Protein AF-0000000068151961 (afdb_homodimer)

Secondary structure (DSSP, 8-state):
---------HHHHHHHHHTS------EEEEEEEESSSEEEEETT---B--HHHHHHB-S-HHHHHHHS-TTHHHHTTT-SEEEEE-B-TTT--TTS-GGGSS--SGGGGTT---BSSPPPHHHHHHHHHHHHHHHHHHHHHHHHHHHHHS-EEEEEEEEE-S-TT-TTSPPPPTTT--SEEEE-TTS-TTTTHHHHHHHHHHHHHS--TTS---EEESSS-----HHHHHHHHHSTTTEEEEEEEEEGGGB-TTT--B-HHHHHHHHHHHHHTHHHHHHHHHHT-/---------HHHHHHHHHTS-SS-TTEEEEEEEESSSEEEEETT---B--HHHHHHB-S-HHHHHHHS-TTHHHHTTT-SEEEEE-B-TTT--TTS-GGGSS--SGGGGTT---BSSPPPHHHHHHHHHHHHHHHHHHHHHHHHHHHHHS-EEEEEEEEE-S-TT-TTSPPPPTTT--SEEEE-TTS-TTTTHHHHHHHHHHHHHS--TTS---EEESSS-----HHHHHHHHHSTTTEEEEEEEEESTTB-TTT--B-HHHHHHHHHHHHHTHHHHHHHHHHT-

Organism: Rhizobium meliloti (strain 1021) (NCBI:txid266834)

Sequence (570 aa):
MNVSAEAMDMNRVSELLADLTPPATSAWWTQHRGDTPVVATAIHDGHATRAAVRRMFAISEEERLREEDPFTEFLIRDFANRIIVHRSRFEVDVNRPRGGAVYLRPEQAWGLQVWAEEPPQAVVDASLSVHDEYYEMLASFLAGIERCHGCFVVLDVHSYNHRRAGPEAEPTLSTDAPDINIGTISMERRKWAHVVDSFMAALRSFDFPGGPLDVRENIAFQGRGEQTRFIHEHFPDTGCAIAVEFKKVFMEEWTGEPCPEVLVALRRLLASTLPALIDALERGRMNVSAEAMDMNRVSELLADLTPPATSAWWTQHRGDTPVVATAIHDGHATRAAVRRMFAISEEERLREEDPFTEFLIRDFANRIIVHRSRFEVDVNRPRGGAVYLRPEQAWGLQVWAEEPPQAVVDASLSVHDEYYEMLASFLAGIERCHGCFVVLDVHSYNHRRAGPEAEPTLSTDAPDINIGTISMERRKWAHVVDSFMAALRSFDFPGGPLDVRENIAFQGRGEQTRFIHEHFPDTGCAIAVEFKKVFMEEWTGEPCPEVLVALRRLLASTLPALIDALERGR

Foldseek 3Di:
DPPCPDDPDPVVVCVVVVVPPPPPPPDQKDWFDDQAQEEEEQAQQALDDDPVLVVFWPDDSLRQQLQGFHLLCVLAVLDRTYMYGHYHQQQFNLQAPLVLRHPQDCVSPVNDRTGPDRDDPVSSVVRSVSSVVVLVVVLVSNVVSCVNPVAHEYEYEGEHEQQPVDLPHDGHDCQQPWQKEKAQPLAPCVLCVLQVVLLQVLQQPQQFVVHGTGYYYCRNHRSSTPVQNSQCVSPVNGYHYMYIYGYQPQASSSRGGGNVSNSVRSSVSNSSSRVSNRVSSVVSD/DPPCPDDPDPVVVCVVVVVPPDPDLPDQKDWADDQAQEEEEQAQQALDDDPVLVVFWPDDSLRQQLQGFHCLCVLAVLDRTYMYGHYHQQQFNLQAPLVLRHPQDCVSPVNDRTGPDRDDPVSSVVRSVSSVVVLVVVLVSNVVSCVNPVAHEYEYEGEHEQQPVDLPHDGHDCQQPWQKEKAQPLAPCVLCVLQVVLLQVLQQPQQFVVHGGGYYYCRNHRSSTPVQNSQCVSPVNGYHYMYIYGYQPQASSSRRHGNVSNSVRSSVSNSSSRVSNRVSNVVSD

Nearest PDB structures (foldseek):
  2q7s-assembly1_A  TM=7.464E-01  e=1.787E-13  Cupriavidus pinatubonensis JMP134
  2ijz-assembly1_A  TM=4.377E-01  e=2.329E-01 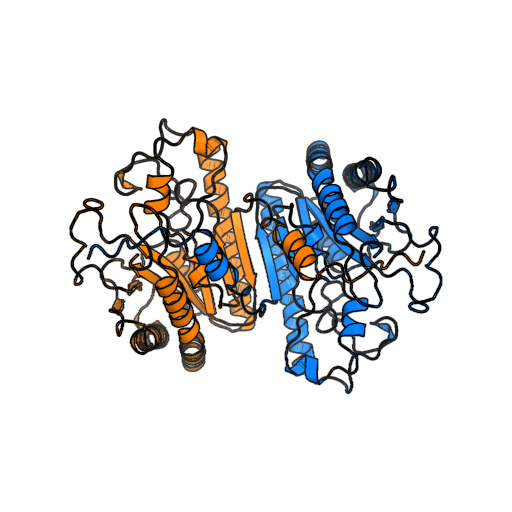 Pseudomonas aeruginosa
  3vdm-assembly1_A  TM=3.487E-01  e=2.038E+00  Streptomyces hygroscopicus subsp. limoneus
  4f9f-assembly3_D  TM=3.528E-01  e=3.107E+00  Streptomyces hygroscopicus subsp. limoneus
  2q7s-assembly1_A  TM=7.462E-01  e=1.260E-13  Cupriavidus pinatubonensis JMP134

InterPro domains:
  IPR007709 N-formylglutamate amidohydrolase [PF05013] (37-248)

Structure (mmCIF, N/CA/C/O backbone):
data_AF-0000000068151961-model_v1
#
loop_
_entity.id
_entity.type
_entity.pdbx_description
1 polymer 'N-formylglutamate amidohydrolase'
#
loop_
_atom_site.group_PDB
_atom_site.id
_atom_site.type_symbol
_atom_site.label_atom_id
_atom_site.label_alt_id
_atom_site.label_comp_id
_atom_site.label_asym_id
_atom_site.label_entity_id
_atom_site.label_seq_id
_atom_site.pdbx_PDB_ins_code
_atom_site.Cartn_x
_atom_site.Cartn_y
_atom_site.Cartn_z
_atom_site.occupancy
_atom_site.B_iso_or_equiv
_atom_site.auth_seq_id
_atom_site.auth_comp_id
_atom_site.auth_asym_id
_atom_site.auth_atom_id
_atom_site.pdbx_PDB_model_num
ATOM 1 N N . MET A 1 1 ? 9.617 12.391 49.562 1 24.25 1 MET A N 1
ATOM 2 C CA . MET A 1 1 ? 9.547 11.023 49.031 1 24.25 1 MET A CA 1
ATOM 3 C C . MET A 1 1 ? 9.492 11.023 47.531 1 24.25 1 MET A C 1
ATOM 5 O O . MET A 1 1 ? 8.578 11.602 46.938 1 24.25 1 MET A O 1
ATOM 9 N N . ASN A 1 2 ? 10.602 11.156 46.812 1 25.59 2 ASN A N 1
ATOM 10 C CA . ASN A 1 2 ? 11.125 11.469 45.5 1 25.59 2 ASN A CA 1
ATOM 11 C C . ASN A 1 2 ? 10.695 10.422 44.469 1 25.59 2 ASN A C 1
ATOM 13 O O . ASN A 1 2 ? 11.156 9.281 44.5 1 25.59 2 ASN A O 1
ATOM 17 N N . VAL A 1 3 ? 9.414 10.383 44.094 1 28.66 3 VAL A N 1
ATOM 18 C CA . VAL A 1 3 ? 8.781 9.398 43.219 1 28.66 3 VAL A CA 1
ATOM 19 C C . VAL A 1 3 ? 9.578 9.289 41.906 1 28.66 3 VAL A C 1
ATOM 21 O O . VAL A 1 3 ? 9.695 10.258 41.156 1 28.66 3 VAL A O 1
ATOM 24 N N . SER A 1 4 ? 10.742 8.539 41.875 1 27.2 4 SER A N 1
ATOM 25 C CA . SER A 1 4 ? 11.625 8.156 40.781 1 27.2 4 SER A CA 1
ATOM 26 C C . SER A 1 4 ? 10.828 7.66 39.562 1 27.2 4 SER A C 1
ATOM 28 O O . SER A 1 4 ? 10.211 6.598 39.625 1 27.2 4 SER A O 1
ATOM 30 N N . ALA A 1 5 ? 10.086 8.5 38.906 1 35.12 5 ALA A N 1
ATOM 31 C CA . ALA A 1 5 ? 9.336 8.367 37.656 1 35.12 5 ALA A CA 1
ATOM 32 C C . ALA A 1 5 ? 10.164 7.645 36.594 1 35.12 5 ALA A C 1
ATOM 34 O O . ALA A 1 5 ? 10.992 8.258 35.938 1 35.12 5 ALA A O 1
ATOM 35 N N . GLU A 1 6 ? 10.906 6.465 36.938 1 30.02 6 GLU A N 1
ATOM 36 C CA . GLU A 1 6 ? 11.789 5.645 36.125 1 30.02 6 GLU A CA 1
ATOM 37 C C . GLU A 1 6 ? 11.25 5.523 34.688 1 30.02 6 GLU A C 1
ATOM 39 O O . GLU A 1 6 ? 10.07 5.781 34.438 1 30.02 6 GLU A O 1
ATOM 44 N N . ALA A 1 7 ? 12.062 4.883 33.688 1 33 7 ALA A N 1
ATOM 45 C CA .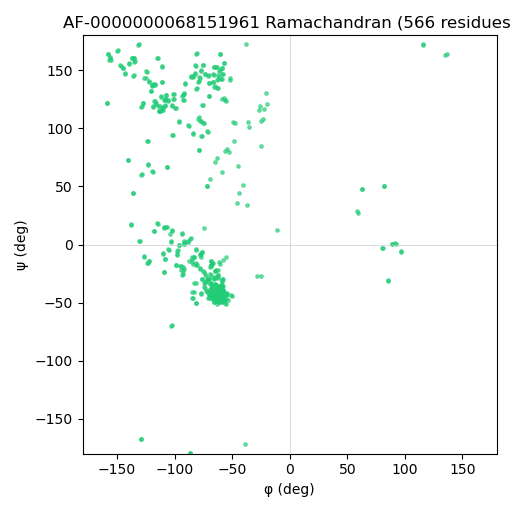 ALA A 1 7 ? 12.266 4.531 32.281 1 33 7 ALA A CA 1
ATOM 46 C C . ALA A 1 7 ? 11.109 3.688 31.75 1 33 7 ALA A C 1
ATOM 48 O O . ALA A 1 7 ? 11 2.5 32.062 1 33 7 ALA A O 1
ATOM 49 N N . MET A 1 8 ? 9.945 4.176 31.719 1 35.75 8 MET A N 1
ATOM 50 C CA . MET A 1 8 ? 8.945 3.375 31.031 1 35.75 8 MET A CA 1
ATOM 51 C C . MET A 1 8 ? 9.547 2.676 29.812 1 35.75 8 MET A C 1
ATOM 53 O O . MET A 1 8 ? 10.117 3.326 28.938 1 35.75 8 MET A O 1
ATOM 57 N N . ASP A 1 9 ? 9.797 1.391 29.844 1 37.66 9 ASP A N 1
ATOM 58 C CA . ASP A 1 9 ? 10.508 0.439 29 1 37.66 9 ASP A CA 1
ATOM 59 C C . ASP A 1 9 ? 10.086 0.574 27.531 1 37.66 9 ASP A C 1
ATOM 61 O O . ASP A 1 9 ? 8.891 0.618 27.234 1 37.66 9 ASP A O 1
ATOM 65 N N . MET A 1 10 ? 10.82 1.122 26.625 1 39.66 10 MET A N 1
ATOM 66 C CA . MET A 1 10 ? 10.734 1.17 25.172 1 39.66 10 MET A CA 1
ATOM 67 C C . MET A 1 10 ? 10.039 -0.072 24.625 1 39.66 10 MET A C 1
ATOM 69 O O . MET A 1 10 ? 9.375 -0.013 23.594 1 39.66 10 MET A O 1
ATOM 73 N N . ASN A 1 11 ? 10.18 -1.131 25.422 1 42.22 11 ASN A N 1
ATOM 74 C CA . ASN A 1 11 ? 9.539 -2.383 25.031 1 42.22 11 ASN A CA 1
ATOM 75 C C . ASN A 1 11 ? 8.023 -2.301 25.156 1 42.22 11 ASN A C 1
ATOM 77 O O . ASN A 1 11 ? 7.301 -2.83 24.312 1 42.22 11 ASN A O 1
ATOM 81 N N . ARG A 1 12 ? 7.598 -1.763 26.188 1 44.41 12 ARG A N 1
ATOM 82 C CA . ARG A 1 12 ? 6.156 -1.673 26.406 1 44.41 12 ARG A CA 1
ATOM 83 C C . ARG A 1 12 ? 5.516 -0.711 25.406 1 44.41 12 ARG A C 1
ATOM 85 O O . ARG A 1 12 ? 4.426 -0.978 24.891 1 44.41 12 ARG A O 1
ATOM 92 N N . VAL A 1 13 ? 6.16 0.451 25.156 1 43.47 13 VAL A N 1
ATOM 93 C CA . VAL A 1 13 ? 5.703 1.354 24.094 1 43.47 13 VAL A CA 1
ATOM 94 C C . VAL A 1 13 ? 5.625 0.605 22.766 1 43.47 13 VAL A C 1
ATOM 96 O O . VAL A 1 13 ? 4.637 0.724 22.047 1 43.47 13 VAL A O 1
ATOM 99 N N . SER A 1 14 ? 6.66 -0.198 22.547 1 44.66 14 SER A N 1
ATOM 100 C CA . SER A 1 14 ? 6.691 -0.999 21.328 1 44.66 14 SER A CA 1
ATOM 101 C C . SER A 1 14 ? 5.547 -2.004 21.297 1 44.66 14 SER A C 1
ATOM 103 O O . SER A 1 14 ? 4.906 -2.189 20.25 1 44.66 14 SER A O 1
ATOM 105 N N . GLU A 1 15 ? 5.332 -2.594 22.438 1 46.66 15 GLU A N 1
ATOM 106 C CA . GLU A 1 15 ? 4.246 -3.561 22.531 1 46.66 15 GLU A CA 1
ATOM 107 C C . GLU A 1 15 ? 2.889 -2.885 22.344 1 46.66 15 GLU A C 1
ATOM 109 O O . GLU A 1 15 ? 2.01 -3.416 21.672 1 46.66 15 GLU A O 1
ATOM 114 N N . LEU A 1 16 ? 2.791 -1.805 23.047 1 45.19 16 LEU A N 1
ATOM 115 C CA . LEU A 1 16 ? 1.53 -1.085 22.906 1 45.19 16 LEU A CA 1
ATOM 116 C C . LEU A 1 16 ? 1.327 -0.61 21.469 1 45.19 16 LEU A C 1
ATOM 118 O O . LEU A 1 16 ? 0.213 -0.664 20.953 1 45.19 16 LEU A O 1
ATOM 122 N N . LEU A 1 17 ? 2.389 -0.089 21 1 46.09 17 LEU A N 1
ATOM 123 C CA . LEU A 1 17 ? 2.309 0.327 19.609 1 46.09 17 LEU A CA 1
ATOM 124 C C . LEU A 1 17 ? 2.191 -0.883 18.688 1 46.09 17 LEU A C 1
ATOM 126 O O . LEU A 1 17 ? 1.641 -0.782 17.594 1 46.09 17 LEU A O 1
ATOM 130 N N . ALA A 1 18 ? 2.859 -1.96 19.172 1 42.44 18 ALA A N 1
ATOM 131 C CA . ALA A 1 18 ? 2.834 -3.199 18.391 1 42.44 18 ALA A CA 1
ATOM 132 C C . ALA A 1 18 ? 1.414 -3.746 18.281 1 42.44 18 ALA A C 1
ATOM 134 O O . ALA A 1 18 ? 1.062 -4.375 17.281 1 42.44 18 ALA A O 1
ATOM 135 N N . ASP A 1 19 ? 0.79 -3.861 19.469 1 37.03 19 ASP A N 1
ATOM 136 C CA . ASP A 1 19 ? -0.552 -4.438 19.422 1 37.03 19 ASP A CA 1
ATOM 137 C C . ASP A 1 19 ? -1.444 -3.658 18.453 1 37.03 19 ASP A C 1
ATOM 139 O O . ASP A 1 19 ? -2.672 -3.744 18.531 1 37.03 19 ASP A O 1
ATOM 143 N N . LEU A 1 20 ? -0.881 -2.543 18.078 1 36.78 20 LEU A N 1
ATOM 144 C CA . LEU A 1 20 ? -1.751 -1.843 17.125 1 36.78 20 LEU A CA 1
ATOM 145 C C . LEU A 1 20 ? -2.117 -2.744 15.953 1 36.78 20 LEU A C 1
ATOM 147 O O . LEU A 1 20 ? -1.241 -3.174 15.203 1 36.78 20 LEU A O 1
ATOM 151 N N . THR A 1 21 ? -3.098 -3.572 16.172 1 38.06 21 THR A N 1
ATOM 152 C CA . THR A 1 21 ? -3.758 -4.469 15.234 1 38.06 21 THR A CA 1
ATOM 153 C C . THR A 1 21 ? -3.588 -3.969 13.805 1 38.06 21 THR A C 1
ATOM 155 O O . THR A 1 21 ? -3.785 -2.783 13.523 1 38.06 21 THR A O 1
ATOM 158 N N . PRO A 1 22 ? -2.799 -4.66 13.125 1 42.78 22 PRO A N 1
ATOM 159 C CA . PRO A 1 22 ? -2.902 -4.289 11.711 1 42.78 22 PRO A CA 1
ATOM 160 C C . PRO A 1 22 ? -4.273 -3.725 11.352 1 42.78 22 PRO A C 1
ATOM 162 O O . PRO A 1 22 ? -5.277 -4.094 11.969 1 42.78 22 PRO A O 1
ATOM 165 N N . PRO A 1 23 ? -4.32 -2.48 10.969 1 43.84 23 PRO A N 1
ATOM 166 C CA . PRO A 1 23 ? -5.598 -1.901 10.531 1 43.84 23 PRO A CA 1
ATOM 167 C C . PRO A 1 23 ? -6.621 -2.961 10.133 1 43.84 23 PRO A C 1
ATOM 169 O O . PRO A 1 23 ? -6.246 -4.062 9.727 1 43.84 23 PRO A O 1
ATOM 172 N N . ALA A 1 24 ? -7.766 -3.041 10.734 1 45.03 24 ALA A N 1
ATOM 173 C CA . ALA A 1 24 ? -8.953 -3.746 10.258 1 45.03 24 ALA A CA 1
ATOM 174 C C . ALA A 1 24 ? -8.938 -3.883 8.742 1 45.03 24 ALA A C 1
ATOM 176 O O . ALA A 1 24 ? -8.859 -2.885 8.023 1 45.03 24 ALA A O 1
ATOM 177 N N . THR A 1 25 ? -8.32 -4.844 8.039 1 55.88 25 THR A N 1
ATOM 178 C CA . THR A 1 25 ? -7.996 -5.32 6.695 1 55.88 25 THR A CA 1
ATOM 179 C C . THR A 1 25 ? -9.156 -5.07 5.738 1 55.88 25 THR A C 1
ATOM 181 O O . THR A 1 25 ? -9.828 -6.012 5.309 1 55.88 25 THR A O 1
ATOM 184 N N . SER A 1 26 ? -9.859 -3.98 5.949 1 78.88 26 SER A N 1
ATOM 185 C CA . SER A 1 26 ? -10.953 -3.838 4.996 1 78.88 26 SER A CA 1
ATOM 186 C C . SER A 1 26 ? -10.445 -3.412 3.625 1 78.88 26 SER A C 1
ATOM 188 O O . SER A 1 26 ? -11.234 -3.16 2.713 1 78.88 26 SER A O 1
ATOM 190 N N . ALA A 1 27 ? -9.164 -3.559 3.559 1 91.19 27 ALA A N 1
ATOM 191 C CA . ALA A 1 27 ? -8.633 -3.17 2.256 1 91.19 27 ALA A CA 1
ATOM 192 C C . ALA A 1 27 ? -8.789 -4.301 1.242 1 91.19 27 ALA A C 1
ATOM 194 O O . ALA A 1 27 ? -8.727 -5.477 1.603 1 91.19 27 ALA A O 1
ATOM 195 N N . TRP A 1 28 ? -9.008 -3.904 -0.011 1 97.19 28 TRP A N 1
ATOM 196 C CA . TRP A 1 28 ? -8.984 -4.832 -1.138 1 97.19 28 TRP A CA 1
ATOM 197 C C . TRP A 1 28 ? -7.562 -5.316 -1.411 1 97.19 28 TRP A C 1
ATOM 199 O O . TRP A 1 28 ? -7.328 -6.52 -1.562 1 97.19 28 TRP A O 1
ATOM 209 N N . TRP A 1 29 ? -6.605 -4.379 -1.434 1 98.19 29 TRP A N 1
ATOM 210 C CA . TRP A 1 29 ? -5.203 -4.672 -1.697 1 98.19 29 TRP A CA 1
ATOM 211 C C . TRP A 1 29 ? -4.301 -3.572 -1.144 1 98.19 29 TRP A C 1
ATOM 213 O O . TRP A 1 29 ? -4.785 -2.527 -0.701 1 98.19 29 TRP A O 1
ATOM 223 N N . THR A 1 30 ? -3.037 -3.883 -1.024 1 97.56 30 THR A N 1
ATOM 224 C CA . THR A 1 30 ? -1.966 -2.953 -0.679 1 97.56 30 THR A CA 1
ATOM 225 C C . THR A 1 30 ? -0.893 -2.938 -1.763 1 97.56 30 THR A C 1
ATOM 227 O O . THR A 1 30 ? -0.54 -3.984 -2.311 1 97.56 30 THR A O 1
ATOM 230 N N . GLN A 1 31 ? -0.406 -1.708 -2.014 1 97.31 31 GLN A N 1
ATOM 231 C CA . GLN A 1 31 ? 0.726 -1.53 -2.918 1 97.31 31 GLN A CA 1
ATOM 232 C C . GLN A 1 31 ? 1.915 -0.905 -2.193 1 97.31 31 GLN A C 1
ATOM 234 O O . GLN A 1 31 ? 1.745 0.007 -1.382 1 97.31 31 GLN A O 1
ATOM 239 N N . HIS A 1 32 ? 3.016 -1.421 -2.473 1 97.5 32 HIS A N 1
ATOM 240 C CA . HIS A 1 32 ? 4.289 -0.784 -2.152 1 97.5 32 HIS A CA 1
ATOM 241 C C . HIS A 1 32 ? 5.012 -0.336 -3.418 1 97.5 32 HIS A C 1
ATOM 243 O O . HIS A 1 32 ? 5.195 -1.126 -4.348 1 97.5 32 HIS A O 1
ATOM 249 N N . ARG A 1 33 ? 5.383 0.901 -3.447 1 98.19 33 ARG A N 1
ATOM 250 C CA . ARG A 1 33 ? 6.062 1.449 -4.617 1 98.19 33 ARG A CA 1
ATOM 251 C C . ARG A 1 33 ? 7.484 1.883 -4.27 1 98.19 33 ARG A C 1
ATOM 253 O O . ARG A 1 33 ? 7.688 2.678 -3.35 1 98.19 33 ARG A O 1
ATOM 260 N N . GLY A 1 34 ? 8.422 1.295 -4.949 1 96.5 34 GLY A N 1
ATOM 261 C CA . GLY A 1 34 ? 9.82 1.669 -4.801 1 96.5 34 GLY A CA 1
ATOM 262 C C . GLY A 1 34 ? 10.508 1.94 -6.125 1 96.5 34 GLY A C 1
ATOM 263 O O . GLY A 1 34 ? 9.844 2.172 -7.137 1 96.5 34 GLY A O 1
ATOM 264 N N . ASP A 1 35 ? 11.797 2.02 -6.055 1 93.75 35 ASP A N 1
ATOM 265 C CA . ASP A 1 35 ? 12.609 2.41 -7.203 1 93.75 35 ASP A CA 1
ATOM 266 C C . ASP A 1 35 ? 13.359 1.21 -7.777 1 93.75 35 ASP A C 1
ATOM 268 O O . ASP A 1 35 ? 14.594 1.167 -7.746 1 93.75 35 ASP A O 1
ATOM 272 N N . THR A 1 36 ? 12.648 0.31 -8.305 1 95.38 36 THR A N 1
ATOM 273 C CA . THR A 1 36 ? 13.195 -0.874 -8.961 1 95.38 36 THR A CA 1
ATOM 274 C C . THR A 1 36 ? 12.305 -1.308 -10.125 1 95.38 36 THR A C 1
ATOM 276 O O . THR A 1 36 ? 11.109 -1.013 -10.141 1 95.38 36 THR A O 1
ATOM 279 N N . PRO A 1 37 ? 12.852 -1.949 -11.078 1 97.5 37 PRO A N 1
ATOM 280 C CA . PRO A 1 37 ? 12.023 -2.438 -12.188 1 97.5 37 PRO A CA 1
ATOM 281 C C . PRO A 1 37 ? 11.406 -3.803 -11.898 1 97.5 37 PRO A C 1
ATOM 283 O O . PRO A 1 37 ? 10.797 -4.406 -12.789 1 97.5 37 PRO A O 1
ATOM 286 N N . VAL A 1 38 ? 11.57 -4.355 -10.68 1 98.38 38 VAL A N 1
ATOM 287 C CA . VAL A 1 38 ? 11.047 -5.676 -10.328 1 98.38 38 VAL A CA 1
ATOM 288 C C . VAL A 1 38 ? 9.859 -5.531 -9.391 1 98.38 38 VAL A C 1
ATOM 290 O O . VAL A 1 38 ? 9.93 -4.805 -8.391 1 98.38 38 VAL A O 1
ATOM 293 N N . VAL A 1 39 ? 8.797 -6.168 -9.734 1 98.69 39 VAL A N 1
ATOM 294 C CA . VAL A 1 39 ? 7.566 -6.168 -8.953 1 98.69 39 VAL A CA 1
ATOM 295 C C . VAL A 1 39 ? 7.227 -7.594 -8.531 1 98.69 39 VAL A C 1
ATOM 297 O O . VAL A 1 39 ? 7.367 -8.531 -9.32 1 98.69 39 VAL A O 1
ATOM 300 N N . ALA A 1 40 ? 6.828 -7.773 -7.297 1 98.75 40 ALA A N 1
ATOM 301 C CA . ALA A 1 40 ? 6.277 -9.055 -6.855 1 98.75 40 ALA A CA 1
ATOM 302 C C . ALA A 1 40 ? 4.824 -8.898 -6.418 1 98.75 40 ALA A C 1
ATOM 304 O O . ALA A 1 40 ? 4.461 -7.922 -5.762 1 98.75 40 ALA A O 1
ATOM 305 N N . THR A 1 41 ? 3.988 -9.852 -6.797 1 98.88 41 THR A N 1
ATOM 306 C CA . THR A 1 41 ? 2.576 -9.789 -6.438 1 98.88 41 THR A CA 1
ATOM 307 C C . THR A 1 41 ? 2.145 -11.078 -5.738 1 98.88 41 THR A C 1
ATOM 309 O O . THR A 1 41 ? 2.672 -12.156 -6.027 1 98.88 41 THR A O 1
ATOM 312 N N . ALA A 1 42 ? 1.294 -10.992 -4.777 1 98.81 42 ALA A N 1
ATOM 313 C CA . ALA A 1 42 ? 0.562 -12.07 -4.113 1 98.81 42 ALA A CA 1
ATOM 314 C C . ALA A 1 42 ? -0.944 -11.836 -4.188 1 98.81 42 ALA A C 1
ATOM 316 O O . ALA A 1 42 ? -1.536 -11.266 -3.27 1 98.81 42 ALA A O 1
ATOM 317 N N . ILE A 1 43 ? -1.55 -12.328 -5.238 1 98.88 43 ILE A N 1
ATOM 318 C CA . ILE A 1 43 ? -2.912 -11.898 -5.531 1 98.88 43 ILE A CA 1
ATOM 319 C C . ILE A 1 43 ? -3.904 -12.93 -5 1 98.88 43 ILE A C 1
ATOM 321 O O . ILE A 1 43 ? -5.113 -12.688 -4.98 1 98.88 43 ILE A O 1
ATOM 325 N N . HIS A 1 44 ? -3.365 -14.125 -4.531 1 98.81 44 HIS A N 1
ATOM 326 C CA . HIS A 1 44 ? -4.234 -15.125 -3.92 1 98.81 44 HIS A CA 1
ATOM 327 C C . HIS A 1 44 ? -3.902 -15.32 -2.445 1 98.81 44 HIS A C 1
ATOM 329 O O . HIS A 1 44 ? -4.289 -16.328 -1.843 1 98.81 44 HIS A O 1
ATOM 335 N N . ASP A 1 45 ? -3.197 -14.375 -1.867 1 98.19 45 ASP A N 1
ATOM 336 C CA . ASP A 1 45 ? -2.814 -14.438 -0.46 1 98.19 45 ASP A CA 1
ATOM 337 C C . ASP A 1 45 ? -4.023 -14.227 0.448 1 98.19 45 ASP A C 1
ATOM 339 O O . ASP A 1 45 ? -4.09 -14.789 1.546 1 98.19 45 ASP A O 1
ATOM 343 N N . GLY A 1 46 ? -4.957 -13.508 0.019 1 97.31 46 GLY A N 1
ATOM 344 C CA . GLY A 1 46 ? -6.016 -12.953 0.848 1 97.31 46 GLY A CA 1
ATOM 345 C C . GLY A 1 46 ? -7.039 -13.984 1.281 1 97.31 46 GLY A C 1
ATOM 346 O O . GLY A 1 46 ? -7.387 -14.883 0.51 1 97.31 46 GLY A O 1
ATOM 347 N N . HIS A 1 47 ? -7.566 -13.773 2.484 1 97.06 47 HIS A N 1
ATOM 348 C CA . HIS A 1 47 ? -8.578 -14.633 3.082 1 97.06 47 HIS A CA 1
ATOM 349 C C . HIS A 1 47 ? -9.836 -13.844 3.428 1 97.06 47 HIS A C 1
ATOM 351 O O . HIS A 1 47 ? -10.891 -14.43 3.701 1 97.06 47 HIS A O 1
ATOM 357 N N . ALA A 1 48 ? -9.758 -12.555 3.428 1 95.31 48 ALA A N 1
ATOM 358 C CA . ALA A 1 48 ? -10.859 -11.688 3.857 1 95.31 48 ALA A CA 1
ATOM 359 C C . ALA A 1 48 ? -12 -11.719 2.85 1 95.31 48 ALA A C 1
ATOM 361 O O . ALA A 1 48 ? -11.773 -11.852 1.645 1 95.31 48 ALA A O 1
ATOM 362 N N . THR A 1 49 ? -13.211 -11.617 3.322 1 94.31 49 THR A N 1
ATOM 363 C CA . THR A 1 49 ? -14.422 -11.469 2.527 1 94.31 49 THR A CA 1
ATOM 364 C C . THR A 1 49 ? -15.375 -10.477 3.174 1 94.31 49 THR A C 1
ATOM 366 O O . THR A 1 49 ? -15.289 -10.211 4.375 1 94.31 49 THR A O 1
ATOM 369 N N . ARG A 1 50 ? -16.234 -9.906 2.342 1 92.25 50 ARG A N 1
ATOM 370 C CA . ARG A 1 50 ? -17.344 -9.172 2.924 1 92.25 50 ARG A CA 1
ATOM 371 C C . ARG A 1 50 ? -18.234 -10.086 3.768 1 92.25 50 ARG A C 1
ATOM 373 O O . ARG A 1 50 ? -18.391 -11.266 3.441 1 92.25 50 ARG A O 1
ATOM 380 N N . ALA A 1 51 ? -18.812 -9.484 4.758 1 90.5 51 ALA A N 1
ATOM 381 C CA . ALA A 1 51 ? -19.672 -10.258 5.656 1 90.5 51 ALA A CA 1
ATOM 382 C C . ALA A 1 51 ? -20.828 -10.891 4.895 1 90.5 51 ALA A C 1
ATOM 384 O O . ALA A 1 51 ? -21.172 -12.047 5.129 1 90.5 51 ALA A O 1
ATOM 385 N N . ALA A 1 52 ? -21.391 -10.172 4 1 89.38 52 ALA A N 1
ATOM 386 C CA . ALA A 1 52 ? -22.531 -10.664 3.225 1 89.38 52 ALA A CA 1
ATOM 387 C C . ALA A 1 52 ? -22.125 -11.867 2.373 1 89.38 52 ALA A C 1
ATOM 389 O O . ALA A 1 52 ? -22.891 -12.828 2.248 1 89.38 52 ALA A O 1
ATOM 390 N N . VAL A 1 53 ? -20.984 -11.828 1.845 1 94.56 53 VAL A N 1
ATOM 391 C CA . VAL A 1 53 ? -20.469 -12.914 1.016 1 94.56 53 VAL A CA 1
ATOM 392 C C . VAL A 1 53 ? -20.188 -14.141 1.881 1 94.56 53 VAL A C 1
ATOM 394 O O . VAL A 1 53 ? -20.578 -15.258 1.525 1 94.56 53 VAL A O 1
ATOM 397 N N . ARG A 1 54 ? -19.609 -13.914 2.979 1 94.44 54 ARG A N 1
ATOM 398 C CA . ARG A 1 54 ? -19.266 -14.992 3.895 1 94.44 54 ARG A CA 1
ATOM 399 C C . ARG A 1 54 ? -20.516 -15.781 4.297 1 94.44 54 ARG A C 1
ATOM 401 O O . ARG A 1 54 ? -20.469 -17.016 4.383 1 94.44 54 ARG A O 1
ATOM 408 N N . ARG A 1 55 ? -21.547 -15.102 4.5 1 94.5 55 ARG A N 1
ATOM 409 C CA . ARG A 1 55 ? -22.781 -15.719 4.941 1 94.5 55 ARG A CA 1
ATOM 410 C C . ARG A 1 55 ? -23.391 -16.594 3.846 1 94.5 55 ARG A C 1
ATOM 412 O O . ARG A 1 55 ? -24.203 -17.484 4.125 1 94.5 55 ARG A O 1
ATOM 419 N N . MET A 1 56 ? -22.938 -16.359 2.66 1 96.38 56 MET A N 1
ATOM 420 C CA . MET A 1 56 ? -23.547 -17.062 1.527 1 96.38 56 MET A CA 1
ATOM 421 C C . MET A 1 56 ? -22.703 -18.281 1.144 1 96.38 56 MET A C 1
ATOM 423 O O . MET A 1 56 ? -23.141 -19.094 0.322 1 96.38 56 MET A O 1
ATOM 427 N N . PHE A 1 57 ? -21.594 -18.453 1.738 1 96.94 57 PHE A N 1
ATOM 428 C CA . PHE A 1 57 ? -20.688 -19.531 1.372 1 96.94 57 PHE A CA 1
ATOM 429 C C . PHE A 1 57 ? -21.266 -20.875 1.781 1 96.94 57 PHE A C 1
ATOM 431 O O . PHE A 1 57 ? -21.844 -21.016 2.859 1 96.94 57 PHE A O 1
ATOM 438 N N . ALA A 1 58 ? -21.094 -21.812 0.914 1 98.12 58 ALA A N 1
ATOM 439 C CA . ALA A 1 58 ? -21.266 -23.219 1.265 1 98.12 58 ALA A CA 1
ATOM 440 C C . ALA A 1 58 ? -19.938 -23.859 1.635 1 98.12 58 ALA A C 1
ATOM 442 O O . ALA A 1 58 ? -19.906 -24.922 2.275 1 98.12 58 ALA A O 1
ATOM 443 N N . ILE A 1 59 ? -18.906 -23.266 1.254 1 97.31 59 ILE A N 1
ATOM 444 C CA . ILE A 1 59 ? -17.562 -23.75 1.477 1 97.31 59 ILE A CA 1
ATOM 445 C C . ILE A 1 59 ? -17.062 -23.312 2.85 1 97.31 59 ILE A C 1
ATOM 447 O O . ILE A 1 59 ? -17.344 -22.188 3.283 1 97.31 59 ILE A O 1
ATOM 451 N N . SER A 1 60 ? -16.281 -24.188 3.51 1 95.94 60 SER A N 1
ATOM 452 C CA . SER A 1 60 ? -15.766 -23.859 4.836 1 95.94 60 SER A CA 1
ATOM 453 C C . SER A 1 60 ? -14.547 -22.953 4.746 1 95.94 60 SER A C 1
ATOM 455 O O . SER A 1 60 ? -13.969 -22.781 3.666 1 95.94 60 SER A O 1
ATOM 457 N N . GLU A 1 61 ? -14.211 -22.375 5.84 1 94.88 61 GLU A N 1
ATOM 458 C CA . GLU A 1 61 ? -13.016 -21.547 5.918 1 94.88 61 GLU A CA 1
ATOM 459 C C . GLU A 1 61 ? -11.758 -22.344 5.609 1 94.88 61 GLU A C 1
ATOM 461 O O . GLU A 1 61 ? -10.844 -21.859 4.945 1 94.88 61 GLU A O 1
ATOM 466 N N . GLU A 1 62 ? -11.766 -23.562 6.055 1 94.06 62 GLU A N 1
ATOM 467 C CA . GLU A 1 62 ? -10.617 -24.438 5.84 1 94.06 62 GLU A CA 1
ATOM 468 C C . GLU A 1 62 ? -10.461 -24.797 4.363 1 94.06 62 GLU A C 1
ATOM 470 O O . GLU A 1 62 ? -9.352 -24.812 3.834 1 94.06 62 GLU A O 1
ATOM 475 N N . GLU A 1 63 ? -11.578 -25.047 3.795 1 94.5 63 GLU A N 1
ATOM 476 C CA . GLU A 1 63 ? -11.555 -25.375 2.369 1 94.5 63 GLU A CA 1
ATOM 477 C C . GLU A 1 63 ? -11.07 -24.188 1.546 1 94.5 63 GLU A C 1
ATOM 479 O O . GLU A 1 63 ? -10.289 -24.344 0.607 1 94.5 63 GLU A O 1
ATOM 484 N N . ARG A 1 64 ? -11.508 -23 1.888 1 96.5 64 ARG A N 1
ATOM 485 C CA . ARG A 1 64 ? -11.07 -21.781 1.205 1 96.5 64 ARG A CA 1
ATOM 486 C C . ARG A 1 64 ? -9.562 -21.594 1.356 1 96.5 64 ARG A C 1
ATOM 488 O O . ARG A 1 64 ? -8.859 -21.391 0.366 1 96.5 64 ARG A O 1
ATOM 495 N N . LEU A 1 65 ? -9.133 -21.703 2.602 1 96.81 65 LEU A N 1
ATOM 496 C CA . LEU A 1 65 ? -7.719 -21.469 2.895 1 96.81 65 LEU A CA 1
ATOM 497 C C . LEU A 1 65 ? -6.84 -22.422 2.094 1 96.81 65 LEU A C 1
ATOM 499 O O . LEU A 1 65 ? -5.789 -22.031 1.587 1 96.81 65 LEU A O 1
ATOM 503 N N . ARG A 1 66 ? -7.262 -23.656 1.942 1 96.31 66 ARG A N 1
ATOM 504 C CA . ARG A 1 66 ? -6.48 -24.672 1.251 1 96.31 66 ARG A CA 1
ATOM 505 C C . ARG A 1 66 ? -6.27 -24.297 -0.213 1 96.31 66 ARG A C 1
ATOM 507 O O . ARG A 1 66 ? -5.195 -24.531 -0.769 1 96.31 66 ARG A O 1
ATOM 514 N N . GLU A 1 67 ? -7.332 -23.688 -0.79 1 96.88 67 GLU A N 1
ATOM 515 C CA . GLU A 1 67 ? -7.266 -23.391 -2.217 1 96.88 67 GLU A CA 1
ATOM 516 C C . GLU A 1 67 ? -6.816 -21.938 -2.455 1 96.88 67 GLU A C 1
ATOM 518 O O . GLU A 1 67 ? -6.754 -21.484 -3.6 1 96.88 67 GLU A O 1
ATOM 523 N N . GLU A 1 68 ? -6.566 -21.203 -1.411 1 98.06 68 GLU A N 1
ATOM 524 C CA . GLU A 1 68 ? -5.895 -19.922 -1.48 1 98.06 68 GLU A CA 1
ATOM 525 C C . GLU A 1 68 ? -4.379 -20.078 -1.43 1 98.06 68 GLU A C 1
ATOM 527 O O . GLU A 1 68 ? -3.863 -21.203 -1.555 1 98.06 68 GLU A O 1
ATOM 532 N N . ASP A 1 69 ? -3.664 -19 -1.48 1 98.44 69 ASP A N 1
ATOM 533 C CA . ASP A 1 69 ? -2.205 -19.047 -1.47 1 98.44 69 ASP A CA 1
ATOM 534 C C . ASP A 1 69 ? -1.638 -18.328 -0.255 1 98.44 69 ASP A C 1
ATOM 536 O O . ASP A 1 69 ? -0.872 -17.359 -0.4 1 98.44 69 ASP A O 1
ATOM 540 N N . PRO A 1 70 ? -1.981 -18.859 0.962 1 97.56 70 PRO A N 1
ATOM 541 C CA . PRO A 1 70 ? -1.486 -18.188 2.17 1 97.56 70 PRO A CA 1
ATOM 542 C C . PRO A 1 70 ? 0.038 -18.109 2.213 1 97.56 70 PRO A C 1
ATOM 544 O O . PRO A 1 70 ? 0.725 -18.953 1.647 1 97.56 70 PRO A O 1
ATOM 547 N N . PHE A 1 71 ? 0.602 -17.016 2.799 1 97 71 PHE A N 1
ATOM 548 C CA . PHE A 1 71 ? 2.008 -16.781 3.098 1 97 71 PHE A CA 1
ATOM 549 C C . PHE A 1 71 ? 2.75 -16.297 1.855 1 97 71 PHE A C 1
ATOM 551 O O . PHE A 1 71 ? 3.941 -15.984 1.919 1 97 71 PHE A O 1
ATOM 558 N N . THR A 1 72 ? 2.092 -16.219 0.73 1 98.56 72 THR A N 1
ATOM 559 C CA . THR A 1 72 ? 2.783 -15.711 -0.448 1 98.56 72 THR A CA 1
ATOM 560 C C . THR A 1 72 ? 3.168 -14.242 -0.261 1 98.56 72 THR A C 1
ATOM 562 O O . THR A 1 72 ? 4.195 -13.797 -0.769 1 98.56 72 THR A O 1
ATOM 565 N N . GLU A 1 73 ? 2.322 -13.5 0.45 1 97.69 73 GLU A N 1
ATOM 566 C CA . GLU A 1 73 ? 2.723 -12.148 0.82 1 97.69 73 GLU A CA 1
ATOM 567 C C . GLU A 1 73 ? 4.043 -12.148 1.582 1 97.69 73 GLU A C 1
ATOM 569 O O . GLU A 1 73 ? 4.91 -11.305 1.339 1 97.69 73 GLU A O 1
ATOM 574 N N . PHE A 1 74 ? 4.215 -13.047 2.502 1 96.56 74 PHE A N 1
ATOM 575 C CA . PHE A 1 74 ? 5.434 -13.164 3.291 1 96.56 74 PHE A CA 1
ATOM 576 C C . PHE A 1 74 ? 6.641 -13.398 2.391 1 96.56 74 PHE A C 1
ATOM 578 O O . PHE A 1 74 ? 7.695 -12.789 2.59 1 96.56 74 PHE A O 1
ATOM 585 N N . LEU A 1 75 ? 6.465 -14.188 1.399 1 97.44 75 LEU A N 1
ATOM 586 C CA . LEU A 1 75 ? 7.559 -14.555 0.505 1 97.44 75 LEU A CA 1
ATOM 587 C C . LEU A 1 75 ? 8.07 -13.336 -0.261 1 97.44 75 LEU A C 1
ATOM 589 O O . LEU A 1 75 ? 9.234 -13.297 -0.654 1 97.44 75 LEU A O 1
ATOM 593 N N . ILE A 1 76 ? 7.227 -12.297 -0.399 1 97.69 76 ILE A N 1
ATOM 594 C CA . ILE A 1 76 ? 7.609 -11.227 -1.31 1 97.69 76 ILE A CA 1
ATOM 595 C C . ILE A 1 76 ? 7.961 -9.969 -0.511 1 97.69 76 ILE A C 1
ATOM 597 O O . ILE A 1 76 ? 8.148 -8.891 -1.084 1 97.69 76 ILE A O 1
ATOM 601 N N . ARG A 1 77 ? 8.164 -10.047 0.74 1 95.94 77 ARG A N 1
ATOM 602 C CA . ARG A 1 77 ? 8.289 -8.906 1.637 1 95.94 77 ARG A CA 1
ATOM 603 C C . ARG A 1 77 ? 9.57 -8.125 1.354 1 95.94 77 ARG A C 1
ATOM 605 O O . ARG A 1 77 ? 9.68 -6.953 1.705 1 95.94 77 ARG A O 1
ATOM 612 N N . ASP A 1 78 ? 10.5 -8.734 0.676 1 95.19 78 ASP A N 1
ATOM 613 C CA . ASP A 1 78 ? 11.797 -8.086 0.479 1 95.19 78 ASP A CA 1
ATOM 614 C C . ASP A 1 78 ? 11.812 -7.289 -0.824 1 95.19 78 ASP A C 1
ATOM 616 O O . ASP A 1 78 ? 12.812 -6.645 -1.149 1 95.19 78 ASP A O 1
ATOM 620 N N . PHE A 1 79 ? 10.758 -7.266 -1.562 1 96.44 79 PHE A N 1
ATOM 621 C CA . PHE A 1 79 ? 10.664 -6.496 -2.797 1 96.44 79 PHE A CA 1
ATOM 622 C C . PHE A 1 79 ? 10.125 -5.098 -2.525 1 96.44 79 PHE A C 1
ATOM 624 O O . PHE A 1 79 ? 9.188 -4.934 -1.739 1 96.44 79 PHE A O 1
ATOM 631 N N . ALA A 1 80 ? 10.672 -4.113 -3.15 1 95.88 80 ALA A N 1
ATOM 632 C CA . ALA A 1 80 ? 10.273 -2.725 -2.936 1 95.88 80 ALA A CA 1
ATOM 633 C C . ALA A 1 80 ? 8.938 -2.426 -3.605 1 95.88 80 ALA A C 1
ATOM 635 O O . ALA A 1 80 ? 8.172 -1.588 -3.125 1 95.88 80 ALA A O 1
ATOM 636 N N . ASN A 1 81 ? 8.742 -3.025 -4.762 1 97.75 81 ASN A N 1
ATOM 637 C CA . ASN A 1 81 ? 7.449 -2.969 -5.441 1 97.75 81 ASN A CA 1
ATOM 638 C C . ASN A 1 81 ? 6.637 -4.238 -5.203 1 97.75 81 ASN A C 1
ATOM 640 O O . ASN A 1 81 ? 7.051 -5.328 -5.598 1 97.75 81 ASN A O 1
ATOM 644 N N . ARG A 1 82 ? 5.453 -4.066 -4.543 1 98.19 82 ARG A N 1
ATOM 645 C CA . ARG A 1 82 ? 4.602 -5.207 -4.23 1 98.19 82 ARG A CA 1
ATOM 646 C C . ARG A 1 82 ? 3.127 -4.848 -4.375 1 98.19 82 ARG A C 1
ATOM 648 O O . ARG A 1 82 ? 2.732 -3.709 -4.113 1 98.19 82 ARG A O 1
ATOM 655 N N . ILE A 1 83 ? 2.398 -5.801 -4.766 1 98.62 83 ILE A N 1
ATOM 656 C CA . ILE A 1 83 ? 0.942 -5.738 -4.723 1 98.62 83 ILE A CA 1
ATOM 657 C C . ILE A 1 83 ? 0.396 -6.965 -3.994 1 98.62 83 ILE A C 1
ATOM 659 O O . ILE A 1 83 ? 0.708 -8.102 -4.359 1 98.62 83 ILE A O 1
ATOM 663 N N . ILE A 1 84 ? -0.342 -6.754 -2.928 1 98.31 84 ILE A N 1
ATOM 664 C CA . ILE A 1 84 ? -0.95 -7.816 -2.133 1 98.31 84 ILE A CA 1
ATOM 665 C C . ILE A 1 84 ? -2.471 -7.672 -2.158 1 98.31 84 ILE A C 1
ATOM 667 O O . ILE A 1 84 ? -3.008 -6.637 -1.765 1 98.31 84 ILE A O 1
ATOM 671 N N . VAL A 1 85 ? -3.109 -8.648 -2.652 1 98.5 85 VAL A N 1
ATOM 672 C CA . VAL A 1 85 ? -4.566 -8.656 -2.607 1 98.5 85 VAL A CA 1
ATOM 673 C C . VAL A 1 85 ? -5.043 -9.375 -1.345 1 98.5 85 VAL A C 1
ATOM 675 O O . VAL A 1 85 ? -4.641 -10.508 -1.08 1 98.5 85 VAL A O 1
ATOM 678 N N . HIS A 1 86 ? -5.926 -8.734 -0.624 1 97.38 86 HIS A N 1
ATOM 679 C CA . HIS A 1 86 ? -6.332 -9.242 0.683 1 97.38 86 HIS A CA 1
ATOM 680 C C . HIS A 1 86 ? -7.645 -10.008 0.592 1 97.38 86 HIS A C 1
ATOM 682 O O . HIS A 1 86 ? -7.969 -10.797 1.48 1 97.38 86 HIS A O 1
ATOM 688 N N . ARG A 1 87 ? -8.367 -9.805 -0.469 1 96.56 87 ARG A N 1
ATOM 689 C CA . ARG A 1 87 ? -9.641 -10.484 -0.651 1 96.56 87 ARG A CA 1
ATOM 690 C C . ARG A 1 87 ? -9.438 -11.922 -1.112 1 96.56 87 ARG A C 1
ATOM 692 O O . ARG A 1 87 ? -8.547 -12.195 -1.925 1 96.56 87 ARG A O 1
ATOM 699 N N . SER A 1 88 ? -10.258 -12.742 -0.64 1 97.5 88 SER A N 1
ATOM 700 C CA . SER A 1 88 ? -10.211 -14.156 -1.014 1 97.5 88 SER A CA 1
ATOM 701 C C . SER A 1 88 ? -10.562 -14.344 -2.484 1 97.5 88 SER A C 1
ATOM 703 O O . SER A 1 88 ? -11.484 -13.711 -2.998 1 97.5 88 SER A O 1
ATOM 705 N N . ARG A 1 89 ? -9.828 -15.234 -3.068 1 98.62 89 ARG A N 1
ATOM 706 C CA . ARG A 1 89 ? -10.164 -15.578 -4.445 1 98.62 89 ARG A CA 1
ATOM 707 C C . ARG A 1 89 ? -11.57 -16.156 -4.543 1 98.62 89 ARG A C 1
ATOM 709 O O . ARG A 1 89 ? -12.164 -16.188 -5.625 1 98.62 89 ARG A O 1
ATOM 716 N N . PHE A 1 90 ? -12.18 -16.562 -3.443 1 98.31 90 PHE A N 1
ATOM 717 C CA . PHE A 1 90 ? -13.516 -17.141 -3.453 1 98.31 90 PHE A CA 1
ATOM 718 C C . PHE A 1 90 ? -14.578 -16.047 -3.447 1 98.31 90 PHE A C 1
ATOM 720 O O . PHE A 1 90 ? -15.75 -16.312 -3.725 1 98.31 90 PHE A O 1
ATOM 727 N N . GLU A 1 91 ? -14.164 -14.867 -3.088 1 97 91 GLU A N 1
ATOM 728 C CA . GLU A 1 91 ? -15.047 -13.727 -3.312 1 97 91 GLU A CA 1
ATOM 729 C C . GLU A 1 91 ? -14.906 -13.188 -4.734 1 97 91 GLU A C 1
ATOM 731 O O . GLU A 1 91 ? -15.906 -12.945 -5.41 1 97 91 GLU A O 1
ATOM 736 N N . VAL A 1 92 ? -13.688 -13.031 -5.16 1 98.31 92 VAL A N 1
ATOM 737 C CA . VAL A 1 92 ? -13.352 -12.586 -6.508 1 98.31 92 VAL A CA 1
ATOM 738 C C . VAL A 1 92 ? -11.922 -12.992 -6.848 1 98.31 92 VAL A C 1
ATOM 740 O O . VAL A 1 92 ? -10.984 -12.664 -6.117 1 98.31 92 VAL A O 1
ATOM 743 N N . ASP A 1 93 ? -11.742 -13.734 -7.879 1 98.81 93 ASP A N 1
ATOM 744 C CA . ASP A 1 93 ? -10.414 -14.156 -8.328 1 98.81 93 ASP A CA 1
ATOM 745 C C . ASP A 1 93 ? -9.891 -13.234 -9.43 1 98.81 93 ASP A C 1
ATOM 747 O O . ASP A 1 93 ? -10.266 -13.375 -10.602 1 98.81 93 ASP A O 1
ATOM 751 N N . VAL A 1 94 ? -8.922 -12.383 -9.055 1 98.81 94 VAL A N 1
ATOM 752 C CA . VAL A 1 94 ? -8.43 -11.383 -10 1 98.81 94 VAL A CA 1
ATOM 753 C C . VAL A 1 94 ? -7.504 -12.047 -11.016 1 98.81 94 VAL A C 1
ATOM 755 O O . VAL A 1 94 ? -7.109 -11.422 -12.008 1 98.81 94 VAL A O 1
ATOM 758 N N . ASN A 1 95 ? -7.199 -13.32 -10.812 1 98.81 95 ASN A N 1
ATOM 759 C CA . ASN A 1 95 ? -6.355 -14.023 -11.766 1 98.81 95 ASN A CA 1
ATOM 760 C C . ASN A 1 95 ? -7.188 -14.766 -12.805 1 98.81 95 ASN A C 1
ATOM 762 O O . ASN A 1 95 ? -6.66 -15.586 -13.562 1 98.81 95 ASN A O 1
ATOM 766 N N . ARG A 1 96 ? -8.461 -14.531 -12.828 1 98.56 96 ARG A N 1
ATOM 767 C CA . ARG A 1 96 ? -9.375 -15 -13.867 1 98.56 96 ARG A CA 1
ATOM 768 C C . ARG A 1 96 ? -9.891 -13.836 -14.703 1 98.56 96 ARG A C 1
ATOM 770 O O . ARG A 1 96 ? -9.961 -12.703 -14.227 1 98.56 96 ARG A O 1
ATOM 777 N N . PRO A 1 97 ? -10.266 -14.211 -16.031 1 97.94 97 PRO A N 1
ATOM 778 C CA . PRO A 1 97 ? -10.992 -13.164 -16.75 1 97.94 97 PRO A CA 1
ATOM 779 C C . PRO A 1 97 ? -12.25 -12.719 -16.016 1 97.94 97 PRO A C 1
ATOM 781 O O . PRO A 1 97 ? -12.812 -13.477 -15.227 1 97.94 97 PRO A O 1
ATOM 784 N N . ARG A 1 98 ? -12.68 -11.523 -16.297 1 98.19 98 ARG A N 1
ATOM 785 C CA . ARG A 1 98 ? -13.781 -10.898 -15.578 1 98.19 98 ARG A CA 1
ATOM 786 C C . ARG A 1 98 ? -14.992 -11.82 -15.516 1 98.19 98 ARG A C 1
ATOM 788 O O . ARG A 1 98 ? -15.609 -11.984 -14.461 1 98.19 98 ARG A O 1
ATOM 795 N N . GLY A 1 99 ? -15.32 -12.461 -16.625 1 97.19 99 GLY A N 1
ATOM 796 C CA . GLY A 1 99 ? -16.484 -13.328 -16.703 1 97.19 99 GLY A CA 1
ATOM 797 C C . GLY A 1 99 ? -16.375 -14.578 -15.859 1 97.19 99 GLY A C 1
ATOM 798 O O . GLY A 1 99 ? -17.391 -15.219 -15.555 1 97.19 99 GLY A O 1
ATOM 799 N N . GLY A 1 100 ? -15.195 -14.93 -15.406 1 97.62 100 GLY A N 1
ATOM 800 C CA . GLY A 1 100 ? -14.961 -16.125 -14.602 1 97.62 100 GLY A CA 1
ATOM 801 C C . GLY A 1 100 ? -14.43 -15.805 -13.219 1 97.62 100 GLY A C 1
ATOM 802 O O . GLY A 1 100 ? -14.008 -16.703 -12.484 1 97.62 100 GLY A O 1
ATOM 803 N N . ALA A 1 101 ? -14.461 -14.531 -12.82 1 98.56 101 ALA A N 1
ATOM 804 C CA . ALA A 1 101 ? -13.773 -14.078 -11.617 1 98.56 101 ALA A CA 1
ATOM 805 C C . ALA A 1 101 ? -14.562 -14.445 -10.367 1 98.56 101 ALA A C 1
ATOM 807 O O . ALA A 1 101 ? -14.016 -14.422 -9.258 1 98.56 101 ALA A O 1
ATOM 808 N N . VAL A 1 102 ? -15.797 -14.68 -10.523 1 98.44 102 VAL A N 1
ATOM 809 C CA . VAL A 1 102 ? -16.625 -15.219 -9.445 1 98.44 102 VAL A CA 1
ATOM 810 C C . VAL A 1 102 ? -16.984 -16.672 -9.742 1 98.44 102 VAL A C 1
ATOM 812 O O . VAL A 1 102 ? -17.547 -16.984 -10.789 1 98.44 102 VAL A O 1
ATOM 815 N N . TYR A 1 103 ? -16.641 -17.547 -8.773 1 98.25 103 TYR A N 1
ATOM 816 C CA . TYR A 1 103 ? -16.844 -18.969 -8.977 1 98.25 103 TYR A CA 1
ATOM 817 C C . TYR A 1 103 ? -18.312 -19.344 -8.797 1 98.25 103 TYR A C 1
ATOM 819 O O . TYR A 1 103 ? -18.734 -19.719 -7.703 1 98.25 103 TYR A O 1
ATOM 827 N N . LEU A 1 104 ? -19.109 -19.375 -9.898 1 97.12 104 LEU A N 1
ATOM 828 C CA . LEU A 1 104 ? -20.531 -19.641 -9.797 1 97.12 104 LEU A CA 1
ATOM 829 C C . LEU A 1 104 ? -20.812 -21.141 -9.953 1 97.12 104 LEU A C 1
ATOM 831 O O . LEU A 1 104 ? -21.891 -21.609 -9.578 1 97.12 104 LEU A O 1
ATOM 835 N N . ARG A 1 105 ? -19.859 -21.812 -10.562 1 96.38 105 ARG A N 1
ATOM 836 C CA . ARG A 1 105 ? -19.984 -23.25 -10.773 1 96.38 105 ARG A CA 1
ATOM 837 C C . ARG A 1 105 ? -18.812 -24.016 -10.172 1 96.38 105 ARG A C 1
ATOM 839 O O . ARG A 1 105 ? -17.672 -23.516 -10.203 1 96.38 105 ARG A O 1
ATOM 846 N N . PRO A 1 106 ? -19.031 -25.203 -9.727 1 95.94 106 PRO A N 1
ATOM 847 C CA . PRO A 1 106 ? -17.969 -25.984 -9.086 1 95.94 106 PRO A CA 1
ATOM 848 C C . PRO A 1 106 ? -16.766 -26.203 -10 1 95.94 106 PRO A C 1
ATOM 850 O O . PRO A 1 106 ? -15.617 -26.219 -9.531 1 95.94 106 PRO A O 1
ATOM 853 N N . GLU A 1 107 ? -16.969 -26.281 -11.258 1 94.88 107 GLU A N 1
ATOM 854 C CA . GLU A 1 107 ? -15.875 -26.516 -12.203 1 94.88 107 GLU A CA 1
ATOM 855 C C . GLU A 1 107 ? -14.875 -25.375 -12.195 1 94.88 107 GLU A C 1
ATOM 857 O O . GLU A 1 107 ? -13.703 -25.562 -12.531 1 94.88 107 GLU A O 1
ATOM 862 N N . GLN A 1 108 ? -15.289 -24.203 -11.75 1 94.81 108 GLN A N 1
ATOM 863 C CA . GLN A 1 108 ? -14.43 -23.016 -11.695 1 94.81 108 GLN A CA 1
ATOM 864 C C . GLN A 1 108 ? -13.578 -23.031 -10.43 1 94.81 108 GLN A C 1
ATOM 866 O O . GLN A 1 108 ? -12.641 -22.234 -10.305 1 94.81 108 GLN A O 1
ATOM 871 N N . ALA A 1 109 ? -13.898 -23.938 -9.516 1 95.69 109 ALA A N 1
ATOM 872 C CA . ALA A 1 109 ? -13.258 -23.953 -8.203 1 95.69 109 ALA A CA 1
ATOM 873 C C . ALA A 1 109 ? -12.875 -25.375 -7.797 1 95.69 109 ALA A C 1
ATOM 875 O O . ALA A 1 109 ? -13.172 -25.797 -6.68 1 95.69 109 ALA A O 1
ATOM 876 N N . TRP A 1 110 ? -12.305 -26.094 -8.742 1 91.94 110 TRP A N 1
ATOM 877 C CA . TRP A 1 110 ? -11.75 -27.422 -8.469 1 91.94 110 TRP A CA 1
ATOM 878 C C . TRP A 1 110 ? -12.828 -28.375 -7.941 1 91.94 110 TRP A C 1
ATOM 880 O O . TRP A 1 110 ? -12.57 -29.156 -7.031 1 91.94 110 TRP A O 1
ATOM 890 N N . GLY A 1 111 ? -14.062 -28.125 -8.312 1 94.19 111 GLY A N 1
ATOM 891 C CA . GLY A 1 111 ? -15.172 -29 -7.965 1 94.19 111 GLY A CA 1
ATOM 892 C C . GLY A 1 111 ? -15.867 -28.594 -6.676 1 94.19 111 GLY A C 1
ATOM 893 O O . GLY A 1 111 ? -16.844 -29.219 -6.277 1 94.19 111 GLY A O 1
ATOM 894 N N . LEU A 1 112 ? -15.453 -27.562 -6.039 1 95.5 112 LEU A N 1
ATOM 895 C CA . LEU A 1 112 ? -16.016 -27.125 -4.766 1 95.5 112 LEU A CA 1
ATOM 896 C C . LEU A 1 112 ? -17.297 -26.344 -4.98 1 95.5 112 LEU A C 1
ATOM 898 O O . LEU A 1 112 ? -17.375 -25.5 -5.875 1 95.5 112 LEU A O 1
ATOM 902 N N . GLN A 1 113 ? -18.266 -26.688 -4.188 1 97.19 113 GLN A N 1
ATOM 903 C CA . GLN A 1 113 ? -19.453 -25.844 -4.133 1 97.19 113 GLN A CA 1
ATOM 904 C C . GLN A 1 113 ? -19.203 -24.609 -3.266 1 97.19 113 GLN A C 1
ATOM 906 O O . GLN A 1 113 ? -19.188 -24.703 -2.035 1 97.19 113 GLN A O 1
ATOM 911 N N . VAL A 1 114 ? -19.125 -23.516 -3.896 1 98.19 114 VAL A N 1
ATOM 912 C CA . VAL A 1 114 ? -18.688 -22.312 -3.193 1 98.19 114 VAL A CA 1
ATOM 913 C C . VAL A 1 114 ? -19.891 -21.672 -2.498 1 98.19 114 VAL A C 1
ATOM 915 O O . VAL A 1 114 ? -19.797 -21.25 -1.342 1 98.19 114 VAL A O 1
ATOM 918 N N . TRP A 1 115 ? -21.031 -21.656 -3.182 1 97.94 115 TRP A N 1
ATOM 919 C CA . TRP A 1 115 ? -22.188 -20.906 -2.715 1 97.94 115 TRP A CA 1
ATOM 920 C C . TRP A 1 115 ? -23.297 -21.844 -2.27 1 97.94 115 TRP A C 1
ATOM 922 O O . TRP A 1 115 ? -23.562 -22.859 -2.916 1 97.94 115 TRP A O 1
ATOM 932 N N . ALA A 1 116 ? -23.938 -21.469 -1.18 1 97.38 116 ALA A N 1
ATOM 933 C CA . ALA A 1 116 ? -25.109 -22.219 -0.734 1 97.38 116 ALA A CA 1
ATOM 934 C C . ALA A 1 116 ? -26.281 -22.031 -1.697 1 97.38 116 ALA A C 1
ATOM 936 O O . ALA A 1 116 ? -27.031 -22.969 -1.953 1 97.38 116 ALA A O 1
ATOM 937 N N . GLU A 1 117 ? -26.438 -20.844 -2.096 1 95.75 117 GLU A N 1
ATOM 938 C CA . GLU A 1 117 ? -27.359 -20.453 -3.148 1 95.75 117 GLU A CA 1
ATOM 939 C C . GLU A 1 117 ? -26.703 -19.484 -4.133 1 95.75 117 GLU A C 1
ATOM 941 O O . GLU A 1 117 ? -25.688 -18.875 -3.814 1 95.75 117 GLU A O 1
ATOM 946 N N . GLU A 1 118 ? -27.281 -19.484 -5.234 1 94.94 118 GLU A N 1
ATOM 947 C CA . GLU A 1 118 ? -26.734 -18.547 -6.207 1 94.94 118 GLU A CA 1
ATOM 948 C C . GLU A 1 118 ? -26.734 -17.125 -5.656 1 94.94 118 GLU A C 1
ATOM 950 O O . GLU A 1 118 ? -27.766 -16.625 -5.215 1 94.94 118 GLU A O 1
ATOM 955 N N . PRO A 1 119 ? -25.594 -16.562 -5.66 1 96.31 119 PRO A N 1
ATOM 956 C CA . PRO A 1 119 ? -25.578 -15.203 -5.121 1 96.31 119 PRO A CA 1
ATOM 957 C C . PRO A 1 119 ? -26.359 -14.219 -5.988 1 96.31 119 PRO A C 1
ATOM 959 O O . PRO A 1 119 ? -26.359 -14.336 -7.219 1 96.31 119 PRO A O 1
ATOM 962 N N . PRO A 1 120 ? -27 -13.195 -5.328 1 95.81 120 PRO A N 1
ATOM 963 C CA . PRO A 1 120 ? -27.656 -12.133 -6.094 1 95.81 120 PRO A CA 1
ATOM 964 C C . PRO A 1 120 ? -26.703 -11.383 -7.008 1 95.81 120 PRO A C 1
ATOM 966 O O . PRO A 1 120 ? -25.516 -11.266 -6.691 1 95.81 120 PRO A O 1
ATOM 969 N N . GLN A 1 121 ? -27.266 -10.883 -8.07 1 96.19 121 GLN A N 1
ATOM 970 C CA . GLN A 1 121 ? -26.469 -10.18 -9.07 1 96.19 121 GLN A CA 1
ATOM 971 C C . GLN A 1 121 ? -25.734 -8.992 -8.445 1 96.19 121 GLN A C 1
ATOM 973 O O . GLN A 1 121 ? -24.594 -8.688 -8.828 1 96.19 121 GLN A O 1
ATOM 978 N N . ALA A 1 122 ? -26.344 -8.328 -7.512 1 94.69 122 ALA A N 1
ATOM 979 C CA . ALA A 1 122 ? -25.734 -7.168 -6.859 1 94.69 122 ALA A CA 1
ATOM 980 C C . ALA A 1 122 ? -24.453 -7.562 -6.133 1 94.69 122 ALA A C 1
ATOM 982 O O . ALA A 1 122 ? -23.484 -6.797 -6.113 1 94.69 122 ALA A O 1
ATOM 983 N N . VAL A 1 123 ? -24.453 -8.742 -5.535 1 94.56 123 VAL A N 1
ATOM 984 C CA . VAL A 1 123 ? -23.281 -9.25 -4.828 1 94.56 123 VAL A CA 1
ATOM 985 C C . VAL A 1 123 ? -22.172 -9.555 -5.82 1 94.56 123 VAL A C 1
ATOM 987 O O . VAL A 1 123 ? -21.016 -9.18 -5.602 1 94.56 123 VAL A O 1
ATOM 990 N N . VAL A 1 124 ? -22.516 -10.164 -6.926 1 96.62 124 VAL A N 1
ATOM 991 C CA . VAL A 1 124 ? -21.562 -10.508 -7.977 1 96.62 124 VAL A CA 1
ATOM 992 C C . VAL A 1 124 ? -20.984 -9.227 -8.578 1 96.62 124 VAL A C 1
ATOM 994 O O . VAL A 1 124 ? -19.766 -9.109 -8.734 1 96.62 124 VAL A O 1
ATOM 997 N N . ASP A 1 125 ? -21.844 -8.25 -8.812 1 96 125 ASP A N 1
ATOM 998 C CA . ASP A 1 125 ? -21.406 -6.996 -9.414 1 96 125 ASP A CA 1
ATOM 999 C C . ASP A 1 125 ? -20.422 -6.266 -8.5 1 96 125 ASP A C 1
ATOM 1001 O O . ASP A 1 125 ? -19.438 -5.684 -8.977 1 96 125 ASP A O 1
ATOM 1005 N N . ALA A 1 126 ? -20.688 -6.289 -7.27 1 94.19 126 ALA A N 1
ATOM 1006 C CA . ALA A 1 126 ? -19.781 -5.652 -6.312 1 94.19 126 ALA A CA 1
ATOM 1007 C C . ALA A 1 126 ? -18.406 -6.316 -6.332 1 94.19 126 ALA A C 1
ATOM 1009 O O . ALA A 1 126 ? -17.375 -5.637 -6.266 1 94.19 126 ALA A O 1
ATOM 1010 N N . SER A 1 127 ? -18.406 -7.617 -6.426 1 96.38 127 SER A N 1
ATOM 1011 C CA . SER A 1 127 ? -17.141 -8.352 -6.531 1 96.38 127 SER A CA 1
ATOM 1012 C C . SER A 1 127 ? -16.422 -8.023 -7.836 1 96.38 127 SER A C 1
ATOM 1014 O O . SER A 1 127 ? -15.211 -7.805 -7.84 1 96.38 127 SER A O 1
ATOM 1016 N N . LEU A 1 128 ? -17.172 -7.945 -8.859 1 97.94 128 LEU A N 1
ATOM 1017 C CA . LEU A 1 128 ? -16.578 -7.672 -10.172 1 97.94 128 LEU A CA 1
ATOM 1018 C C . LEU A 1 128 ? -16.047 -6.246 -10.234 1 97.94 128 LEU A C 1
ATOM 1020 O O . LEU A 1 128 ? -15.086 -5.973 -10.969 1 97.94 128 LEU A O 1
ATOM 1024 N N . SER A 1 129 ? -16.594 -5.352 -9.43 1 96.25 129 SER A N 1
ATOM 1025 C CA . SER A 1 129 ? -16.062 -4 -9.344 1 96.25 129 SER A CA 1
ATOM 1026 C C . SER A 1 129 ? -14.648 -4 -8.781 1 96.25 129 SER A C 1
ATOM 1028 O O . SER A 1 129 ? -13.812 -3.189 -9.188 1 96.25 129 SER A O 1
ATOM 1030 N N . VAL A 1 130 ? -14.398 -4.906 -7.871 1 97.12 130 VAL A N 1
ATOM 1031 C CA . VAL A 1 130 ? -13.055 -5.055 -7.336 1 97.12 130 VAL A CA 1
ATOM 1032 C C . VAL A 1 130 ? -12.102 -5.504 -8.445 1 97.12 130 VAL A C 1
ATOM 1034 O O . VAL A 1 130 ? -10.992 -4.98 -8.57 1 97.12 130 VAL A O 1
ATOM 1037 N N . HIS A 1 131 ? -12.562 -6.453 -9.242 1 98.69 131 HIS A N 1
ATOM 1038 C CA . HIS A 1 131 ? -11.797 -6.922 -10.398 1 98.69 131 HIS A CA 1
ATOM 1039 C C . HIS A 1 131 ? -11.469 -5.773 -11.344 1 98.69 131 HIS A C 1
ATOM 1041 O O . HIS A 1 131 ? -10.305 -5.598 -11.727 1 98.69 131 HIS A O 1
ATOM 1047 N N . ASP A 1 132 ? -12.445 -4.957 -11.664 1 98.56 132 ASP A N 1
ATOM 1048 C CA . ASP A 1 132 ? -12.258 -3.822 -12.562 1 98.56 132 ASP A CA 1
ATOM 1049 C C . ASP A 1 132 ? -11.227 -2.842 -12.008 1 98.56 132 ASP A C 1
ATOM 1051 O O . ASP A 1 132 ? -10.312 -2.42 -12.719 1 98.56 132 ASP A O 1
ATOM 1055 N N . GLU A 1 133 ? -11.406 -2.537 -10.773 1 98.44 133 GLU A N 1
ATOM 1056 C CA . GLU A 1 133 ? -10.523 -1.557 -10.141 1 98.44 133 GLU A CA 1
ATOM 1057 C C . GLU A 1 133 ? -9.102 -2.094 -10.016 1 98.44 133 GLU A C 1
ATOM 1059 O O . GLU A 1 133 ? -8.133 -1.333 -10.109 1 98.44 133 GLU A O 1
ATOM 1064 N N . TYR A 1 134 ? -9 -3.391 -9.75 1 98.75 134 TYR A N 1
ATOM 1065 C CA . TYR A 1 134 ? -7.672 -3.988 -9.656 1 98.75 134 TYR A CA 1
ATOM 1066 C C . TYR A 1 134 ? -6.883 -3.771 -10.945 1 98.75 134 TYR A C 1
ATOM 1068 O O . TYR A 1 134 ? -5.723 -3.35 -10.906 1 98.75 134 TYR A O 1
ATOM 1076 N N . TYR A 1 135 ? -7.445 -4.016 -12.047 1 98.88 135 TYR A N 1
ATOM 1077 C CA . TYR A 1 135 ? -6.703 -3.963 -13.297 1 98.88 135 TYR A CA 1
ATOM 1078 C C . TYR A 1 135 ? -6.465 -2.521 -13.734 1 98.88 135 TYR A C 1
ATOM 1080 O O . TYR A 1 135 ? -5.457 -2.217 -14.367 1 98.88 135 TYR A O 1
ATOM 1088 N N . GLU A 1 136 ? -7.406 -1.601 -13.359 1 98.5 136 GLU A N 1
ATOM 1089 C CA . GLU A 1 136 ? -7.102 -0.184 -13.531 1 98.5 136 GLU A CA 1
ATOM 1090 C C . GLU A 1 136 ? -5.871 0.218 -12.719 1 98.5 136 GLU A C 1
ATOM 1092 O O . GLU A 1 136 ? -4.98 0.897 -13.234 1 98.5 136 GLU A O 1
ATOM 1097 N N . MET A 1 137 ? -5.883 -0.231 -11.547 1 98.5 137 MET A N 1
ATOM 1098 C CA . MET A 1 137 ? -4.762 0.052 -10.656 1 98.5 137 MET A CA 1
ATOM 1099 C C . MET A 1 137 ? -3.473 -0.574 -11.18 1 98.5 137 MET A C 1
ATOM 1101 O O . MET A 1 137 ? -2.432 0.084 -11.227 1 98.5 137 MET A O 1
ATOM 1105 N N . LEU A 1 138 ? -3.518 -1.835 -11.594 1 98.88 138 LEU A N 1
ATOM 1106 C CA . LEU A 1 138 ? -2.348 -2.553 -12.086 1 98.88 138 LEU A CA 1
ATOM 1107 C C . LEU A 1 138 ? -1.742 -1.839 -13.289 1 98.88 138 LEU A C 1
ATOM 1109 O O . LEU A 1 138 ? -0.524 -1.661 -13.359 1 98.88 138 LEU A O 1
ATOM 1113 N N . ALA A 1 139 ? -2.578 -1.417 -14.18 1 98.75 139 ALA A N 1
ATOM 1114 C CA . ALA A 1 139 ? -2.117 -0.701 -15.367 1 98.75 139 ALA A CA 1
ATOM 1115 C C . ALA A 1 139 ? -1.354 0.564 -14.984 1 98.75 139 ALA A C 1
ATOM 1117 O O . ALA A 1 139 ? -0.259 0.814 -15.492 1 98.75 139 ALA A O 1
ATOM 1118 N N . SER A 1 140 ? -1.908 1.328 -14.102 1 98.5 140 SER A N 1
ATOM 1119 C CA . SER A 1 140 ? -1.286 2.576 -13.672 1 98.5 140 SER A CA 1
ATOM 1120 C C . SER A 1 140 ? 0.022 2.316 -12.93 1 98.5 140 SER A C 1
ATOM 1122 O O . SER A 1 140 ? 1.02 3.002 -13.164 1 98.5 140 SER A O 1
ATOM 1124 N N . PHE A 1 141 ? -0.016 1.345 -12.055 1 98.75 141 PHE A N 1
ATOM 1125 C CA . PHE A 1 141 ? 1.152 0.982 -11.258 1 98.75 141 PHE A CA 1
ATOM 1126 C C . PHE A 1 141 ? 2.324 0.606 -12.156 1 98.75 141 PHE A C 1
ATOM 1128 O O . PHE A 1 141 ? 3.42 1.154 -12.016 1 98.75 141 PHE A O 1
ATOM 1135 N N . LEU A 1 142 ? 2.043 -0.242 -13.109 1 98.88 142 LEU A N 1
ATOM 1136 C CA . LEU A 1 142 ? 3.092 -0.754 -13.984 1 98.88 142 LEU A CA 1
ATOM 1137 C C . LEU A 1 142 ? 3.525 0.307 -14.992 1 98.88 142 LEU A C 1
ATOM 1139 O O . LEU A 1 142 ? 4.695 0.365 -15.375 1 98.88 142 LEU A O 1
ATOM 1143 N N . ALA A 1 143 ? 2.594 1.146 -15.422 1 98.75 143 ALA A N 1
ATOM 1144 C CA . ALA A 1 143 ? 2.965 2.266 -16.281 1 98.75 143 ALA A CA 1
ATOM 1145 C C . ALA A 1 143 ? 3.961 3.188 -15.586 1 98.75 143 ALA A C 1
ATOM 1147 O O . ALA A 1 143 ? 4.855 3.742 -16.219 1 98.75 143 ALA A O 1
ATOM 1148 N N . GLY A 1 144 ? 3.756 3.385 -14.312 1 98.31 144 GLY A N 1
ATOM 1149 C CA . GLY A 1 144 ? 4.703 4.176 -13.547 1 98.31 144 GLY A CA 1
ATOM 1150 C C . GLY A 1 144 ? 6.105 3.59 -13.539 1 98.31 144 GLY A C 1
ATOM 1151 O O . GLY A 1 144 ? 7.086 4.312 -13.711 1 98.31 144 GLY A O 1
ATOM 1152 N N . ILE A 1 145 ? 6.16 2.312 -13.352 1 98.12 145 ILE A N 1
ATOM 1153 C CA . ILE A 1 145 ? 7.457 1.644 -13.344 1 98.12 145 ILE A CA 1
ATOM 1154 C C . ILE A 1 145 ? 8.086 1.728 -14.734 1 98.12 145 ILE A C 1
ATOM 1156 O O . ILE A 1 145 ? 9.289 1.973 -14.859 1 98.12 145 ILE A O 1
ATOM 1160 N N . GLU A 1 146 ? 7.293 1.541 -15.758 1 98.25 146 GLU A N 1
ATOM 1161 C CA . GLU A 1 146 ? 7.766 1.665 -17.141 1 98.25 146 GLU A CA 1
ATOM 1162 C C . GLU A 1 146 ? 8.344 3.055 -17.391 1 98.25 146 GLU A C 1
ATOM 1164 O O . GLU A 1 146 ? 9.398 3.188 -18.016 1 98.25 146 GLU A O 1
ATOM 1169 N N . ARG A 1 147 ? 7.68 4.086 -16.922 1 97.5 147 ARG A N 1
ATOM 1170 C CA . ARG A 1 147 ? 8.156 5.449 -17.109 1 97.5 147 ARG A CA 1
ATOM 1171 C C . ARG A 1 147 ? 9.516 5.652 -16.453 1 97.5 147 ARG A C 1
ATOM 1173 O O . ARG A 1 147 ? 10.391 6.324 -17 1 97.5 147 ARG A O 1
ATOM 1180 N N . CYS A 1 148 ? 9.711 5.039 -15.328 1 96.38 148 CYS A N 1
ATOM 1181 C CA . CYS A 1 148 ? 10.922 5.262 -14.539 1 96.38 148 CYS A CA 1
ATOM 1182 C C . CYS A 1 148 ? 12.078 4.422 -15.07 1 96.38 148 CYS A C 1
ATOM 1184 O O . CYS A 1 148 ? 13.227 4.859 -15.047 1 96.38 148 CYS A O 1
ATOM 1186 N N . HIS A 1 149 ? 11.75 3.18 -15.609 1 96.62 149 HIS A N 1
ATOM 1187 C CA . HIS A 1 149 ? 12.836 2.238 -15.844 1 96.62 149 HIS A CA 1
ATOM 1188 C C . HIS A 1 149 ? 12.828 1.734 -17.281 1 96.62 149 HIS A C 1
ATOM 1190 O O . HIS A 1 149 ? 13.742 1.016 -17.703 1 96.62 149 HIS A O 1
ATOM 1196 N N . GLY A 1 150 ? 11.812 2.004 -18.031 1 97.25 150 GLY A N 1
ATOM 1197 C CA . GLY A 1 150 ? 11.711 1.606 -19.422 1 97.25 150 GLY A CA 1
ATOM 1198 C C . GLY A 1 150 ? 11.164 0.201 -19.609 1 97.25 150 GLY A C 1
ATOM 1199 O O . GLY A 1 150 ? 10.555 -0.107 -20.641 1 97.25 150 GLY A O 1
ATOM 1200 N N . CYS A 1 151 ? 11.422 -0.688 -18.688 1 97.75 151 CYS A N 1
ATOM 1201 C CA . CYS A 1 151 ? 10.961 -2.07 -18.672 1 97.75 151 CYS A CA 1
ATOM 1202 C C . CYS A 1 151 ? 10.773 -2.566 -17.234 1 97.75 151 CYS A C 1
ATOM 1204 O O . CYS A 1 151 ? 11.156 -1.881 -16.281 1 97.75 151 CYS A O 1
ATOM 1206 N N . PHE A 1 152 ? 10.117 -3.689 -17.109 1 98.62 152 PHE A N 1
ATOM 1207 C CA . PHE A 1 152 ? 9.938 -4.262 -15.781 1 98.62 152 PHE A CA 1
ATOM 1208 C C . PHE A 1 152 ? 9.703 -5.766 -15.867 1 98.62 152 PHE A C 1
ATOM 1210 O O . PHE A 1 152 ? 9.414 -6.293 -16.938 1 98.62 152 PHE A O 1
ATOM 1217 N N . VAL A 1 153 ? 9.922 -6.441 -14.75 1 98.81 153 VAL A N 1
ATOM 1218 C CA . VAL A 1 153 ? 9.547 -7.836 -14.555 1 98.81 153 VAL A CA 1
ATOM 1219 C C . VAL A 1 153 ? 8.578 -7.949 -13.375 1 98.81 153 VAL A C 1
ATOM 1221 O O . VAL A 1 153 ? 8.758 -7.297 -12.344 1 98.81 153 VAL A O 1
ATOM 1224 N N . VAL A 1 154 ? 7.52 -8.664 -13.586 1 98.94 154 VAL A N 1
ATOM 1225 C CA . VAL A 1 154 ? 6.582 -8.984 -12.516 1 98.94 154 VAL A CA 1
ATOM 1226 C C . VAL A 1 154 ? 6.707 -10.461 -12.148 1 98.94 154 VAL A C 1
ATOM 1228 O O . VAL A 1 154 ? 6.59 -11.336 -13.008 1 98.94 154 VAL A O 1
ATOM 1231 N N . LEU A 1 155 ? 7.062 -10.734 -10.898 1 98.88 155 LEU A N 1
ATOM 1232 C CA . LEU A 1 155 ? 6.926 -12.07 -10.344 1 98.88 155 LEU A CA 1
ATOM 1233 C C . LEU A 1 155 ? 5.539 -12.273 -9.742 1 98.88 155 LEU A C 1
ATOM 1235 O O . LEU A 1 155 ? 5.227 -11.711 -8.688 1 98.88 155 LEU A O 1
ATOM 1239 N N . ASP A 1 156 ? 4.699 -12.969 -10.477 1 98.88 156 ASP A N 1
ATOM 1240 C CA . ASP A 1 156 ? 3.35 -13.305 -10.031 1 98.88 156 ASP A CA 1
ATOM 1241 C C . ASP A 1 156 ? 3.354 -14.555 -9.156 1 98.88 156 ASP A C 1
ATOM 1243 O O . ASP A 1 156 ? 3.225 -15.672 -9.664 1 98.88 156 ASP A O 1
ATOM 1247 N N . VAL A 1 157 ? 3.4 -14.375 -7.824 1 98.88 157 VAL A N 1
ATOM 1248 C CA . VAL A 1 157 ? 3.736 -15.453 -6.898 1 98.88 157 VAL A CA 1
ATOM 1249 C C . VAL A 1 157 ? 2.461 -16.156 -6.445 1 98.88 157 VAL A C 1
ATOM 1251 O O . VAL A 1 157 ? 1.526 -15.516 -5.961 1 98.88 157 VAL A O 1
ATOM 1254 N N . HIS A 1 158 ? 2.471 -17.391 -6.652 1 98.81 158 HIS A N 1
ATOM 1255 C CA . HIS A 1 158 ? 1.401 -18.297 -6.254 1 98.81 158 HIS A CA 1
ATOM 1256 C C . HIS A 1 158 ? 1.957 -19.516 -5.527 1 98.81 158 HIS A C 1
ATOM 1258 O O . HIS A 1 158 ? 3.174 -19.688 -5.426 1 98.81 158 HIS A O 1
ATOM 1264 N N . SER A 1 159 ? 1.054 -20.297 -4.992 1 98.56 159 SER A N 1
ATOM 1265 C CA . SER A 1 159 ? 1.371 -21.609 -4.438 1 98.56 159 SER A CA 1
ATOM 1266 C C . SER A 1 159 ? 0.329 -22.641 -4.844 1 98.56 159 SER A C 1
ATOM 1268 O O . SER A 1 159 ? -0.748 -22.281 -5.328 1 98.56 159 SER A O 1
ATOM 1270 N N . TYR A 1 160 ? 0.745 -23.891 -4.727 1 97.62 160 TYR A N 1
ATOM 1271 C CA . TYR A 1 160 ? -0.208 -24.922 -5.145 1 97.62 160 TYR A CA 1
ATOM 1272 C C . TYR A 1 160 ? -0.099 -26.156 -4.262 1 97.62 160 TYR A C 1
ATOM 1274 O O . TYR A 1 160 ? 0.949 -26.406 -3.664 1 97.62 160 TYR A O 1
ATOM 1282 N N . ASN A 1 161 ? -1.178 -26.844 -4.152 1 96.62 161 ASN A N 1
ATOM 1283 C CA . ASN A 1 161 ? -1.287 -28.078 -3.373 1 96.62 161 ASN A CA 1
ATOM 1284 C C . ASN A 1 161 ? -0.663 -29.266 -4.105 1 96.62 161 ASN A C 1
ATOM 1286 O O . ASN A 1 161 ? -0.701 -29.328 -5.332 1 96.62 161 ASN A O 1
ATOM 1290 N N . HIS A 1 162 ? -0.155 -30.203 -3.24 1 95.25 162 HIS A N 1
ATOM 1291 C CA . HIS A 1 162 ? 0.469 -31.375 -3.857 1 95.25 162 HIS A CA 1
ATOM 1292 C C . HIS A 1 162 ? -0.052 -32.656 -3.24 1 95.25 162 HIS A C 1
ATOM 1294 O O . HIS A 1 162 ? 0.46 -33.75 -3.535 1 95.25 162 HIS A O 1
ATOM 1300 N N . ARG A 1 163 ? -1.019 -32.594 -2.293 1 92.75 163 ARG A N 1
ATOM 1301 C CA . ARG A 1 163 ? -1.712 -33.75 -1.731 1 92.75 163 ARG A CA 1
ATOM 1302 C C . ARG A 1 163 ? -3.221 -33.625 -1.924 1 92.75 163 ARG A C 1
ATOM 1304 O O . ARG A 1 163 ? -3.975 -33.594 -0.949 1 92.75 163 ARG A O 1
ATOM 1311 N N . ARG A 1 164 ? -3.668 -33.719 -3.168 1 88.19 164 ARG A N 1
ATOM 1312 C CA . ARG A 1 164 ? -5.047 -33.344 -3.484 1 88.19 164 ARG A CA 1
ATOM 1313 C C . ARG A 1 164 ? -6.008 -34.5 -3.133 1 88.19 164 ARG A C 1
ATOM 1315 O O . ARG A 1 164 ? -7.199 -34.25 -2.93 1 88.19 164 ARG A O 1
ATOM 1322 N N . ALA A 1 165 ? -5.473 -35.719 -2.941 1 88.25 165 ALA A N 1
ATOM 1323 C CA . ALA A 1 165 ? -6.332 -36.875 -2.709 1 88.25 165 ALA A CA 1
ATOM 1324 C C . ALA A 1 165 ? -6.629 -37.031 -1.222 1 88.25 165 ALA A C 1
ATOM 1326 O O . ALA A 1 165 ? -7.238 -38.031 -0.816 1 88.25 165 ALA A O 1
ATOM 1327 N N . GLY A 1 166 ? -6.176 -36.188 -0.374 1 89.69 166 GLY A N 1
ATOM 1328 C CA . GLY A 1 166 ? -6.43 -36.281 1.055 1 89.69 166 GLY A CA 1
ATOM 1329 C C . GLY A 1 166 ? -5.199 -36 1.898 1 89.69 166 GLY A C 1
ATOM 1330 O O . GLY A 1 166 ? -4.074 -36.062 1.396 1 89.69 166 GLY A O 1
ATOM 1331 N N . PRO A 1 167 ? -5.426 -35.75 3.154 1 88.31 167 PRO A N 1
ATOM 1332 C CA . PRO A 1 167 ? -4.324 -35.406 4.051 1 88.31 167 PRO A CA 1
ATOM 1333 C C . PRO A 1 167 ? -3.316 -36.531 4.215 1 88.31 167 PRO A C 1
ATOM 1335 O O . PRO A 1 167 ? -2.129 -36.281 4.434 1 88.31 167 PRO A O 1
ATOM 1338 N N . GLU A 1 168 ? -3.809 -37.75 4.062 1 90.12 168 GLU A N 1
ATOM 1339 C CA . GLU A 1 168 ? -2.932 -38.906 4.266 1 90.12 168 GLU A CA 1
ATOM 1340 C C . GLU A 1 168 ? -2.498 -39.5 2.932 1 90.12 168 GLU A C 1
ATOM 1342 O O . GLU A 1 168 ? -1.803 -40.531 2.9 1 90.12 168 GLU A O 1
ATOM 1347 N N . ALA A 1 169 ? -2.922 -38.875 1.933 1 90.31 169 ALA A N 1
ATOM 1348 C CA . ALA A 1 169 ? -2.596 -39.406 0.612 1 90.31 169 ALA A CA 1
ATOM 1349 C C . ALA A 1 169 ? -1.139 -39.125 0.254 1 90.31 169 ALA A C 1
ATOM 1351 O O . ALA A 1 169 ? -0.515 -38.219 0.812 1 90.31 169 ALA A O 1
ATOM 1352 N N . GLU A 1 170 ? -0.655 -39.969 -0.604 1 91.69 170 GLU A N 1
ATOM 1353 C CA . GLU A 1 170 ? 0.677 -39.719 -1.146 1 91.69 170 GLU A CA 1
ATOM 1354 C C . GLU A 1 170 ? 0.717 -38.438 -1.931 1 91.69 170 GLU A C 1
ATOM 1356 O O . GLU A 1 170 ? -0.232 -38.094 -2.643 1 91.69 170 GLU A O 1
ATOM 1361 N N . PRO A 1 171 ? 1.81 -37.75 -1.772 1 92.81 171 PRO A N 1
ATOM 1362 C CA . PRO A 1 171 ? 1.944 -36.531 -2.557 1 92.81 171 PRO A CA 1
ATOM 1363 C C . PRO A 1 171 ? 1.967 -36.781 -4.062 1 92.81 171 PRO A C 1
ATOM 1365 O O . PRO A 1 171 ? 2.301 -37.875 -4.496 1 92.81 171 PRO A O 1
ATOM 1368 N N . THR A 1 172 ? 1.532 -35.781 -4.824 1 93.69 172 THR A N 1
ATOM 1369 C CA . THR A 1 172 ? 1.708 -35.812 -6.27 1 93.69 172 THR A CA 1
ATOM 1370 C C . THR A 1 172 ? 3.164 -36.094 -6.633 1 93.69 172 THR A C 1
ATOM 1372 O O . THR A 1 172 ? 4.078 -35.594 -5.973 1 93.69 172 THR A O 1
ATOM 1375 N N . LEU A 1 173 ? 3.393 -36.875 -7.676 1 92.62 173 LEU A N 1
ATOM 1376 C CA . LEU A 1 173 ? 4.742 -37.219 -8.117 1 92.62 173 LEU A CA 1
ATOM 1377 C C . LEU A 1 173 ? 5.535 -35.969 -8.469 1 92.62 173 LEU A C 1
ATOM 1379 O O . LEU A 1 173 ? 4.996 -35.031 -9.07 1 92.62 173 LEU A O 1
ATOM 1383 N N . SER A 1 174 ? 6.762 -36.031 -8.133 1 91.38 174 SER A N 1
ATOM 1384 C CA . SER A 1 174 ? 7.637 -34.906 -8.375 1 91.38 174 SER A CA 1
ATOM 1385 C C . SER A 1 174 ? 7.684 -34.531 -9.859 1 91.38 174 SER A C 1
ATOM 1387 O O . SER A 1 174 ? 7.852 -33.375 -10.211 1 91.38 174 SER A O 1
ATOM 1389 N N . THR A 1 175 ? 7.496 -35.5 -10.688 1 95.19 175 THR A N 1
ATOM 1390 C CA . THR A 1 175 ? 7.531 -35.281 -12.133 1 95.19 175 THR A CA 1
ATOM 1391 C C . THR A 1 175 ? 6.43 -34.312 -12.555 1 95.19 175 THR A C 1
ATOM 1393 O O . THR A 1 175 ? 6.574 -33.594 -13.539 1 95.19 175 THR A O 1
ATOM 1396 N N . ASP A 1 176 ? 5.41 -34.312 -11.75 1 95.88 176 ASP A N 1
ATOM 1397 C CA . ASP A 1 176 ? 4.266 -33.469 -12.102 1 95.88 176 ASP A CA 1
ATOM 1398 C C . ASP A 1 176 ? 4.141 -32.281 -11.148 1 95.88 176 ASP A C 1
ATOM 1400 O O . ASP A 1 176 ? 3.316 -31.391 -11.375 1 95.88 176 ASP A O 1
ATOM 1404 N N . ALA A 1 177 ? 4.949 -32.312 -10.148 1 97.06 177 ALA A N 1
ATOM 1405 C CA . ALA A 1 177 ? 4.832 -31.281 -9.125 1 97.06 177 ALA A CA 1
ATOM 1406 C C . ALA A 1 177 ? 6.211 -30.828 -8.641 1 97.06 177 ALA A C 1
ATOM 1408 O O . ALA A 1 177 ? 6.613 -31.141 -7.516 1 97.06 177 ALA A O 1
ATOM 1409 N N . PRO A 1 178 ? 6.902 -30.094 -9.477 1 98.06 178 PRO A N 1
ATOM 1410 C CA . PRO A 1 178 ? 8.188 -29.562 -9 1 98.06 178 PRO A CA 1
ATOM 1411 C C . PRO A 1 178 ? 8.031 -28.641 -7.785 1 98.06 178 PRO A C 1
ATOM 1413 O O . PRO A 1 178 ? 6.922 -28.219 -7.465 1 98.06 178 PRO A O 1
ATOM 1416 N N . ASP A 1 179 ? 9.141 -28.375 -7.078 1 98 179 ASP A N 1
ATOM 1417 C CA . ASP A 1 179 ? 9.109 -27.484 -5.922 1 98 179 ASP A CA 1
ATOM 1418 C C . ASP A 1 179 ? 8.703 -26.062 -6.324 1 98 179 ASP A C 1
ATOM 1420 O O . ASP A 1 179 ? 7.977 -25.391 -5.59 1 98 179 ASP A O 1
ATOM 1424 N N . ILE A 1 180 ? 9.258 -25.625 -7.445 1 98.62 180 ILE A N 1
ATOM 1425 C CA . ILE A 1 180 ? 8.891 -24.344 -8.031 1 98.62 180 ILE A CA 1
ATOM 1426 C C . ILE A 1 180 ? 8.539 -24.531 -9.5 1 98.62 180 ILE A C 1
ATOM 1428 O O . ILE A 1 180 ? 9.344 -25.031 -10.281 1 98.62 180 ILE A O 1
ATOM 1432 N N . ASN A 1 181 ? 7.32 -24.219 -9.883 1 98.75 181 ASN A N 1
ATOM 1433 C CA . ASN A 1 181 ? 6.871 -24.234 -11.266 1 98.75 181 ASN A CA 1
ATOM 1434 C C . ASN A 1 181 ? 6.828 -22.844 -11.867 1 98.75 181 ASN A C 1
ATOM 1436 O O . ASN A 1 181 ? 6.211 -21.938 -11.297 1 98.75 181 ASN A O 1
ATOM 1440 N N . ILE A 1 182 ? 7.484 -22.672 -12.953 1 98.75 182 ILE A N 1
ATOM 1441 C CA . ILE A 1 182 ? 7.523 -21.406 -13.672 1 98.75 182 ILE A CA 1
ATOM 1442 C C . ILE A 1 182 ? 6.586 -21.469 -14.883 1 98.75 182 ILE A C 1
ATOM 1444 O O . ILE A 1 182 ? 6.707 -22.359 -15.727 1 98.75 182 ILE A O 1
ATOM 1448 N N . GLY A 1 183 ? 5.613 -20.578 -14.875 1 98.62 183 GLY A N 1
ATOM 1449 C CA . GLY A 1 183 ? 4.688 -20.5 -15.992 1 98.62 183 GLY A CA 1
ATOM 1450 C C . GLY A 1 183 ? 5.004 -19.359 -16.938 1 98.62 183 GLY A C 1
ATOM 1451 O O . GLY A 1 183 ? 5.156 -18.203 -16.516 1 98.62 183 GLY A O 1
ATOM 1452 N N . THR A 1 184 ? 5.078 -19.672 -18.281 1 98.12 184 THR A N 1
ATOM 1453 C CA . THR A 1 184 ? 5.555 -18.656 -19.219 1 98.12 184 THR A CA 1
ATOM 1454 C C . THR A 1 184 ? 4.711 -18.641 -20.5 1 98.12 184 THR A C 1
ATOM 1456 O O . THR A 1 184 ? 5.082 -18.031 -21.484 1 98.12 184 THR A O 1
ATOM 1459 N N . ILE A 1 185 ? 3.557 -19.219 -20.469 1 97.06 185 ILE A N 1
ATOM 1460 C CA . ILE A 1 185 ? 2.822 -19.438 -21.703 1 97.06 185 ILE A CA 1
ATOM 1461 C C . ILE A 1 185 ? 2.223 -18.109 -22.188 1 97.06 185 ILE A C 1
ATOM 1463 O O . ILE A 1 185 ? 1.914 -17.969 -23.375 1 97.06 185 ILE A O 1
ATOM 1467 N N . SER A 1 186 ? 2.023 -17.172 -21.328 1 96.06 186 SER A N 1
ATOM 1468 C CA . SER A 1 186 ? 1.342 -15.938 -21.688 1 96.06 186 SER A CA 1
ATOM 1469 C C . SER A 1 186 ? 2.295 -14.961 -22.375 1 96.06 186 SER A C 1
ATOM 1471 O O . SER A 1 186 ? 1.875 -13.898 -22.844 1 96.06 186 SER A O 1
ATOM 1473 N N . MET A 1 187 ? 3.592 -15.305 -22.469 1 96.94 187 MET A N 1
ATOM 1474 C CA . MET A 1 187 ? 4.566 -14.359 -23 1 96.94 187 MET A CA 1
ATOM 1475 C C . MET A 1 187 ? 5.148 -14.867 -24.312 1 96.94 187 MET A C 1
ATOM 1477 O O . MET A 1 187 ? 4.973 -16.031 -24.672 1 96.94 187 MET A O 1
ATOM 1481 N N . GLU A 1 188 ? 5.727 -13.938 -25.109 1 95.81 188 GLU A N 1
ATOM 1482 C CA . GLU A 1 188 ? 6.672 -14.359 -26.141 1 95.81 188 GLU A CA 1
ATOM 1483 C C . GLU A 1 188 ? 7.98 -14.844 -25.531 1 95.81 188 GLU A C 1
ATOM 1485 O O . GLU A 1 188 ? 8.891 -14.047 -25.281 1 95.81 188 GLU A O 1
ATOM 1490 N N . ARG A 1 189 ? 8.07 -16.078 -25.391 1 96.19 189 ARG A N 1
ATOM 1491 C CA . ARG A 1 189 ? 9.086 -16.703 -24.547 1 96.19 189 ARG A CA 1
ATOM 1492 C C . ARG A 1 189 ? 10.492 -16.375 -25.047 1 96.19 189 ARG A C 1
ATOM 1494 O O . ARG A 1 189 ? 11.414 -16.188 -24.266 1 96.19 189 ARG A O 1
ATOM 1501 N N . ARG A 1 190 ? 10.727 -16.359 -26.344 1 96.38 190 ARG A N 1
ATOM 1502 C CA . ARG A 1 190 ? 12.039 -16.062 -26.891 1 96.38 190 ARG A CA 1
ATOM 1503 C C . ARG A 1 190 ? 12.484 -14.648 -26.562 1 96.38 190 ARG A C 1
ATOM 1505 O O . ARG A 1 190 ? 13.648 -14.414 -26.234 1 96.38 190 ARG A O 1
ATOM 1512 N N . LYS A 1 191 ? 11.57 -13.781 -26.609 1 95.94 191 LYS A N 1
ATOM 1513 C CA . LYS A 1 191 ? 11.859 -12.375 -26.328 1 95.94 191 LYS A CA 1
ATOM 1514 C C . LYS A 1 191 ? 12.359 -12.195 -24.906 1 95.94 191 LYS A C 1
ATOM 1516 O O . LYS A 1 191 ? 13.242 -11.375 -24.656 1 95.94 191 LYS A O 1
ATOM 1521 N N . TRP A 1 192 ? 11.812 -12.953 -24.016 1 97.31 192 TRP A N 1
ATOM 1522 C CA . TRP A 1 192 ? 12.102 -12.742 -22.594 1 97.31 192 TRP A CA 1
ATOM 1523 C C . TRP A 1 192 ? 13.008 -13.844 -22.062 1 97.31 192 TRP A C 1
ATOM 1525 O O . TRP A 1 192 ? 13.141 -14 -20.844 1 97.31 192 TRP A O 1
ATOM 1535 N N . ALA A 1 193 ? 13.641 -14.609 -22.922 1 97.38 193 ALA A N 1
ATOM 1536 C CA . ALA A 1 193 ? 14.477 -15.742 -22.547 1 97.38 193 ALA A CA 1
ATOM 1537 C C . ALA A 1 193 ? 15.578 -15.312 -21.578 1 97.38 193 ALA A C 1
ATOM 1539 O O . ALA A 1 193 ? 15.82 -15.984 -20.578 1 97.38 193 ALA A O 1
ATOM 1540 N N . HIS A 1 194 ? 16.172 -14.18 -21.844 1 97 194 HIS A N 1
ATOM 1541 C CA . HIS A 1 194 ? 17.297 -13.719 -21.016 1 97 194 HIS A CA 1
ATOM 1542 C C . HIS A 1 194 ? 16.844 -13.414 -19.594 1 97 194 HIS A C 1
ATOM 1544 O O . HIS A 1 194 ? 17.594 -13.633 -18.641 1 97 194 HIS A O 1
ATOM 1550 N N . VAL A 1 195 ? 15.617 -13.016 -19.422 1 98.06 195 VAL A N 1
ATOM 1551 C CA . VAL A 1 195 ? 15.078 -12.703 -18.094 1 98.06 195 VAL A CA 1
ATOM 1552 C C . VAL A 1 195 ? 14.664 -13.992 -17.391 1 98.06 195 VAL A C 1
ATOM 1554 O O . VAL A 1 195 ? 15.094 -14.266 -16.266 1 98.06 195 VAL A O 1
ATOM 1557 N N . VAL A 1 196 ? 13.891 -14.836 -18.062 1 98.5 196 VAL A N 1
ATOM 1558 C CA . VAL A 1 196 ? 13.328 -16.047 -17.469 1 98.5 196 VAL A CA 1
ATOM 1559 C C . VAL A 1 196 ? 14.445 -17.031 -17.141 1 98.5 196 VAL A C 1
ATOM 1561 O O . VAL A 1 196 ? 14.469 -17.609 -16.062 1 98.5 196 VAL A O 1
ATOM 1564 N N . ASP A 1 197 ? 15.383 -17.172 -18.078 1 98.19 197 ASP A N 1
ATOM 1565 C CA . ASP A 1 197 ? 16.484 -18.094 -17.859 1 98.19 197 ASP A CA 1
ATOM 1566 C C . ASP A 1 197 ? 17.359 -17.641 -16.703 1 98.19 197 ASP A C 1
ATOM 1568 O O . ASP A 1 197 ? 17.812 -18.469 -15.891 1 98.19 197 ASP A O 1
ATOM 1572 N N . SER A 1 198 ? 17.594 -16.344 -16.641 1 98.38 198 SER A N 1
ATOM 1573 C CA . SER A 1 198 ? 18.359 -15.812 -15.531 1 98.38 198 SER A CA 1
ATOM 1574 C C . SER A 1 198 ? 17.656 -16.031 -14.203 1 98.38 198 SER A C 1
ATOM 1576 O O . SER A 1 198 ? 18.297 -16.406 -13.211 1 98.38 198 SER A O 1
ATOM 1578 N N . PHE A 1 199 ? 16.391 -15.836 -14.211 1 98.81 199 PHE A N 1
ATOM 1579 C CA . PHE A 1 199 ? 15.586 -16.031 -13.008 1 98.81 199 PHE A CA 1
ATOM 1580 C C . PHE A 1 199 ? 15.633 -17.484 -12.562 1 98.81 199 PHE A C 1
ATOM 1582 O O . PHE A 1 199 ? 15.906 -17.781 -11.398 1 98.81 199 PHE A O 1
ATOM 1589 N N . MET A 1 200 ? 15.43 -18.422 -13.445 1 98.69 200 MET A N 1
ATOM 1590 C CA . MET A 1 200 ? 15.422 -19.844 -13.125 1 98.69 200 MET A CA 1
ATOM 1591 C C . MET A 1 200 ? 16.797 -20.312 -12.664 1 98.69 200 MET A C 1
ATOM 1593 O O . MET A 1 200 ? 16.922 -21.125 -11.742 1 98.69 200 MET A O 1
ATOM 1597 N N . ALA A 1 201 ? 17.828 -19.797 -13.305 1 98.19 201 ALA A N 1
ATOM 1598 C CA . ALA A 1 201 ? 19.188 -20.125 -12.898 1 98.19 201 ALA A CA 1
ATOM 1599 C C . ALA A 1 201 ? 19.453 -19.672 -11.469 1 98.19 201 ALA A C 1
ATOM 1601 O O . ALA A 1 201 ? 20.062 -20.406 -10.68 1 98.19 201 ALA A O 1
ATOM 1602 N N . ALA A 1 202 ? 18.984 -18.5 -11.156 1 98.25 202 ALA A N 1
ATOM 1603 C CA . ALA A 1 202 ? 19.172 -17.969 -9.805 1 98.25 202 ALA A CA 1
ATOM 1604 C C . ALA A 1 202 ? 18.422 -18.828 -8.781 1 98.25 202 ALA A C 1
ATOM 1606 O O . ALA A 1 202 ? 18.969 -19.141 -7.711 1 98.25 202 ALA A O 1
ATOM 1607 N N . LEU A 1 203 ? 17.234 -19.234 -9.102 1 98.44 203 LEU A N 1
ATOM 1608 C CA . LEU A 1 203 ? 16.469 -20.109 -8.227 1 98.44 203 LEU A CA 1
ATOM 1609 C C . LEU A 1 203 ? 17.219 -21.406 -7.977 1 98.44 203 LEU A C 1
ATOM 1611 O O . LEU A 1 203 ? 17.328 -21.859 -6.832 1 98.44 203 LEU A O 1
ATOM 1615 N N . ARG A 1 204 ? 17.75 -21.953 -8.961 1 97.44 204 ARG A N 1
ATOM 1616 C CA . ARG A 1 204 ? 18.406 -23.266 -8.883 1 97.44 204 ARG A CA 1
ATOM 1617 C C . ARG A 1 204 ? 19.734 -23.172 -8.141 1 97.44 204 ARG A C 1
ATOM 1619 O O . ARG A 1 204 ? 20.172 -24.156 -7.543 1 97.44 204 ARG A O 1
ATOM 1626 N N . SER A 1 205 ? 20.328 -22.031 -8.18 1 96.44 205 SER A N 1
ATOM 1627 C CA . SER A 1 205 ? 21.656 -21.875 -7.625 1 96.44 205 SER A CA 1
ATOM 1628 C C . SER A 1 205 ? 21.609 -21.594 -6.129 1 96.44 205 SER A C 1
ATOM 1630 O O . SER A 1 205 ? 22.641 -21.672 -5.441 1 96.44 205 SER A O 1
ATOM 1632 N N . PHE A 1 206 ? 20.453 -21.234 -5.664 1 96.5 206 PHE A N 1
ATOM 1633 C CA . PHE A 1 206 ? 20.328 -20.875 -4.258 1 96.5 206 PHE A CA 1
ATOM 1634 C C . PHE A 1 206 ? 20.594 -22.078 -3.365 1 96.5 206 PHE A C 1
ATOM 1636 O O . PHE A 1 206 ? 20.141 -23.188 -3.658 1 96.5 206 PHE A O 1
ATOM 1643 N N . ASP A 1 207 ? 21.375 -21.891 -2.271 1 94.31 207 ASP A N 1
ATOM 1644 C CA . ASP A 1 207 ? 21.656 -22.938 -1.296 1 94.31 207 ASP A CA 1
ATOM 1645 C C . ASP A 1 207 ? 20.484 -23.125 -0.327 1 94.31 207 ASP A C 1
ATOM 1647 O O . ASP A 1 207 ? 20.531 -22.625 0.803 1 94.31 207 ASP A O 1
ATOM 1651 N N . PHE A 1 208 ? 19.516 -23.844 -0.749 1 95.56 208 PHE A N 1
ATOM 1652 C CA . PHE A 1 208 ? 18.328 -24.078 0.052 1 95.56 208 PHE A CA 1
ATOM 1653 C C . PHE A 1 208 ? 18.578 -25.156 1.107 1 95.56 208 PHE A C 1
ATOM 1655 O O . PHE A 1 208 ? 19.266 -26.141 0.839 1 95.56 208 PHE A O 1
ATOM 1662 N N . PRO A 1 209 ? 18.031 -24.953 2.342 1 92.56 209 PRO A N 1
ATOM 1663 C CA . PRO A 1 209 ? 18.156 -26.031 3.332 1 92.56 209 PRO A CA 1
ATOM 1664 C C . PRO A 1 209 ? 17.562 -27.344 2.852 1 92.56 209 PRO A C 1
ATOM 1666 O O . PRO A 1 209 ? 16.391 -27.391 2.451 1 92.56 209 PRO A O 1
ATOM 1669 N N . GLY A 1 210 ? 18.312 -28.422 2.875 1 91.06 210 GLY A N 1
ATOM 1670 C CA . GLY A 1 210 ? 17.828 -29.703 2.396 1 91.06 210 GLY A CA 1
ATOM 1671 C C . GLY A 1 210 ? 18.234 -30 0.961 1 91.06 210 GLY A C 1
ATOM 1672 O O . GLY A 1 210 ? 17.953 -31.078 0.441 1 91.06 210 GLY A O 1
ATOM 1673 N N . GLY A 1 211 ? 18.875 -28.953 0.279 1 91.56 211 GLY A N 1
ATOM 1674 C CA . GLY A 1 211 ? 19.359 -29.172 -1.075 1 91.56 211 GLY A CA 1
ATOM 1675 C C . GLY A 1 211 ? 18.656 -28.312 -2.105 1 91.56 211 GLY A C 1
ATOM 1676 O O . GLY A 1 211 ? 17.672 -27.625 -1.789 1 91.56 211 GLY A O 1
ATOM 1677 N N . PRO A 1 212 ? 19.172 -28.359 -3.309 1 92.25 212 PRO A N 1
ATOM 1678 C CA . PRO A 1 212 ? 18.594 -27.516 -4.363 1 92.25 212 PRO A CA 1
ATOM 1679 C C . PRO A 1 212 ? 17.125 -27.875 -4.656 1 92.25 212 PRO A C 1
ATOM 1681 O O . PRO A 1 212 ? 16.75 -29.047 -4.613 1 92.25 212 PRO A O 1
ATOM 1684 N N . LEU A 1 213 ? 16.422 -26.891 -4.961 1 96.44 213 LEU A N 1
ATOM 1685 C CA . LEU A 1 213 ? 15.016 -27.078 -5.27 1 96.44 213 LEU A CA 1
ATOM 1686 C C . LEU A 1 213 ? 14.82 -27.484 -6.727 1 96.44 213 LEU A C 1
ATOM 1688 O O . LEU A 1 213 ? 15.586 -27.062 -7.598 1 96.44 213 LEU A O 1
ATOM 1692 N N . ASP A 1 214 ? 13.836 -28.328 -6.934 1 97.56 214 ASP A N 1
ATOM 1693 C CA . ASP A 1 214 ? 13.406 -28.703 -8.273 1 97.56 214 ASP A CA 1
ATOM 1694 C C . ASP A 1 214 ? 12.609 -27.578 -8.93 1 97.56 214 ASP A C 1
ATOM 1696 O O . ASP A 1 214 ? 11.445 -27.359 -8.594 1 97.56 214 ASP A O 1
ATOM 1700 N N . VAL A 1 215 ? 13.258 -26.844 -9.906 1 98.38 215 VAL A N 1
ATOM 1701 C CA . VAL A 1 215 ? 12.648 -25.719 -10.609 1 98.38 215 VAL A CA 1
ATOM 1702 C C . VAL A 1 215 ? 12.391 -26.094 -12.062 1 98.38 215 VAL A C 1
ATOM 1704 O O . VAL A 1 215 ? 13.328 -26.406 -12.805 1 98.38 215 VAL A O 1
ATOM 1707 N N . ARG A 1 216 ? 11.125 -26.094 -12.469 1 98.38 216 ARG A N 1
ATOM 1708 C CA . ARG A 1 216 ? 10.812 -26.469 -13.844 1 98.38 216 ARG A CA 1
ATOM 1709 C C . ARG A 1 216 ? 9.805 -25.516 -14.461 1 98.38 216 ARG A C 1
ATOM 1711 O O . ARG A 1 216 ? 9.148 -24.75 -13.742 1 98.38 216 ARG A O 1
ATOM 1718 N N . GLU A 1 217 ? 9.797 -25.562 -15.75 1 98.31 217 GLU A N 1
ATOM 1719 C CA . GLU A 1 217 ? 8.953 -24.641 -16.516 1 98.31 217 GLU A CA 1
ATOM 1720 C C . GLU A 1 217 ? 7.742 -25.359 -17.094 1 98.31 217 GLU A C 1
ATOM 1722 O O . GLU A 1 217 ? 7.883 -26.391 -17.75 1 98.31 217 GLU A O 1
ATOM 1727 N N . ASN A 1 218 ? 6.586 -24.875 -16.781 1 98.12 218 ASN A N 1
ATOM 1728 C CA . ASN A 1 218 ? 5.328 -25.266 -17.406 1 98.12 218 ASN A CA 1
ATOM 1729 C C . ASN A 1 218 ? 5.016 -26.734 -17.172 1 98.12 218 ASN A C 1
ATOM 1731 O O . ASN A 1 218 ? 4.641 -27.453 -18.094 1 98.12 218 ASN A O 1
ATOM 1735 N N . ILE A 1 219 ? 5.121 -27.188 -15.969 1 97.19 219 ILE A N 1
ATOM 1736 C CA . ILE A 1 219 ? 4.836 -28.562 -15.617 1 97.19 219 ILE A CA 1
ATOM 1737 C C . ILE A 1 219 ? 3.473 -28.656 -14.93 1 97.19 219 ILE A C 1
ATOM 1739 O O . ILE A 1 219 ? 2.471 -28.984 -15.57 1 97.19 219 ILE A O 1
ATOM 1743 N N . ALA A 1 220 ? 3.402 -28.141 -13.734 1 94.31 220 ALA A N 1
ATOM 1744 C CA . ALA A 1 220 ? 2.148 -28.172 -12.984 1 94.31 220 ALA A CA 1
ATOM 1745 C C . ALA A 1 220 ? 1.179 -27.109 -13.5 1 94.31 220 ALA A C 1
ATOM 1747 O O . ALA A 1 220 ? -0.024 -27.359 -13.609 1 94.31 220 ALA A O 1
ATOM 1748 N N . PHE A 1 221 ? 1.706 -25.922 -13.789 1 94.06 221 PHE A N 1
ATOM 1749 C CA . PHE A 1 221 ? 0.959 -24.766 -14.273 1 94.06 221 PHE A CA 1
ATOM 1750 C C . PHE A 1 221 ? 1.701 -24.078 -15.414 1 94.06 221 PHE A C 1
ATOM 1752 O O . PHE A 1 221 ? 2.924 -23.938 -15.367 1 94.06 221 PHE A O 1
ATOM 1759 N N . GLN A 1 222 ? 1.019 -23.578 -16.312 1 92.88 222 GLN A N 1
ATOM 1760 C CA . GLN A 1 222 ? 1.64 -23.031 -17.516 1 92.88 222 GLN A CA 1
ATOM 1761 C C . GLN A 1 222 ? 1.637 -21.5 -17.5 1 92.88 222 GLN A C 1
ATOM 1763 O O . GLN A 1 222 ? 2.199 -20.859 -18.391 1 92.88 222 GLN A O 1
ATOM 1768 N N . GLY A 1 223 ? 1.036 -20.906 -16.516 1 92.88 223 GLY A N 1
ATOM 1769 C CA . GLY A 1 223 ? 1.013 -19.453 -16.438 1 92.88 223 GLY A CA 1
ATOM 1770 C C . GLY A 1 223 ? -0.074 -18.828 -17.297 1 92.88 223 GLY A C 1
ATOM 1771 O O . GLY A 1 223 ? 0.183 -17.891 -18.047 1 92.88 223 GLY A O 1
ATOM 1772 N N . ARG A 1 224 ? -1.293 -19.312 -17.156 1 93.5 224 ARG A N 1
ATOM 1773 C CA . ARG A 1 224 ? -2.41 -18.875 -17.984 1 93.5 224 ARG A CA 1
ATOM 1774 C C . ARG A 1 224 ? -3.299 -17.891 -17.219 1 93.5 224 ARG A C 1
ATOM 1776 O O . ARG A 1 224 ? -4.398 -17.578 -17.672 1 93.5 224 ARG A O 1
ATOM 1783 N N . GLY A 1 225 ? -2.846 -17.438 -16.141 1 97.44 225 GLY A N 1
ATOM 1784 C CA . GLY A 1 225 ? -3.637 -16.531 -15.328 1 97.44 225 GLY A CA 1
ATOM 1785 C C . GLY A 1 225 ? -3.891 -15.195 -16 1 97.44 225 GLY A C 1
ATOM 1786 O O . GLY A 1 225 ? -3.111 -14.766 -16.859 1 97.44 225 GLY A O 1
ATOM 1787 N N . GLU A 1 226 ? -4.98 -14.562 -15.648 1 98.69 226 GLU A N 1
ATOM 1788 C CA . GLU A 1 226 ? -5.41 -13.297 -16.234 1 98.69 226 GLU A CA 1
ATOM 1789 C C . GLU A 1 226 ? -4.363 -12.211 -16.031 1 98.69 226 GLU A C 1
ATOM 1791 O O . GLU A 1 226 ? -4.137 -11.383 -16.922 1 98.69 226 GLU A O 1
ATOM 1796 N N . GLN A 1 227 ? -3.68 -12.195 -14.906 1 98.81 227 GLN A N 1
ATOM 1797 C CA . GLN A 1 227 ? -2.752 -11.109 -14.602 1 98.81 227 GLN A CA 1
ATOM 1798 C C . GLN A 1 227 ? -1.57 -11.109 -15.57 1 98.81 227 GLN A C 1
ATOM 1800 O O . GLN A 1 227 ? -1.216 -10.07 -16.125 1 98.81 227 GLN A O 1
ATOM 1805 N N . THR A 1 228 ? -0.954 -12.273 -15.75 1 98.75 228 THR A N 1
ATOM 1806 C CA . THR A 1 228 ? 0.176 -12.328 -16.672 1 98.75 228 THR A CA 1
ATOM 1807 C C . THR A 1 228 ? -0.274 -12.016 -18.094 1 98.75 228 THR A C 1
ATOM 1809 O O . THR A 1 228 ? 0.414 -11.305 -18.828 1 98.75 228 THR A O 1
ATOM 1812 N N . ARG A 1 229 ? -1.443 -12.523 -18.484 1 98.38 229 ARG A N 1
ATOM 1813 C CA . ARG A 1 229 ? -1.98 -12.227 -19.797 1 98.38 229 ARG A CA 1
ATOM 1814 C C . ARG A 1 229 ? -2.184 -10.727 -19.984 1 98.38 229 ARG A C 1
ATOM 1816 O O . ARG A 1 229 ? -1.787 -10.164 -21.016 1 98.38 229 ARG A O 1
ATOM 1823 N N . PHE A 1 230 ? -2.803 -10.125 -19.047 1 98.81 230 PHE A N 1
ATOM 1824 C CA . PHE A 1 230 ? -3.053 -8.695 -19.062 1 98.81 230 PHE A CA 1
ATOM 1825 C C . PHE A 1 230 ? -1.755 -7.918 -19.266 1 98.81 230 PHE A C 1
ATOM 1827 O O . PHE A 1 230 ? -1.684 -7.008 -20.094 1 98.81 230 PHE A O 1
ATOM 1834 N N . ILE A 1 231 ? -0.748 -8.266 -18.516 1 98.81 231 ILE A N 1
ATOM 1835 C CA . ILE A 1 231 ? 0.522 -7.547 -18.531 1 98.81 231 ILE A CA 1
ATOM 1836 C C . ILE A 1 231 ? 1.177 -7.691 -19.891 1 98.81 231 ILE A C 1
ATOM 1838 O O . ILE A 1 231 ? 1.657 -6.711 -20.469 1 98.81 231 ILE A O 1
ATOM 1842 N N . HIS A 1 232 ? 1.174 -8.875 -20.453 1 98.62 232 HIS A N 1
ATOM 1843 C CA . HIS A 1 232 ? 1.811 -9.102 -21.734 1 98.62 232 HIS A CA 1
ATOM 1844 C C . HIS A 1 232 ? 1.019 -8.445 -22.859 1 98.62 232 HIS A C 1
ATOM 1846 O O . HIS A 1 232 ? 1.591 -8.047 -23.875 1 98.62 232 HIS A O 1
ATOM 1852 N N . GLU A 1 233 ? -0.27 -8.336 -22.703 1 98.25 233 GLU A N 1
ATOM 1853 C CA . GLU A 1 233 ? -1.104 -7.652 -23.688 1 98.25 233 GLU A CA 1
ATOM 1854 C C . GLU A 1 233 ? -0.889 -6.141 -23.641 1 98.25 233 GLU A C 1
ATOM 1856 O O . GLU A 1 233 ? -0.789 -5.492 -24.688 1 98.25 233 GLU A O 1
ATOM 1861 N N . HIS A 1 234 ? -0.753 -5.555 -22.516 1 98.44 234 HIS A N 1
ATOM 1862 C CA . HIS A 1 234 ? -0.742 -4.105 -22.344 1 98.44 234 HIS A CA 1
ATOM 1863 C C . HIS A 1 234 ? 0.681 -3.559 -22.375 1 98.44 234 HIS A C 1
ATOM 1865 O O . HIS A 1 234 ? 0.89 -2.375 -22.656 1 98.44 234 HIS A O 1
ATOM 1871 N N . PHE A 1 235 ? 1.627 -4.406 -22.016 1 98.38 235 PHE A N 1
ATOM 1872 C CA . PHE A 1 235 ? 3.039 -4.043 -22.031 1 98.38 235 PHE A CA 1
ATOM 1873 C C . PHE A 1 235 ? 3.855 -5.078 -22.797 1 98.38 235 PHE A C 1
ATOM 1875 O O . PHE A 1 235 ? 4.816 -5.637 -22.266 1 98.38 235 PHE A O 1
ATOM 1882 N N . PRO A 1 236 ? 3.6 -5.297 -24.031 1 96.75 236 PRO A N 1
ATOM 1883 C CA . PRO A 1 236 ? 4.164 -6.418 -24.797 1 96.75 236 PRO A CA 1
ATOM 1884 C C . PRO A 1 236 ? 5.676 -6.312 -24.953 1 96.75 236 PRO A C 1
ATOM 1886 O O . PRO A 1 236 ? 6.367 -7.332 -25.031 1 96.75 236 PRO A O 1
ATOM 1889 N N . ASP A 1 237 ? 6.215 -5.094 -24.953 1 96.12 237 ASP A N 1
ATOM 1890 C CA . ASP A 1 237 ? 7.629 -4.941 -25.281 1 96.12 237 ASP A CA 1
ATOM 1891 C C . ASP A 1 237 ? 8.445 -4.586 -24.047 1 96.12 237 ASP A C 1
ATOM 1893 O O . ASP A 1 237 ? 9.672 -4.684 -24.047 1 96.12 237 ASP A O 1
ATOM 1897 N N . THR A 1 238 ? 7.691 -4.227 -23.016 1 97.81 238 THR A N 1
ATOM 1898 C CA . THR A 1 238 ? 8.43 -3.646 -21.891 1 97.81 238 THR A CA 1
ATOM 1899 C C . THR A 1 238 ? 8.164 -4.418 -20.609 1 97.81 238 THR A C 1
ATOM 1901 O O . THR A 1 238 ? 8.867 -4.246 -19.609 1 97.81 238 THR A O 1
ATOM 1904 N N . GLY A 1 239 ? 7.109 -5.25 -20.594 1 98.44 239 GLY A N 1
ATOM 1905 C CA . GLY A 1 239 ? 6.738 -5.949 -19.375 1 98.44 239 GLY A CA 1
ATOM 1906 C C . GLY A 1 239 ? 6.84 -7.461 -19.5 1 98.44 239 GLY A C 1
ATOM 1907 O O . GLY A 1 239 ? 6.223 -8.055 -20.375 1 98.44 239 GLY A O 1
ATOM 1908 N N . CYS A 1 240 ? 7.605 -8.078 -18.625 1 98.56 240 CYS A N 1
ATOM 1909 C CA . CYS A 1 240 ? 7.695 -9.531 -18.516 1 98.56 240 CYS A CA 1
ATOM 1910 C C . CYS A 1 240 ? 7.059 -10.023 -17.219 1 98.56 240 CYS A C 1
ATOM 1912 O O . CYS A 1 240 ? 7.512 -9.672 -16.125 1 98.56 240 CYS A O 1
ATOM 1914 N N . ALA A 1 241 ? 6.031 -10.758 -17.344 1 98.81 241 ALA A N 1
ATOM 1915 C CA . ALA A 1 241 ? 5.379 -11.328 -16.172 1 98.81 241 ALA A CA 1
ATOM 1916 C C . ALA A 1 241 ? 5.621 -12.828 -16.078 1 98.81 241 ALA A C 1
ATOM 1918 O O . ALA A 1 241 ? 5.336 -13.562 -17.031 1 98.81 241 ALA A O 1
ATOM 1919 N N . ILE A 1 242 ? 6.141 -13.273 -14.969 1 98.81 242 ILE A N 1
ATOM 1920 C CA . ILE A 1 242 ? 6.461 -14.68 -14.727 1 98.81 242 ILE A CA 1
ATOM 1921 C C . ILE A 1 242 ? 5.547 -15.234 -13.633 1 98.81 242 ILE A C 1
ATOM 1923 O O . ILE A 1 242 ? 5.516 -14.711 -12.516 1 98.81 242 ILE A O 1
ATOM 1927 N N . ALA A 1 243 ? 4.785 -16.234 -13.984 1 98.88 243 ALA A N 1
ATOM 1928 C CA . ALA A 1 243 ? 4.035 -16.938 -12.945 1 98.88 243 ALA A CA 1
ATOM 1929 C C . ALA A 1 243 ? 4.949 -17.859 -12.141 1 98.88 243 ALA A C 1
ATOM 1931 O O . ALA A 1 243 ? 5.621 -18.734 -12.703 1 98.88 243 ALA A O 1
ATOM 1932 N N . VAL A 1 244 ? 5.023 -17.625 -10.859 1 98.88 244 VAL A N 1
ATOM 1933 C CA . VAL A 1 244 ? 5.863 -18.422 -9.969 1 98.88 244 VAL A CA 1
ATOM 1934 C C . VAL A 1 244 ? 4.984 -19.219 -9 1 98.88 244 VAL A C 1
ATOM 1936 O O . VAL A 1 244 ? 4.328 -18.641 -8.133 1 98.88 244 VAL A O 1
ATOM 1939 N N . GLU A 1 245 ? 5.027 -20.5 -9.117 1 98.75 245 GLU A N 1
ATOM 1940 C CA . GLU A 1 245 ? 4.203 -21.375 -8.281 1 98.75 245 GLU A CA 1
ATOM 1941 C C . GLU A 1 245 ? 5.062 -22.203 -7.328 1 98.75 245 GLU A C 1
ATOM 1943 O O . GLU A 1 245 ? 5.816 -23.062 -7.758 1 98.75 245 GLU A O 1
ATOM 1948 N N . PHE A 1 246 ? 4.891 -21.938 -6.102 1 98.62 246 PHE A N 1
ATOM 1949 C CA . PHE A 1 246 ? 5.59 -22.719 -5.082 1 98.62 246 PHE A CA 1
ATOM 1950 C C . PHE A 1 246 ? 4.73 -23.891 -4.605 1 98.62 246 PHE A C 1
ATOM 1952 O O . PHE A 1 246 ? 3.574 -23.703 -4.223 1 98.62 246 PHE A O 1
ATOM 1959 N N . LYS A 1 247 ? 5.332 -25.031 -4.641 1 98.06 247 LYS A N 1
ATOM 1960 C CA . LYS A 1 247 ? 4.695 -26.172 -3.979 1 98.06 247 LYS A CA 1
ATOM 1961 C C . LYS A 1 247 ? 4.562 -25.938 -2.479 1 98.06 247 LYS A C 1
ATOM 1963 O O . LYS A 1 247 ? 5.496 -25.438 -1.838 1 98.06 247 LYS A O 1
ATOM 1968 N N . LYS A 1 248 ? 3.457 -26.219 -1.918 1 97.5 248 LYS A N 1
ATOM 1969 C CA . LYS A 1 248 ? 3.178 -25.938 -0.512 1 97.5 248 LYS A CA 1
ATOM 1970 C C . LYS A 1 248 ? 3.963 -26.875 0.4 1 97.5 248 LYS A C 1
ATOM 1972 O O . LYS A 1 248 ? 3.402 -27.453 1.336 1 97.5 248 LYS A O 1
ATOM 1977 N N . VAL A 1 249 ? 5.203 -26.969 0.181 1 94.56 249 VAL A N 1
ATOM 1978 C CA . VAL A 1 249 ? 6.07 -27.719 1.083 1 94.56 249 VAL A CA 1
ATOM 1979 C C . VAL A 1 249 ? 6.348 -26.891 2.34 1 94.56 249 VAL A C 1
ATOM 1981 O O . VAL A 1 249 ? 6.887 -27.422 3.32 1 94.56 249 VAL A O 1
ATOM 1984 N N . PHE A 1 250 ? 5.945 -25.656 2.332 1 96.5 250 PHE A N 1
ATOM 1985 C CA . PHE A 1 250 ? 6.219 -24.719 3.426 1 96.5 250 PHE A CA 1
ATOM 1986 C C . PHE A 1 250 ? 5.078 -24.734 4.434 1 96.5 250 PHE A C 1
ATOM 1988 O O . PHE A 1 250 ? 5.094 -23.953 5.398 1 96.5 250 PHE A O 1
ATOM 1995 N N . MET A 1 251 ? 4.113 -25.547 4.219 1 95.88 251 MET A N 1
ATOM 1996 C CA . MET A 1 251 ? 2.982 -25.672 5.133 1 95.88 251 MET A CA 1
ATOM 1997 C C . MET A 1 251 ? 2.33 -27.047 5.004 1 95.88 251 MET A C 1
ATOM 1999 O O . MET A 1 251 ? 2.562 -27.766 4.023 1 95.88 251 MET A O 1
ATOM 2003 N N . GLU A 1 252 ? 1.613 -27.391 6.062 1 94.5 252 GLU A N 1
ATOM 2004 C CA . GLU A 1 252 ? 0.66 -28.484 5.906 1 94.5 252 GLU A CA 1
ATOM 2005 C C . GLU A 1 252 ? -0.609 -28.031 5.199 1 94.5 252 GLU A C 1
ATOM 2007 O O . GLU A 1 252 ? -1.407 -27.281 5.773 1 94.5 252 GLU A O 1
ATOM 2012 N N . GLU A 1 253 ? -0.798 -28.391 3.963 1 94.69 253 GLU A N 1
ATOM 2013 C CA . GLU A 1 253 ? -1.795 -27.766 3.092 1 94.69 253 GLU A CA 1
ATOM 2014 C C . GLU A 1 253 ? -3.211 -28.094 3.553 1 94.69 253 GLU A C 1
ATOM 2016 O O . GLU A 1 253 ? -4.168 -27.422 3.178 1 94.69 253 GLU A O 1
ATOM 2021 N N . TRP A 1 254 ? -3.43 -29.141 4.402 1 94.19 254 TRP A N 1
ATOM 2022 C CA . TRP A 1 254 ? -4.77 -29.5 4.852 1 94.19 254 TRP A CA 1
ATOM 2023 C C . TRP A 1 254 ? -5.113 -28.812 6.168 1 94.19 254 TRP A C 1
ATOM 2025 O O . TRP A 1 254 ? -6.285 -28.562 6.461 1 94.19 254 TRP A O 1
ATOM 2035 N N . THR A 1 255 ? -4.121 -28.406 6.949 1 92.06 255 THR A N 1
ATOM 2036 C CA . THR A 1 255 ? -4.383 -27.766 8.234 1 92.06 255 THR A CA 1
ATOM 2037 C C . THR A 1 255 ? -4.039 -26.281 8.18 1 92.06 255 THR A C 1
ATOM 2039 O O . THR A 1 255 ? -4.484 -25.5 9.016 1 92.06 255 THR A O 1
ATOM 2042 N N . GLY A 1 256 ? -3.178 -25.938 7.277 1 93.25 256 GLY A N 1
ATOM 2043 C CA . GLY A 1 256 ? -2.766 -24.547 7.168 1 93.25 256 GLY A CA 1
ATOM 2044 C C . GLY A 1 256 ? -1.57 -24.203 8.039 1 93.25 256 GLY A C 1
ATOM 2045 O O . GLY A 1 256 ? -1.093 -23.062 8.031 1 93.25 256 GLY A O 1
ATOM 2046 N N . GLU A 1 257 ? -1.049 -25.141 8.75 1 94.75 257 GLU A N 1
ATOM 2047 C CA . GLU A 1 257 ? 0.081 -24.891 9.641 1 94.75 257 GLU A CA 1
ATOM 2048 C C . GLU A 1 257 ? 1.356 -24.625 8.852 1 94.75 257 GLU A C 1
ATOM 2050 O O . GLU A 1 257 ? 1.759 -25.422 8.008 1 94.75 257 GLU A O 1
ATOM 2055 N N . PRO A 1 258 ? 1.98 -23.531 9.18 1 96.12 258 PRO A N 1
ATOM 2056 C CA . PRO A 1 258 ? 3.188 -23.188 8.422 1 96.12 258 PRO A CA 1
ATOM 2057 C C . PRO A 1 258 ? 4.426 -23.922 8.914 1 96.12 258 PRO A C 1
ATOM 2059 O O . PRO A 1 258 ? 4.445 -24.406 10.047 1 96.12 258 PRO A O 1
ATOM 2062 N N . CYS A 1 259 ? 5.359 -24.078 8.047 1 95 259 CYS A N 1
ATOM 2063 C CA . CYS A 1 259 ? 6.734 -24.422 8.383 1 95 259 CYS A CA 1
ATOM 2064 C C . CYS A 1 259 ? 7.641 -23.203 8.305 1 95 259 CYS A C 1
ATOM 2066 O O . CYS A 1 259 ? 8.188 -22.891 7.242 1 95 259 CYS A O 1
ATOM 2068 N N . PRO A 1 260 ? 7.863 -22.531 9.414 1 94.62 260 PRO A N 1
ATOM 2069 C CA . PRO A 1 260 ? 8.539 -21.234 9.406 1 94.62 260 PRO A CA 1
ATOM 2070 C C . PRO A 1 260 ? 9.93 -21.297 8.789 1 94.62 260 PRO A C 1
ATOM 2072 O O . PRO A 1 260 ? 10.336 -20.375 8.062 1 94.62 260 PRO A O 1
ATOM 2075 N N . GLU A 1 261 ? 10.664 -22.312 9.062 1 93.19 261 GLU A N 1
ATOM 2076 C CA . GLU A 1 261 ? 12.023 -22.422 8.539 1 93.19 261 GLU A CA 1
ATOM 2077 C C . GLU A 1 261 ? 12.031 -22.453 7.012 1 93.19 261 GLU A C 1
ATOM 2079 O O . GLU A 1 261 ? 12.852 -21.797 6.379 1 93.19 261 GLU A O 1
ATOM 2084 N N . VAL A 1 262 ? 11.102 -23.219 6.461 1 95.62 262 VAL A N 1
ATOM 2085 C CA . VAL A 1 262 ? 11.016 -23.328 5.008 1 95.62 262 VAL A CA 1
ATOM 2086 C C . VAL A 1 262 ? 10.539 -22 4.422 1 95.62 262 VAL A C 1
ATOM 2088 O O . VAL A 1 262 ? 11.055 -21.547 3.395 1 95.62 262 VAL A O 1
ATOM 2091 N N . LEU A 1 263 ? 9.602 -21.344 5.098 1 96.69 263 LEU A N 1
ATOM 2092 C CA . LEU A 1 263 ? 9.086 -20.047 4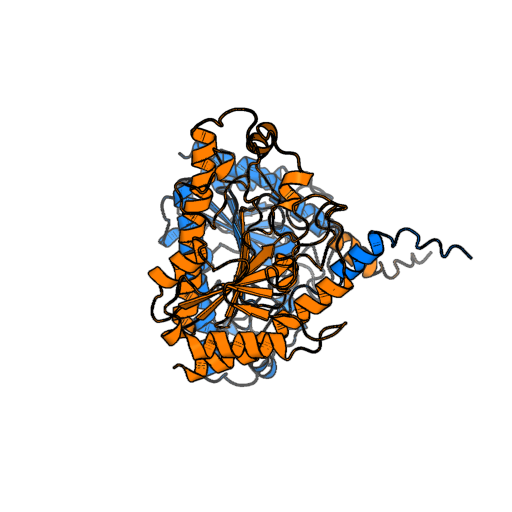.645 1 96.69 263 LEU A CA 1
ATOM 2093 C C . LEU A 1 263 ? 10.203 -19 4.602 1 96.69 263 LEU A C 1
ATOM 2095 O O . LEU A 1 263 ? 10.344 -18.281 3.615 1 96.69 263 LEU A O 1
ATOM 2099 N N . VAL A 1 264 ? 10.969 -18.969 5.613 1 96 264 VAL A N 1
ATOM 2100 C CA . VAL A 1 264 ? 12.062 -18 5.688 1 96 264 VAL A CA 1
ATOM 2101 C C . VAL A 1 264 ? 13.078 -18.297 4.582 1 96 264 VAL A C 1
ATOM 2103 O O . VAL A 1 264 ? 13.562 -17.375 3.926 1 96 264 VAL A O 1
ATOM 2106 N N . ALA A 1 265 ? 13.352 -19.562 4.379 1 96.44 265 ALA A N 1
ATOM 2107 C CA . ALA A 1 265 ? 14.289 -19.953 3.326 1 96.44 265 ALA A CA 1
ATOM 2108 C C . ALA A 1 265 ? 13.766 -19.562 1.95 1 96.44 265 ALA A C 1
ATOM 2110 O O . ALA A 1 265 ? 14.516 -19.062 1.109 1 96.44 265 ALA A O 1
ATOM 2111 N N . LEU A 1 266 ? 12.492 -19.781 1.722 1 97.88 266 LEU A N 1
ATOM 2112 C CA . LEU A 1 266 ? 11.891 -19.422 0.443 1 97.88 266 LEU A CA 1
ATOM 2113 C C . LEU A 1 266 ? 11.906 -17.906 0.238 1 97.88 266 LEU A C 1
ATOM 2115 O O . LEU A 1 266 ? 12.125 -17.438 -0.878 1 97.88 266 LEU A O 1
ATOM 2119 N N . ARG A 1 267 ? 11.625 -17.141 1.279 1 97.12 267 ARG A N 1
ATOM 2120 C CA . ARG A 1 267 ? 11.703 -15.688 1.19 1 97.12 267 ARG A CA 1
ATOM 2121 C C . ARG A 1 267 ? 13.102 -15.234 0.789 1 97.12 267 ARG A C 1
ATOM 2123 O O . ARG A 1 267 ? 13.258 -14.398 -0.106 1 97.12 267 ARG A O 1
ATOM 2130 N N . ARG A 1 268 ? 14.086 -15.789 1.416 1 96.88 268 ARG A N 1
ATOM 2131 C CA . ARG A 1 268 ? 15.469 -15.461 1.088 1 96.88 268 ARG A CA 1
ATOM 2132 C C . ARG A 1 268 ? 15.797 -15.852 -0.351 1 96.88 268 ARG A C 1
ATOM 2134 O O . ARG A 1 268 ? 16.5 -15.117 -1.053 1 96.88 268 ARG A O 1
ATOM 2141 N N . LEU A 1 269 ? 15.328 -17.016 -0.683 1 97.62 269 LEU A N 1
ATOM 2142 C CA . LEU A 1 269 ? 15.531 -17.5 -2.047 1 97.62 269 LEU A CA 1
ATOM 2143 C C . LEU A 1 269 ? 14.977 -16.484 -3.059 1 97.62 269 LEU A C 1
ATOM 2145 O O . LEU A 1 269 ? 15.688 -16.078 -3.98 1 97.62 269 LEU A O 1
ATOM 2149 N N . LEU A 1 270 ? 13.773 -16.094 -2.863 1 97.88 270 LEU A N 1
ATOM 2150 C CA . LEU A 1 270 ? 13.141 -15.164 -3.805 1 97.88 270 LEU A CA 1
ATOM 2151 C C . LEU A 1 270 ? 13.883 -13.836 -3.834 1 97.88 270 LEU A C 1
ATOM 2153 O O . LEU A 1 270 ? 14.141 -13.289 -4.91 1 97.88 270 LEU A O 1
ATOM 2157 N N . ALA A 1 271 ? 14.227 -13.32 -2.697 1 96.69 271 ALA A N 1
ATOM 2158 C CA . ALA A 1 271 ? 14.961 -12.07 -2.596 1 96.69 271 ALA A CA 1
ATOM 2159 C C . ALA A 1 271 ? 16.297 -12.164 -3.318 1 96.69 271 ALA A C 1
ATOM 2161 O O . ALA A 1 271 ? 16.766 -11.188 -3.924 1 96.69 271 ALA A O 1
ATOM 2162 N N . SER A 1 272 ? 16.891 -13.32 -3.279 1 96.88 272 SER A N 1
ATOM 2163 C CA . SER A 1 272 ? 18.219 -13.523 -3.859 1 96.88 272 SER A CA 1
ATOM 2164 C C . SER A 1 272 ? 18.172 -13.43 -5.379 1 96.88 272 SER A C 1
ATOM 2166 O O . SER A 1 272 ? 19.219 -13.297 -6.027 1 96.88 272 SER A O 1
ATOM 2168 N N . THR A 1 273 ? 17.016 -13.477 -5.969 1 98.12 273 THR A N 1
ATOM 2169 C CA . THR A 1 273 ? 16.906 -13.445 -7.422 1 98.12 273 THR A CA 1
ATOM 2170 C C . THR A 1 273 ? 16.906 -12.008 -7.934 1 98.12 273 THR A C 1
ATOM 2172 O O . THR A 1 273 ? 17.078 -11.773 -9.133 1 98.12 273 THR A O 1
ATOM 2175 N N . LEU A 1 274 ? 16.781 -11.023 -7.078 1 96.88 274 LEU A N 1
ATOM 2176 C CA . LEU A 1 274 ? 16.594 -9.617 -7.441 1 96.88 274 LEU A CA 1
ATOM 2177 C C . LEU A 1 274 ? 17.766 -9.117 -8.281 1 96.88 274 LEU A C 1
ATOM 2179 O O . LEU A 1 274 ? 17.562 -8.57 -9.367 1 96.88 274 LEU A O 1
ATOM 2183 N N . PRO A 1 275 ? 19.031 -9.352 -7.887 1 96.31 275 PRO A N 1
ATOM 2184 C CA . PRO A 1 275 ? 20.156 -8.852 -8.703 1 96.31 275 PRO A CA 1
ATOM 2185 C C . PRO A 1 275 ? 20.172 -9.469 -10.102 1 96.31 275 PRO A C 1
ATOM 2187 O O . PRO A 1 275 ? 20.453 -8.773 -11.078 1 96.31 275 PRO A O 1
ATOM 2190 N N . ALA A 1 276 ? 19.891 -10.75 -10.172 1 97.38 276 ALA A N 1
ATOM 2191 C CA . ALA A 1 276 ? 19.891 -11.438 -11.461 1 97.38 276 ALA A CA 1
ATOM 2192 C C . ALA A 1 276 ? 18.828 -10.859 -12.383 1 97.38 276 ALA A C 1
ATOM 2194 O O . ALA A 1 276 ? 19.062 -10.688 -13.586 1 97.38 276 ALA A O 1
ATOM 2195 N N . LEU A 1 277 ? 17.688 -10.562 -11.805 1 98.19 277 LEU A N 1
ATOM 2196 C CA . LEU A 1 277 ? 16.594 -10 -12.594 1 98.19 277 LEU A CA 1
ATOM 2197 C C . LEU A 1 277 ? 16.938 -8.602 -13.086 1 98.19 277 LEU A C 1
ATOM 2199 O O . LEU A 1 277 ? 16.719 -8.273 -14.25 1 98.19 277 LEU A O 1
ATOM 2203 N N . ILE A 1 278 ? 17.438 -7.785 -12.203 1 97.31 278 ILE A N 1
ATOM 2204 C CA . ILE A 1 278 ? 17.812 -6.414 -12.555 1 97.31 278 ILE A CA 1
ATOM 2205 C C . ILE A 1 278 ? 18.875 -6.43 -13.648 1 97.31 278 ILE A C 1
ATOM 2207 O O . ILE A 1 278 ? 18.766 -5.703 -14.633 1 97.31 278 ILE A O 1
ATOM 2211 N N . ASP A 1 279 ? 19.875 -7.297 -13.492 1 96.62 279 ASP A N 1
ATOM 2212 C CA . ASP A 1 279 ? 20.938 -7.422 -14.484 1 96.62 279 ASP A CA 1
ATOM 2213 C C . ASP A 1 279 ? 20.375 -7.867 -15.836 1 96.62 279 ASP A C 1
ATOM 2215 O O . ASP A 1 279 ? 20.781 -7.352 -16.875 1 96.62 279 ASP A O 1
ATOM 2219 N N . ALA A 1 280 ? 19.5 -8.828 -15.773 1 97.56 280 ALA A N 1
ATOM 2220 C CA . ALA A 1 280 ? 18.922 -9.344 -17 1 97.56 280 ALA A CA 1
ATOM 2221 C C . ALA A 1 280 ? 18.156 -8.258 -17.75 1 97.56 280 ALA A C 1
ATOM 2223 O O . ALA A 1 280 ? 18.219 -8.172 -18.984 1 97.56 280 ALA A O 1
ATOM 2224 N N . LEU A 1 281 ? 17.422 -7.41 -17.031 1 96.06 281 LEU A N 1
ATOM 2225 C CA . LEU A 1 281 ? 16.656 -6.332 -17.641 1 96.06 281 LEU A CA 1
ATOM 2226 C C . LEU A 1 281 ? 17.594 -5.293 -18.266 1 96.06 281 LEU A C 1
ATOM 2228 O O . LEU A 1 281 ? 17.297 -4.754 -19.344 1 96.06 281 LEU A O 1
ATOM 2232 N N . GLU A 1 282 ? 18.656 -5.055 -17.641 1 90.94 282 GLU A N 1
ATOM 2233 C CA . GLU A 1 282 ? 19.609 -4.074 -18.125 1 90.94 282 GLU A CA 1
ATOM 2234 C C . GLU A 1 282 ? 20.297 -4.566 -19.406 1 90.94 282 GLU A C 1
ATOM 2236 O O . GLU A 1 282 ? 20.578 -3.775 -20.312 1 90.94 282 GLU A O 1
ATOM 2241 N N . ARG A 1 283 ? 20.5 -5.848 -19.516 1 87.62 283 ARG A N 1
ATOM 2242 C CA . ARG A 1 283 ? 21.156 -6.43 -20.672 1 87.62 283 ARG A CA 1
ATOM 2243 C C . ARG A 1 283 ? 20.234 -6.406 -21.891 1 87.62 283 ARG A C 1
ATOM 2245 O O . ARG A 1 283 ? 20.703 -6.379 -23.031 1 87.62 283 ARG A O 1
ATOM 2252 N N . GLY A 1 284 ? 18.969 -6.516 -21.672 1 78.5 284 GLY A N 1
ATOM 2253 C CA . GLY A 1 284 ? 18.016 -6.527 -22.766 1 78.5 284 GLY A CA 1
ATOM 2254 C C . GLY A 1 284 ? 17.75 -5.148 -23.344 1 78.5 284 GLY A C 1
ATOM 2255 O O . GLY A 1 284 ? 17.078 -5.016 -24.375 1 78.5 284 GLY A O 1
ATOM 2256 N N . ARG A 1 285 ? 18.203 -4.082 -22.688 1 68.56 285 ARG A N 1
ATOM 2257 C CA . ARG A 1 285 ? 18.031 -2.713 -23.156 1 68.56 285 ARG A CA 1
ATOM 2258 C C . ARG A 1 285 ? 19.094 -2.354 -24.188 1 68.56 285 ARG A C 1
ATOM 2260 O O . ARG A 1 285 ? 20.219 -2.857 -24.125 1 68.56 285 ARG A O 1
ATOM 2267 N N . MET B 1 1 ? 12.016 -44.938 23.453 1 24.69 1 MET B N 1
ATOM 2268 C CA . MET B 1 1 ? 12.055 -43.656 24.109 1 24.69 1 MET B CA 1
ATOM 2269 C C . MET B 1 1 ? 11.383 -42.594 23.234 1 24.69 1 MET B C 1
ATOM 2271 O O . MET B 1 1 ? 11.781 -42.375 22.094 1 24.69 1 MET B O 1
ATOM 2275 N N . ASN B 1 2 ? 10.109 -42.406 23.312 1 26.97 2 ASN B N 1
ATOM 2276 C CA . ASN B 1 2 ? 8.992 -41.781 22.625 1 26.97 2 ASN B CA 1
ATOM 2277 C C . ASN B 1 2 ? 9.172 -40.25 22.562 1 26.97 2 ASN B C 1
ATOM 2279 O O . ASN B 1 2 ? 9.109 -39.562 23.578 1 26.97 2 ASN B O 1
ATOM 2283 N N . VAL B 1 3 ? 10.055 -39.781 21.703 1 29.33 3 VAL B N 1
ATOM 2284 C CA . VAL B 1 3 ? 10.422 -38.375 21.5 1 29.33 3 VAL B CA 1
ATOM 2285 C C . VAL B 1 3 ? 9.164 -37.531 21.375 1 29.33 3 VAL B C 1
ATOM 2287 O O . VAL B 1 3 ? 8.312 -37.781 20.516 1 29.33 3 VAL B O 1
ATOM 2290 N N . SER B 1 4 ? 8.547 -36.969 22.516 1 26.59 4 SER B N 1
ATOM 2291 C CA . SER B 1 4 ? 7.559 -35.938 22.828 1 26.59 4 SER B CA 1
ATOM 2292 C C . SER B 1 4 ? 7.766 -34.719 21.953 1 26.59 4 SER B C 1
ATOM 2294 O O . SER B 1 4 ? 8.672 -33.906 22.203 1 26.59 4 SER B O 1
ATOM 2296 N N . ALA B 1 5 ? 7.852 -34.875 20.672 1 35.75 5 ALA B N 1
ATOM 2297 C CA . ALA B 1 5 ? 7.887 -33.844 19.656 1 35.75 5 ALA B CA 1
ATOM 2298 C C . ALA B 1 5 ? 6.812 -32.781 19.906 1 35.75 5 ALA B C 1
ATOM 2300 O O . ALA B 1 5 ? 5.676 -32.906 19.438 1 35.75 5 ALA B O 1
ATOM 2301 N N . GLU B 1 6 ? 6.488 -32.406 21.25 1 29.81 6 GLU B N 1
ATOM 2302 C CA . GLU B 1 6 ? 5.449 -31.484 21.734 1 29.81 6 GLU B CA 1
ATOM 2303 C C . GLU B 1 6 ? 5.305 -30.266 20.828 1 29.81 6 GLU B C 1
ATOM 2305 O O . GLU B 1 6 ? 6.184 -29.984 20.016 1 29.81 6 GLU B O 1
ATOM 2310 N N . ALA B 1 7 ? 4.438 -29.141 21.25 1 32.78 7 ALA B N 1
ATOM 2311 C CA . ALA B 1 7 ? 3.699 -27.938 20.875 1 32.78 7 ALA B CA 1
ATOM 2312 C C . ALA B 1 7 ? 4.648 -26.797 20.5 1 32.78 7 ALA B C 1
ATOM 2314 O O . ALA B 1 7 ? 5.262 -26.188 21.375 1 32.78 7 ALA B O 1
ATOM 2315 N N . MET B 1 8 ? 5.512 -26.984 19.578 1 35.25 8 MET B N 1
ATOM 2316 C CA . MET B 1 8 ? 6.211 -25.766 19.188 1 35.25 8 MET B CA 1
ATOM 2317 C C . MET B 1 8 ? 5.277 -24.562 19.25 1 35.25 8 MET B C 1
ATOM 2319 O O . MET B 1 8 ? 4.23 -24.547 18.594 1 35.25 8 MET B O 1
ATOM 2323 N N . ASP B 1 9 ? 5.312 -23.719 20.281 1 37.59 9 ASP B N 1
ATOM 2324 C CA . ASP B 1 9 ? 4.508 -22.609 20.781 1 37.59 9 ASP B CA 1
ATOM 2325 C C . ASP B 1 9 ? 4.176 -21.625 19.672 1 37.59 9 ASP B C 1
ATOM 2327 O O . ASP B 1 9 ? 5.055 -21.234 18.891 1 37.59 9 ASP B O 1
ATOM 2331 N N . MET B 1 10 ? 3.045 -21.547 19.125 1 39.38 10 MET B N 1
ATOM 2332 C CA . MET B 1 10 ? 2.43 -20.547 18.266 1 39.38 10 MET B CA 1
ATOM 2333 C C . MET B 1 10 ? 3.047 -19.172 18.484 1 39.38 10 MET B C 1
ATOM 2335 O O . MET B 1 10 ? 3.113 -18.344 17.562 1 39.38 10 MET B O 1
ATOM 2339 N N . ASN B 1 11 ? 3.547 -19.031 19.734 1 42.03 11 ASN B N 1
ATOM 2340 C CA . ASN B 1 11 ? 4.184 -17.766 20.062 1 42.03 11 ASN B CA 1
ATOM 2341 C C . ASN B 1 11 ? 5.523 -17.594 19.359 1 42.03 11 ASN B C 1
ATOM 2343 O O . ASN B 1 11 ? 5.859 -16.5 18.906 1 42.03 11 ASN B O 1
ATOM 2347 N N . ARG B 1 12 ? 6.254 -18.609 19.328 1 45.06 12 ARG B N 1
ATOM 2348 C CA . ARG B 1 12 ? 7.562 -18.531 18.688 1 45.06 12 ARG B CA 1
ATOM 2349 C C . ARG B 1 12 ? 7.43 -18.375 17.172 1 45.06 12 ARG B C 1
ATOM 2351 O O . ARG B 1 12 ? 8.172 -17.609 16.562 1 45.06 12 ARG B O 1
ATOM 2358 N N . VAL B 1 13 ? 6.504 -19.125 16.547 1 43.38 13 VAL B N 1
ATOM 2359 C CA . VAL B 1 13 ? 6.191 -18.922 15.141 1 43.38 13 VAL B CA 1
ATOM 2360 C C . VAL B 1 13 ? 5.809 -17.453 14.906 1 43.38 13 VAL B C 1
ATOM 2362 O O . VAL B 1 13 ? 6.273 -16.844 13.945 1 43.38 13 VAL B O 1
ATOM 2365 N N . SER B 1 14 ? 4.996 -16.953 15.844 1 43.75 14 SER B N 1
ATOM 2366 C CA . SER B 1 14 ? 4.578 -15.562 15.75 1 43.75 14 SER B CA 1
ATOM 2367 C C . SER B 1 14 ? 5.773 -14.625 15.875 1 43.75 14 SER B C 1
ATOM 2369 O O . SER B 1 14 ? 5.887 -13.648 15.133 1 43.75 14 SER B O 1
ATOM 2371 N N . GLU B 1 15 ? 6.613 -14.953 16.828 1 45.16 15 GLU B N 1
ATOM 2372 C CA . GLU B 1 15 ? 7.801 -14.133 17.031 1 45.16 15 GLU B CA 1
ATOM 2373 C C . GLU B 1 15 ? 8.734 -14.211 15.82 1 45.16 15 GLU B C 1
ATOM 2375 O O . GLU B 1 15 ? 9.289 -13.195 15.391 1 45.16 15 GLU B O 1
ATOM 2380 N N . LEU B 1 16 ? 8.883 -15.422 15.391 1 44.25 16 LEU B N 1
ATOM 2381 C CA . LEU B 1 16 ? 9.742 -15.57 14.219 1 44.25 16 LEU B CA 1
ATOM 2382 C C . LEU B 1 16 ? 9.141 -14.859 13.008 1 44.25 16 LEU B C 1
ATOM 2384 O O . LEU B 1 16 ? 9.867 -14.242 12.227 1 44.25 16 LEU B O 1
ATOM 2388 N N . LEU B 1 17 ? 7.891 -15.102 12.906 1 44.75 17 LEU B N 1
ATOM 2389 C CA . LEU B 1 17 ? 7.211 -14.391 11.828 1 44.75 17 LEU B CA 1
ATOM 2390 C C . LEU B 1 17 ? 7.141 -12.898 12.125 1 44.75 17 LEU B C 1
ATOM 2392 O O . LEU B 1 17 ? 7.074 -12.078 11.203 1 44.75 17 LEU B O 1
ATOM 2396 N N . ALA B 1 18 ? 7.004 -12.633 13.469 1 41.44 18 ALA B N 1
ATOM 2397 C CA . ALA B 1 18 ? 6.945 -11.227 13.875 1 41.44 18 ALA B CA 1
ATOM 2398 C C . ALA B 1 18 ? 8.227 -10.492 13.492 1 41.44 18 ALA B C 1
ATOM 2400 O O . ALA B 1 18 ? 8.195 -9.289 13.203 1 41.44 18 ALA B O 1
ATOM 2401 N N . ASP B 1 19 ? 9.336 -11.125 13.844 1 36.31 19 ASP B N 1
ATOM 2402 C CA . ASP B 1 19 ? 10.578 -10.43 13.523 1 36.31 19 ASP B CA 1
ATOM 2403 C C . ASP B 1 19 ? 10.672 -10.148 12.023 1 36.31 19 ASP B C 1
ATOM 2405 O O . ASP B 1 19 ? 11.75 -9.828 11.516 1 36.31 19 ASP B O 1
ATOM 2409 N N . LEU B 1 20 ? 9.734 -10.875 11.352 1 36.47 20 LEU B N 1
ATOM 2410 C CA . LEU B 1 20 ? 9.852 -10.539 9.938 1 36.47 20 LEU B CA 1
ATOM 2411 C C . LEU B 1 20 ? 9.695 -9.039 9.727 1 36.47 20 LEU B C 1
ATOM 2413 O O . LEU B 1 20 ? 8.625 -8.477 9.961 1 36.47 20 LEU B O 1
ATOM 2417 N N . THR B 1 21 ? 10.758 -8.328 9.977 1 37.94 21 THR B N 1
ATOM 2418 C CA . THR B 1 21 ? 10.992 -6.906 9.75 1 37.94 21 THR B CA 1
ATOM 2419 C C . THR B 1 21 ? 10.086 -6.379 8.633 1 37.94 21 THR B C 1
ATOM 2421 O O . THR B 1 21 ? 9.938 -7.023 7.594 1 37.94 21 THR B O 1
ATOM 2424 N N . PRO B 1 22 ? 9.117 -5.641 9.039 1 41.97 22 PRO B N 1
ATOM 2425 C CA . PRO B 1 22 ? 8.477 -4.965 7.91 1 41.97 22 PRO B CA 1
ATOM 2426 C C . PRO B 1 22 ? 9.391 -4.852 6.691 1 41.97 22 PRO B C 1
ATOM 2428 O O . PRO B 1 22 ? 10.609 -4.789 6.836 1 41.97 22 PRO B O 1
ATOM 2431 N N . PRO B 1 23 ? 8.953 -5.512 5.605 1 42.88 23 PRO B N 1
ATOM 2432 C CA . PRO B 1 23 ? 9.719 -5.375 4.363 1 42.88 23 PRO B CA 1
ATOM 2433 C C . PRO B 1 23 ? 10.609 -4.137 4.352 1 42.88 23 PRO B C 1
ATOM 2435 O O . PRO B 1 23 ? 10.297 -3.145 5.02 1 42.88 23 PRO B O 1
ATOM 2438 N N . ALA B 1 24 ? 11.82 -4.262 4.035 1 44.53 24 ALA B N 1
ATOM 2439 C CA . ALA B 1 24 ? 12.906 -3.328 3.73 1 44.53 24 ALA B CA 1
ATOM 2440 C C . ALA B 1 24 ? 12.352 -2.008 3.197 1 44.53 24 ALA B C 1
ATOM 2442 O O . ALA B 1 24 ? 11.336 -1.989 2.498 1 44.53 24 ALA B O 1
ATOM 2443 N N . THR B 1 25 ? 12.516 -0.786 3.777 1 54.28 25 THR B N 1
ATOM 2444 C CA . THR B 1 25 ? 12.656 0.666 3.793 1 54.28 25 THR B CA 1
ATOM 2445 C C . THR B 1 25 ? 12.859 1.204 2.381 1 54.28 25 THR B C 1
ATOM 2447 O O . THR B 1 25 ? 13.18 2.381 2.199 1 54.28 25 THR B O 1
ATOM 2450 N N . SER B 1 26 ? 12.609 0.292 1.314 1 78.69 26 SER B N 1
ATOM 2451 C CA . SER B 1 26 ? 13.086 0.982 0.119 1 78.69 26 SER B CA 1
ATOM 2452 C C . SER B 1 26 ? 11.922 1.521 -0.707 1 78.69 26 SER B C 1
ATOM 2454 O O . SER B 1 26 ? 12.133 2.119 -1.766 1 78.69 26 SER B O 1
ATOM 2456 N N . ALA B 1 27 ? 10.711 1.403 -0.017 1 91.25 27 ALA B N 1
ATOM 2457 C CA . ALA B 1 27 ? 9.586 1.92 -0.788 1 91.25 27 ALA B CA 1
ATOM 2458 C C . ALA B 1 27 ? 9.477 3.438 -0.657 1 91.25 27 ALA B C 1
ATOM 2460 O O . ALA B 1 27 ? 9.828 4.004 0.381 1 91.25 27 ALA B O 1
ATOM 2461 N N . TRP B 1 28 ? 9 4.055 -1.734 1 97.25 28 TRP B N 1
ATOM 2462 C CA . TRP B 1 28 ? 8.648 5.473 -1.727 1 97.25 28 TRP B CA 1
ATOM 2463 C C . TRP B 1 28 ? 7.391 5.719 -0.909 1 97.25 28 TRP B C 1
ATOM 2465 O O . TRP B 1 28 ? 7.352 6.617 -0.066 1 97.25 28 TRP B O 1
ATOM 2475 N N . TRP B 1 29 ? 6.355 4.875 -1.133 1 98.19 29 TRP B N 1
ATOM 2476 C CA . TRP B 1 29 ? 5.074 4.984 -0.444 1 98.19 29 TRP B CA 1
ATOM 2477 C C . TRP B 1 29 ? 4.328 3.656 -0.473 1 98.19 29 TRP B C 1
ATOM 2479 O O . TRP B 1 29 ? 4.738 2.721 -1.164 1 98.19 29 TRP B O 1
ATOM 2489 N N . THR B 1 30 ? 3.344 3.545 0.388 1 97.56 30 THR B N 1
ATOM 2490 C CA . THR B 1 30 ? 2.383 2.447 0.436 1 97.56 30 THR B CA 1
ATOM 2491 C C . THR B 1 30 ? 0.958 2.973 0.295 1 97.56 30 THR B C 1
ATOM 2493 O O . THR B 1 30 ? 0.614 4.012 0.86 1 97.56 30 THR B O 1
ATOM 2496 N N . GLN B 1 31 ? 0.177 2.191 -0.474 1 97.25 31 GLN B N 1
ATOM 2497 C CA . GLN B 1 31 ? -1.25 2.471 -0.597 1 97.25 31 GLN B CA 1
ATOM 2498 C C . GLN B 1 31 ? -2.086 1.298 -0.089 1 97.25 31 GLN B C 1
ATOM 2500 O O . GLN B 1 31 ? -1.752 0.138 -0.338 1 97.25 31 GLN B O 1
ATOM 2505 N N . HIS B 1 32 ? -3.08 1.627 0.604 1 97.5 32 HIS B N 1
ATOM 2506 C CA . HIS B 1 32 ? -4.168 0.709 0.923 1 97.5 32 HIS B CA 1
ATOM 2507 C C . HIS B 1 32 ? -5.457 1.12 0.225 1 97.5 32 HIS B C 1
ATOM 2509 O O . HIS B 1 32 ? -5.875 2.277 0.312 1 97.5 32 HIS B O 1
ATOM 2515 N N . ARG B 1 33 ? -6.039 0.197 -0.466 1 98.19 33 ARG B N 1
ATOM 2516 C CA . ARG B 1 33 ? -7.27 0.479 -1.194 1 98.19 33 ARG B CA 1
ATOM 2517 C C . ARG B 1 33 ? -8.43 -0.345 -0.646 1 98.19 33 ARG B C 1
ATOM 2519 O O . ARG B 1 33 ? -8.344 -1.572 -0.569 1 98.19 33 ARG B O 1
ATOM 2526 N N . GLY B 1 34 ? -9.438 0.345 -0.213 1 96.56 34 GLY B N 1
ATOM 2527 C CA . GLY B 1 34 ? -10.656 -0.295 0.247 1 96.56 34 GLY B CA 1
ATOM 2528 C C . GLY B 1 34 ? -11.914 0.283 -0.386 1 96.56 34 GLY B C 1
ATOM 2529 O O . GLY B 1 34 ? -11.836 0.948 -1.422 1 96.56 34 GLY B O 1
ATOM 2530 N N . ASP B 1 35 ? -13.023 -0.075 0.184 1 93.88 35 ASP B N 1
ATOM 2531 C CA . ASP B 1 35 ? -14.328 0.277 -0.371 1 93.88 35 ASP B CA 1
ATOM 2532 C C . ASP B 1 35 ? -15 1.366 0.46 1 93.88 35 ASP B C 1
ATOM 2534 O O . ASP B 1 35 ? -16.047 1.136 1.06 1 93.88 35 ASP B O 1
ATOM 2538 N N . THR B 1 36 ? -14.445 2.514 0.453 1 95.56 36 THR B N 1
ATOM 2539 C CA . THR B 1 36 ? -14.984 3.686 1.136 1 95.56 36 THR B CA 1
ATOM 2540 C C . THR B 1 36 ? -14.641 4.961 0.369 1 95.56 36 THR B C 1
ATOM 2542 O O . THR B 1 36 ? -13.664 5 -0.379 1 95.56 36 THR B O 1
ATOM 2545 N N . PRO B 1 37 ? -15.414 5.957 0.521 1 97.56 37 PRO B N 1
ATOM 2546 C CA . PRO B 1 37 ? -15.102 7.223 -0.151 1 97.56 37 PRO B CA 1
ATOM 2547 C C . PRO B 1 37 ? -14.156 8.102 0.667 1 97.56 37 PRO B C 1
ATOM 2549 O O . PRO B 1 37 ? -13.914 9.258 0.299 1 97.56 37 PRO B O 1
ATOM 2552 N N . VAL B 1 38 ? -13.641 7.633 1.818 1 98.38 38 VAL B N 1
ATOM 2553 C CA . VAL B 1 38 ? -12.773 8.422 2.688 1 98.38 38 VAL B CA 1
ATOM 2554 C C . VAL B 1 38 ? -11.344 7.906 2.586 1 98.38 38 VAL B C 1
ATOM 2556 O O . VAL B 1 38 ? -11.102 6.699 2.684 1 98.38 38 VAL B O 1
ATOM 2559 N N . VAL B 1 39 ? -10.453 8.789 2.35 1 98.69 39 VAL B N 1
ATOM 2560 C CA . VAL B 1 39 ? -9.023 8.492 2.238 1 98.69 39 VAL B CA 1
ATOM 2561 C C . VAL B 1 39 ? -8.25 9.273 3.301 1 98.69 39 VAL B C 1
ATOM 2563 O O . VAL B 1 39 ? -8.555 10.438 3.566 1 98.69 39 VAL B O 1
ATOM 2566 N N . ALA B 1 40 ? -7.312 8.641 3.938 1 98.81 40 ALA B N 1
ATOM 2567 C CA . ALA B 1 40 ? -6.379 9.344 4.816 1 98.81 40 ALA B CA 1
ATOM 2568 C C . ALA B 1 40 ? -4.949 9.227 4.305 1 98.81 40 ALA B C 1
ATOM 2570 O O . ALA B 1 40 ? -4.531 8.156 3.848 1 98.81 40 ALA B O 1
ATOM 2571 N N . THR B 1 41 ? -4.215 10.312 4.344 1 98.94 41 THR B N 1
ATOM 2572 C CA . THR B 1 41 ? -2.836 10.305 3.875 1 98.94 41 THR B CA 1
ATOM 2573 C C . THR B 1 41 ? -1.891 10.805 4.961 1 98.94 41 THR B C 1
ATOM 2575 O O . THR B 1 41 ? -2.27 11.648 5.777 1 98.94 41 THR B O 1
ATOM 2578 N N . ALA B 1 42 ? -0.725 10.266 5.07 1 98.81 42 ALA B N 1
ATOM 2579 C CA . ALA B 1 42 ? 0.424 10.711 5.855 1 98.81 42 ALA B CA 1
ATOM 2580 C C . ALA B 1 42 ? 1.653 10.898 4.969 1 98.81 42 ALA B C 1
ATOM 2582 O O . ALA B 1 42 ? 2.469 9.984 4.832 1 98.81 42 ALA B O 1
ATOM 2583 N N . ILE B 1 43 ? 1.795 12.078 4.438 1 98.88 43 ILE B N 1
ATOM 2584 C CA . ILE B 1 43 ? 2.766 12.242 3.359 1 98.88 43 ILE B CA 1
ATOM 2585 C C . ILE B 1 43 ? 4.07 12.797 3.922 1 98.88 43 ILE B C 1
ATOM 2587 O O . ILE B 1 43 ? 5.082 12.852 3.219 1 98.88 43 ILE B O 1
ATOM 2591 N N . HIS B 1 44 ? 4.055 13.211 5.258 1 98.81 44 HIS B N 1
ATOM 2592 C CA . HIS B 1 44 ? 5.281 13.664 5.898 1 98.81 44 HIS B CA 1
ATOM 2593 C C . HIS B 1 44 ? 5.691 12.727 7.027 1 98.81 44 HIS B C 1
ATOM 2595 O O . HIS B 1 44 ? 6.496 13.094 7.887 1 98.81 44 HIS B O 1
ATOM 2601 N N . ASP B 1 45 ? 5.152 11.516 7.023 1 98.19 45 ASP B N 1
ATOM 2602 C CA . ASP B 1 45 ? 5.469 10.523 8.039 1 98.19 45 ASP B CA 1
ATOM 2603 C C . ASP B 1 45 ? 6.891 9.992 7.863 1 98.19 45 ASP B C 1
ATOM 2605 O O . ASP B 1 45 ? 7.559 9.648 8.844 1 98.19 45 ASP B O 1
ATOM 2609 N N . GLY B 1 46 ? 7.371 9.961 6.699 1 97.25 46 GLY B N 1
ATOM 2610 C CA . GLY B 1 46 ? 8.555 9.211 6.312 1 97.25 46 GLY B CA 1
ATOM 2611 C C . GLY B 1 46 ? 9.844 9.844 6.809 1 97.25 46 GLY B C 1
ATOM 2612 O O . GLY B 1 46 ? 9.977 11.07 6.824 1 97.25 46 GLY B O 1
ATOM 2613 N N . HIS B 1 47 ? 10.805 8.977 7.117 1 97.06 47 HIS B N 1
ATOM 2614 C CA . HIS B 1 47 ? 12.125 9.367 7.59 1 97.06 47 HIS B CA 1
ATOM 2615 C C . HIS B 1 47 ? 13.219 8.828 6.676 1 97.06 47 HIS B C 1
ATOM 2617 O O . HIS B 1 47 ? 14.375 9.266 6.758 1 97.06 47 HIS B O 1
ATOM 2623 N N . ALA B 1 48 ? 12.898 7.906 5.828 1 95.25 48 ALA B N 1
ATOM 2624 C CA . ALA B 1 48 ? 13.875 7.223 4.984 1 95.25 48 ALA B CA 1
ATOM 2625 C C . ALA B 1 48 ? 14.414 8.156 3.908 1 95.25 48 ALA B C 1
ATOM 2627 O O . ALA B 1 48 ? 13.703 9.031 3.416 1 95.25 48 ALA B O 1
ATOM 2628 N N . THR B 1 49 ? 15.664 8 3.578 1 94.19 49 THR B N 1
ATOM 2629 C CA . THR B 1 49 ? 16.328 8.688 2.477 1 94.19 49 THR B CA 1
ATOM 2630 C C . THR B 1 49 ? 17.266 7.738 1.728 1 94.19 49 THR B C 1
ATOM 2632 O O . THR B 1 49 ? 17.672 6.711 2.271 1 94.19 49 THR B O 1
ATOM 2635 N N . ARG B 1 50 ? 17.516 8.062 0.468 1 92 50 ARG B N 1
ATOM 2636 C CA . ARG B 1 50 ? 18.594 7.371 -0.212 1 92 50 ARG B CA 1
ATOM 2637 C C . ARG B 1 50 ? 19.922 7.609 0.499 1 92 50 ARG B C 1
ATOM 2639 O O . ARG B 1 50 ? 20.156 8.688 1.046 1 92 50 ARG B O 1
ATOM 2646 N N . ALA B 1 51 ? 20.766 6.633 0.389 1 90.38 51 ALA B N 1
ATOM 2647 C CA . ALA B 1 51 ? 22.062 6.723 1.041 1 90.38 51 ALA B CA 1
ATOM 2648 C C . ALA B 1 51 ? 22.859 7.914 0.515 1 90.38 51 ALA B C 1
ATOM 2650 O O . ALA B 1 51 ? 23.5 8.633 1.288 1 90.38 51 ALA B O 1
ATOM 2651 N N . ALA B 1 52 ? 22.812 8.133 -0.738 1 88.88 52 ALA B N 1
ATOM 2652 C CA . ALA B 1 52 ? 23.547 9.234 -1.355 1 88.88 52 ALA B CA 1
ATOM 2653 C C . ALA B 1 52 ? 23.047 10.586 -0.835 1 88.88 52 ALA B C 1
ATOM 2655 O O . ALA B 1 52 ? 23.844 11.492 -0.593 1 88.88 52 ALA B O 1
ATOM 2656 N N . VAL B 1 53 ? 21.797 10.688 -0.648 1 94.25 53 VAL B N 1
ATOM 2657 C CA . VAL B 1 53 ? 21.188 11.914 -0.144 1 94.25 53 VAL B CA 1
ATOM 2658 C C . VAL B 1 53 ? 21.578 12.125 1.317 1 94.25 53 VAL B C 1
ATOM 2660 O O . VAL B 1 53 ? 21.969 13.227 1.707 1 94.25 53 VAL B O 1
ATOM 2663 N N . ARG B 1 54 ? 21.531 11.102 2.047 1 94.25 54 ARG B N 1
ATOM 2664 C CA . ARG B 1 54 ? 21.859 11.164 3.467 1 94.25 54 ARG B CA 1
ATOM 2665 C C . ARG B 1 54 ? 23.281 11.68 3.68 1 94.25 54 ARG B C 1
ATOM 2667 O O . ARG B 1 54 ? 23.531 12.477 4.594 1 94.25 54 ARG B O 1
ATOM 2674 N N . ARG B 1 55 ? 24.141 11.289 2.861 1 94.19 55 ARG B N 1
ATOM 2675 C CA . ARG B 1 55 ? 25.547 11.656 2.977 1 94.19 55 ARG B CA 1
ATOM 2676 C C . ARG B 1 55 ? 25.734 13.141 2.68 1 94.19 55 ARG B C 1
ATOM 26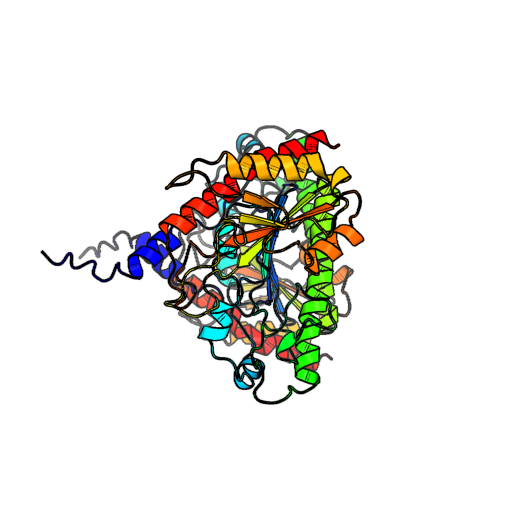78 O O . ARG B 1 55 ? 26.75 13.734 3.076 1 94.19 55 ARG B O 1
ATOM 2685 N N . MET B 1 56 ? 24.766 13.695 2.033 1 96.19 56 MET B N 1
ATOM 2686 C CA . MET B 1 56 ? 24.922 15.086 1.599 1 96.19 56 MET B CA 1
ATOM 2687 C C . MET B 1 56 ? 24.25 16.031 2.59 1 96.19 56 MET B C 1
ATOM 2689 O O . MET B 1 56 ? 24.406 17.25 2.484 1 96.19 56 MET B O 1
ATOM 2693 N N . PHE B 1 57 ? 23.594 15.523 3.551 1 96.88 57 PHE B N 1
ATOM 2694 C CA . PHE B 1 57 ? 22.844 16.359 4.496 1 96.88 57 PHE B CA 1
ATOM 2695 C C . PHE B 1 57 ? 23.812 17.141 5.391 1 96.88 57 PHE B C 1
ATOM 2697 O O . PHE B 1 57 ? 24.828 16.594 5.832 1 96.88 57 PHE B O 1
ATOM 2704 N N . ALA B 1 58 ? 23.453 18.359 5.602 1 98.12 58 ALA B N 1
ATOM 2705 C CA . ALA B 1 58 ? 24.047 19.141 6.684 1 98.12 58 ALA B CA 1
ATOM 2706 C C . ALA B 1 58 ? 23.188 19.078 7.941 1 98.12 58 ALA B C 1
ATOM 2708 O O . ALA B 1 58 ? 23.656 19.359 9.039 1 98.12 58 ALA B O 1
ATOM 2709 N N . ILE B 1 59 ? 22 18.719 7.777 1 97.25 59 ILE B N 1
ATOM 2710 C CA . ILE B 1 59 ? 21.016 18.656 8.859 1 97.25 59 ILE B CA 1
ATOM 2711 C C . ILE B 1 59 ? 21.125 17.297 9.562 1 97.25 59 ILE B C 1
ATOM 2713 O O . ILE B 1 59 ? 21.344 16.266 8.914 1 97.25 59 ILE B O 1
ATOM 2717 N N . SER B 1 60 ? 20.906 17.297 10.891 1 95.94 60 SER B N 1
ATOM 2718 C CA . SER B 1 60 ? 21 16.062 11.664 1 95.94 60 SER B CA 1
ATOM 2719 C C . SER B 1 60 ? 19.703 15.25 11.539 1 95.94 60 SER B C 1
ATOM 2721 O O . SER B 1 60 ? 18.688 15.758 11.062 1 95.94 60 SER B O 1
ATOM 2723 N N . GLU B 1 61 ? 19.812 14.016 11.914 1 94.94 61 GLU B N 1
ATOM 2724 C CA . GLU B 1 61 ? 18.641 13.148 11.93 1 94.94 61 GLU B CA 1
ATOM 2725 C C . GLU B 1 61 ? 17.562 13.68 12.875 1 94.94 61 GLU B C 1
ATOM 2727 O O . GLU B 1 61 ? 16.375 13.602 12.57 1 94.94 61 GLU B O 1
ATOM 2732 N N . GLU B 1 62 ? 18.016 14.234 13.969 1 94.12 62 GLU B N 1
ATOM 2733 C CA . GLU B 1 62 ? 17.094 14.773 14.961 1 94.12 62 GLU B CA 1
ATOM 2734 C C . GLU B 1 62 ? 16.359 16 14.43 1 94.12 62 GLU B C 1
ATOM 2736 O O . GLU B 1 62 ? 15.156 16.156 14.641 1 94.12 62 GLU B O 1
ATOM 2741 N N . GLU B 1 63 ? 17.109 16.781 13.766 1 94.5 63 GLU B N 1
ATOM 2742 C CA . GLU B 1 63 ? 16.516 17.984 13.18 1 94.5 63 GLU B CA 1
ATOM 2743 C C . GLU B 1 63 ? 15.484 17.609 12.109 1 94.5 63 GLU B C 1
ATOM 2745 O O . GLU B 1 63 ? 14.414 18.219 12.039 1 94.5 63 GLU B O 1
ATOM 2750 N N . ARG B 1 64 ? 15.789 16.641 11.297 1 96.5 64 ARG B N 1
ATOM 2751 C CA . ARG B 1 64 ? 14.859 16.172 10.281 1 96.5 64 ARG B CA 1
ATOM 2752 C C . ARG B 1 64 ? 13.578 15.633 10.914 1 96.5 64 ARG B C 1
ATOM 2754 O O . ARG B 1 64 ? 12.477 16.031 10.539 1 96.5 64 ARG B O 1
ATOM 2761 N N . LEU B 1 65 ? 13.789 14.766 11.906 1 96.81 65 LEU B N 1
ATOM 2762 C CA . LEU B 1 65 ? 12.648 14.133 12.555 1 96.81 65 LEU B CA 1
ATOM 2763 C C . LEU B 1 65 ? 11.711 15.18 13.148 1 96.81 65 LEU B C 1
ATOM 2765 O O . LEU B 1 65 ? 10.492 15.047 13.07 1 96.81 65 LEU B O 1
ATOM 2769 N N . ARG B 1 66 ? 12.258 16.219 13.719 1 96.25 66 ARG B N 1
ATOM 2770 C CA . ARG B 1 66 ? 11.461 17.266 14.375 1 96.25 66 ARG B CA 1
ATOM 2771 C C . ARG B 1 66 ? 10.547 17.953 13.383 1 96.25 66 ARG B C 1
ATOM 2773 O O . ARG B 1 66 ? 9.406 18.297 13.711 1 96.25 66 ARG B O 1
ATOM 2780 N N . GLU B 1 67 ? 11.086 18.125 12.148 1 96.88 67 GLU B N 1
ATOM 2781 C CA . GLU B 1 67 ? 10.328 18.875 11.148 1 96.88 67 GLU B CA 1
ATOM 2782 C C . GLU B 1 67 ? 9.547 17.953 10.234 1 96.88 67 GLU B C 1
ATOM 2784 O O . GLU B 1 67 ? 8.891 18.406 9.289 1 96.88 67 GLU B O 1
ATOM 2789 N N . GLU B 1 68 ? 9.648 16.672 10.438 1 98.06 68 GLU B N 1
ATOM 2790 C CA . GLU B 1 68 ? 8.781 15.68 9.82 1 98.06 68 GLU B CA 1
ATOM 2791 C C . GLU B 1 68 ? 7.512 15.461 10.641 1 98.06 68 GLU B C 1
ATOM 2793 O O . GLU B 1 68 ? 7.223 16.234 11.562 1 98.06 68 GLU B O 1
ATOM 2798 N N . ASP B 1 69 ? 6.66 14.594 10.195 1 98.44 69 ASP B N 1
ATOM 2799 C CA . ASP B 1 69 ? 5.41 14.336 10.898 1 98.44 69 ASP B CA 1
ATOM 2800 C C . ASP B 1 69 ? 5.316 12.875 11.344 1 98.44 69 ASP B C 1
ATOM 2802 O O . ASP B 1 69 ? 4.391 12.164 10.961 1 98.44 69 ASP B O 1
ATOM 2806 N N . PRO B 1 70 ? 6.27 12.484 12.242 1 97.56 70 PRO B N 1
ATOM 2807 C CA . PRO B 1 70 ? 6.25 11.094 12.703 1 97.56 70 PRO B CA 1
ATOM 2808 C C . PRO B 1 70 ? 4.926 10.703 13.359 1 97.56 70 PRO B C 1
ATOM 2810 O O . PRO B 1 70 ? 4.246 11.555 13.938 1 97.56 70 PRO B O 1
ATOM 2813 N N . PHE B 1 71 ? 4.492 9.422 13.211 1 97.12 71 PHE B N 1
ATOM 2814 C CA . PHE B 1 71 ? 3.354 8.773 13.852 1 97.12 71 PHE B CA 1
ATOM 2815 C C . PHE B 1 71 ? 2.053 9.141 13.148 1 97.12 71 PHE B C 1
ATOM 2817 O O . PHE B 1 71 ? 0.983 8.641 13.508 1 97.12 71 PHE B O 1
ATOM 2824 N N . THR B 1 72 ? 2.098 9.984 12.156 1 98.5 72 THR B N 1
ATOM 2825 C CA . THR B 1 72 ? 0.862 10.297 11.445 1 98.5 72 THR B CA 1
ATOM 2826 C C . THR B 1 72 ? 0.325 9.07 10.727 1 98.5 72 THR B C 1
ATOM 2828 O O . THR B 1 72 ? -0.889 8.898 10.594 1 98.5 72 THR B O 1
ATOM 2831 N N . GLU B 1 73 ? 1.228 8.219 10.242 1 97.69 73 GLU B N 1
ATOM 2832 C CA . GLU B 1 73 ? 0.779 6.938 9.703 1 97.69 73 GLU B CA 1
ATOM 2833 C C . GLU B 1 73 ? -0.026 6.16 10.742 1 97.69 73 GLU B C 1
ATOM 2835 O O . GLU B 1 73 ? -1.057 5.566 10.422 1 97.69 73 GLU B O 1
ATOM 2840 N N . PHE B 1 74 ? 0.433 6.137 11.969 1 96.56 74 PHE B N 1
ATOM 2841 C CA . PHE B 1 74 ? -0.249 5.438 13.047 1 96.56 74 PHE B CA 1
ATOM 2842 C C . PHE B 1 74 ? -1.659 5.98 13.242 1 96.56 74 PHE B C 1
ATOM 2844 O O . PHE B 1 74 ? -2.607 5.215 13.43 1 96.56 74 PHE B O 1
ATOM 2851 N N . LEU B 1 75 ? -1.8 7.238 13.133 1 97.44 75 LEU B N 1
ATOM 2852 C CA . LEU B 1 75 ? -3.08 7.895 13.367 1 97.44 75 LEU B CA 1
ATOM 2853 C C . LEU B 1 75 ? -4.113 7.469 12.328 1 97.44 75 LEU B C 1
ATOM 2855 O O . LEU B 1 75 ? -5.312 7.473 12.602 1 97.44 75 LEU B O 1
ATOM 2859 N N . ILE B 1 76 ? -3.65 7.004 11.156 1 97.69 76 ILE B N 1
ATOM 2860 C CA . ILE B 1 76 ? -4.609 6.801 10.078 1 97.69 76 ILE B CA 1
ATOM 2861 C C . ILE B 1 76 ? -4.805 5.305 9.836 1 97.69 76 ILE B C 1
ATOM 2863 O O . ILE B 1 76 ? -5.438 4.91 8.852 1 97.69 76 ILE B O 1
ATOM 2867 N N . ARG B 1 77 ? -4.398 4.465 10.688 1 95.94 77 ARG B N 1
ATOM 2868 C CA . ARG B 1 77 ? -4.332 3.023 10.469 1 95.94 77 ARG B CA 1
ATOM 2869 C C . ARG B 1 77 ? -5.727 2.422 10.359 1 95.94 77 ARG B C 1
ATOM 2871 O O . ARG B 1 77 ? -5.898 1.336 9.805 1 95.94 77 ARG B O 1
ATOM 2878 N N . ASP B 1 78 ? -6.719 3.123 10.812 1 95.38 78 ASP B N 1
ATOM 2879 C CA . ASP B 1 78 ? -8.062 2.551 10.836 1 95.38 78 ASP B CA 1
ATOM 2880 C C . ASP B 1 78 ? -8.828 2.885 9.562 1 95.38 78 ASP B C 1
ATOM 2882 O O . ASP B 1 78 ? -9.969 2.465 9.391 1 95.38 78 ASP B O 1
ATOM 2886 N N . PHE B 1 79 ? -8.242 3.578 8.648 1 96.56 79 PHE B N 1
ATOM 2887 C CA . PHE B 1 79 ? -8.875 3.906 7.371 1 96.56 79 PHE B CA 1
ATOM 2888 C C . PHE B 1 79 ? -8.555 2.848 6.32 1 96.56 79 PHE B C 1
ATOM 2890 O O . PHE B 1 79 ? -7.418 2.381 6.227 1 96.56 79 PHE B O 1
ATOM 2897 N N . ALA B 1 80 ? -9.508 2.475 5.551 1 96 80 ALA B N 1
ATOM 2898 C CA . ALA B 1 80 ? -9.336 1.433 4.539 1 96 80 ALA B CA 1
ATOM 2899 C C . ALA B 1 80 ? -8.531 1.946 3.352 1 96 80 ALA B C 1
ATOM 2901 O O . ALA B 1 80 ? -7.805 1.184 2.711 1 96 80 ALA B O 1
ATOM 2902 N N . ASN B 1 81 ? -8.773 3.191 3.004 1 97.88 81 ASN B N 1
ATOM 2903 C CA . ASN B 1 81 ? -7.973 3.873 1.992 1 97.88 81 ASN B CA 1
ATOM 2904 C C . ASN B 1 81 ? -6.906 4.762 2.627 1 97.88 81 ASN B C 1
ATOM 2906 O O . ASN B 1 81 ? -7.227 5.711 3.34 1 97.88 81 ASN B O 1
ATOM 2910 N N . ARG B 1 82 ? -5.605 4.418 2.348 1 98.19 82 ARG B N 1
ATOM 2911 C CA . ARG B 1 82 ? -4.496 5.176 2.924 1 98.19 82 ARG B CA 1
ATOM 2912 C C . ARG B 1 82 ? -3.35 5.312 1.927 1 98.19 82 ARG B C 1
ATOM 2914 O O . ARG B 1 82 ? -3.109 4.41 1.122 1 98.19 82 ARG B O 1
ATOM 2921 N N . ILE B 1 83 ? -2.711 6.387 2.033 1 98.62 83 ILE B N 1
ATOM 2922 C CA . ILE B 1 83 ? -1.436 6.598 1.356 1 98.62 83 ILE B CA 1
ATOM 2923 C C . ILE B 1 83 ? -0.389 7.07 2.363 1 98.62 83 ILE B C 1
ATOM 2925 O O . ILE B 1 83 ? -0.6 8.055 3.074 1 98.62 83 ILE B O 1
ATOM 2929 N N . ILE B 1 84 ? 0.694 6.336 2.484 1 98.31 84 ILE B N 1
ATOM 2930 C CA . ILE B 1 84 ? 1.792 6.656 3.389 1 98.31 84 ILE B CA 1
ATOM 2931 C C . ILE B 1 84 ? 3.074 6.875 2.588 1 98.31 84 ILE B C 1
ATOM 2933 O O . ILE B 1 84 ? 3.518 5.98 1.86 1 98.31 84 ILE B O 1
ATOM 2937 N N . VAL B 1 85 ? 3.594 8.031 2.682 1 98.5 85 VAL B N 1
ATOM 2938 C CA . VAL B 1 85 ? 4.883 8.289 2.051 1 98.5 85 VAL B CA 1
ATOM 2939 C C . VAL B 1 85 ? 6.008 8.023 3.047 1 98.5 85 VAL B C 1
ATOM 2941 O O . VAL B 1 85 ? 6.008 8.555 4.156 1 98.5 85 VAL B O 1
ATOM 2944 N N . HIS B 1 86 ? 6.984 7.254 2.621 1 97.31 86 HIS B N 1
ATOM 2945 C CA . HIS B 1 86 ? 8.031 6.789 3.527 1 97.31 86 HIS B CA 1
ATOM 2946 C C . HIS B 1 86 ? 9.281 7.648 3.408 1 97.31 86 HIS B C 1
ATOM 2948 O O . HIS B 1 86 ? 10.125 7.66 4.312 1 97.31 86 HIS B O 1
ATOM 2954 N N . ARG B 1 87 ? 9.391 8.383 2.342 1 96.44 87 ARG B N 1
ATOM 2955 C CA . ARG B 1 87 ? 10.555 9.234 2.129 1 96.44 87 ARG B CA 1
ATOM 2956 C C . ARG B 1 87 ? 10.445 10.516 2.947 1 96.44 87 ARG B C 1
ATOM 2958 O O . ARG B 1 87 ? 9.367 11.094 3.068 1 96.44 87 ARG B O 1
ATOM 2965 N N . SER B 1 88 ? 11.539 10.93 3.404 1 97.44 88 SER B N 1
ATOM 2966 C CA . SER B 1 88 ? 11.602 12.164 4.176 1 97.44 88 SER B CA 1
ATOM 2967 C C . SER B 1 88 ? 11.281 13.383 3.311 1 97.44 88 SER B C 1
ATOM 2969 O O . SER B 1 88 ? 11.727 13.469 2.164 1 97.44 88 SER B O 1
ATOM 2971 N N . ARG B 1 89 ? 10.555 14.258 3.912 1 98.62 89 ARG B N 1
ATOM 2972 C CA . ARG B 1 89 ? 10.289 15.508 3.207 1 98.62 89 ARG B CA 1
ATOM 2973 C C . ARG B 1 89 ? 11.586 16.25 2.91 1 98.62 89 ARG B C 1
ATOM 2975 O O . ARG B 1 89 ? 11.617 17.141 2.055 1 98.62 89 ARG B O 1
ATOM 2982 N N . PHE B 1 90 ? 12.688 15.914 3.559 1 98.31 90 PHE B N 1
ATOM 2983 C CA . PHE B 1 90 ? 13.961 16.578 3.344 1 98.31 90 PHE B CA 1
ATOM 2984 C C . PHE B 1 90 ? 14.672 16.031 2.119 1 98.31 90 PHE B C 1
ATOM 2986 O O . PHE B 1 90 ? 15.617 16.625 1.608 1 98.31 90 PHE B O 1
ATOM 2993 N N . GLU B 1 91 ? 14.242 14.867 1.7 1 96.94 91 GLU B N 1
ATOM 2994 C CA . GLU B 1 91 ? 14.688 14.398 0.393 1 96.94 91 GLU B CA 1
ATOM 2995 C C . GLU B 1 91 ? 13.82 14.961 -0.725 1 96.94 91 GLU B C 1
ATOM 2997 O O . GLU B 1 91 ? 14.336 15.445 -1.734 1 96.94 91 GLU B O 1
ATOM 3002 N N . VAL B 1 92 ? 12.539 14.898 -0.535 1 98.25 92 VAL B N 1
ATOM 3003 C CA . VAL B 1 92 ? 11.555 15.445 -1.462 1 98.25 92 VAL B CA 1
ATOM 3004 C C . VAL B 1 92 ? 10.234 15.68 -0.73 1 98.25 92 VAL B C 1
ATOM 3006 O O . VAL B 1 92 ? 9.68 14.758 -0.121 1 98.25 92 VAL B O 1
ATOM 3009 N N . ASP B 1 93 ? 9.75 16.875 -0.727 1 98.81 93 ASP B N 1
ATOM 3010 C CA . ASP B 1 93 ? 8.477 17.219 -0.095 1 98.81 93 ASP B CA 1
ATOM 3011 C C . ASP B 1 93 ? 7.34 17.219 -1.114 1 98.81 93 ASP B C 1
ATOM 3013 O O . ASP B 1 93 ? 7.16 18.188 -1.849 1 98.81 93 ASP B O 1
ATOM 3017 N N . VAL B 1 94 ? 6.504 16.172 -1.045 1 98.81 94 VAL B N 1
ATOM 3018 C CA . VAL B 1 94 ? 5.449 16.031 -2.043 1 98.81 94 VAL B CA 1
ATOM 3019 C C . VAL B 1 94 ? 4.312 17 -1.744 1 98.81 94 VAL B C 1
ATOM 3021 O O . VAL B 1 94 ? 3.398 17.172 -2.553 1 98.81 94 VAL B O 1
ATOM 3024 N N . ASN B 1 95 ? 4.395 17.688 -0.616 1 98.81 95 ASN B N 1
ATOM 3025 C CA . ASN B 1 95 ? 3.369 18.688 -0.293 1 98.81 95 ASN B CA 1
ATOM 3026 C C . ASN B 1 95 ? 3.768 20.078 -0.76 1 98.81 95 ASN B C 1
ATOM 3028 O O . ASN B 1 95 ? 3.131 21.062 -0.39 1 98.81 95 ASN B O 1
ATOM 3032 N N . ARG B 1 96 ? 4.816 20.188 -1.504 1 98.62 96 ARG B N 1
ATOM 3033 C CA . ARG B 1 96 ? 5.234 21.406 -2.189 1 98.62 96 ARG B CA 1
ATOM 3034 C C . ARG B 1 96 ? 5.082 21.266 -3.699 1 98.62 96 ARG B C 1
ATOM 3036 O O . ARG B 1 96 ? 5.141 20.141 -4.234 1 98.62 96 ARG B O 1
ATOM 3043 N N . PRO B 1 97 ? 4.867 22.5 -4.367 1 97.94 97 PRO B N 1
ATOM 3044 C CA . PRO B 1 97 ? 4.969 22.391 -5.824 1 97.94 97 PRO B CA 1
ATOM 3045 C C . PRO B 1 97 ? 6.312 21.828 -6.285 1 97.94 97 PRO B C 1
ATOM 3047 O O . PRO B 1 97 ? 7.309 21.938 -5.566 1 97.94 97 PRO B O 1
ATOM 3050 N N . ARG B 1 98 ? 6.328 21.266 -7.457 1 98.19 98 ARG B N 1
ATOM 3051 C CA . ARG B 1 98 ? 7.492 20.562 -7.984 1 98.19 98 ARG B CA 1
ATOM 3052 C C . ARG B 1 98 ? 8.75 21.406 -7.863 1 98.19 98 ARG B C 1
ATOM 3054 O O . ARG B 1 98 ? 9.797 20.922 -7.43 1 98.19 98 ARG B O 1
ATOM 3061 N N . GLY B 1 99 ? 8.664 22.672 -8.203 1 97.19 99 GLY B N 1
ATOM 3062 C CA . GLY B 1 99 ? 9.805 23.562 -8.195 1 97.19 99 GLY B CA 1
ATOM 3063 C C . GLY B 1 99 ? 10.344 23.844 -6.801 1 97.19 99 GLY B C 1
ATOM 3064 O O . GLY B 1 99 ? 11.484 24.281 -6.645 1 97.19 99 GLY B O 1
ATOM 3065 N N . GLY B 1 100 ? 9.586 23.547 -5.762 1 97.62 100 GLY B N 1
ATOM 3066 C CA . GLY B 1 100 ? 9.992 23.781 -4.383 1 97.62 100 GLY B CA 1
ATOM 3067 C C . GLY B 1 100 ? 10.086 22.516 -3.568 1 97.62 100 GLY B C 1
ATOM 3068 O O . GLY B 1 100 ? 10.234 22.562 -2.346 1 97.62 100 GLY B O 1
ATOM 3069 N N . ALA B 1 101 ? 10.039 21.359 -4.234 1 98.56 101 ALA B N 1
ATOM 3070 C CA . ALA B 1 101 ? 9.898 20.078 -3.539 1 98.56 101 ALA B CA 1
ATOM 3071 C C . ALA B 1 101 ? 11.219 19.625 -2.93 1 98.56 101 ALA B C 1
ATOM 3073 O O . ALA B 1 101 ? 11.25 18.75 -2.064 1 98.56 101 ALA B O 1
ATOM 3074 N N . VAL B 1 102 ? 12.273 20.156 -3.418 1 98.38 102 VAL B N 1
ATOM 3075 C CA . VAL B 1 102 ? 13.586 19.953 -2.812 1 98.38 102 VAL B CA 1
ATOM 3076 C C . VAL B 1 102 ? 14.047 21.25 -2.145 1 98.38 102 VAL B C 1
ATOM 3078 O O . VAL B 1 102 ? 14.133 22.297 -2.795 1 98.38 102 VAL B O 1
ATOM 3081 N N . TYR B 1 103 ? 14.352 21.125 -0.833 1 98.25 103 TYR B N 1
ATOM 3082 C CA . TYR B 1 103 ? 14.727 22.312 -0.067 1 98.25 103 TYR B CA 1
ATOM 3083 C C . TYR B 1 103 ? 16.156 22.734 -0.38 1 98.25 103 TYR B C 1
ATOM 3085 O O . TYR B 1 103 ? 17.094 22.344 0.317 1 98.25 103 TYR B O 1
ATOM 3093 N N . LEU B 1 104 ? 16.344 23.672 -1.353 1 97.06 104 LEU B N 1
ATOM 3094 C CA . LEU B 1 104 ? 17.688 24.062 -1.757 1 97.06 104 LEU B CA 1
ATOM 3095 C C . LEU B 1 104 ? 18.156 25.281 -0.967 1 97.06 104 LEU B C 1
ATOM 3097 O O . LEU B 1 104 ? 19.359 25.578 -0.92 1 97.06 104 LEU B O 1
ATOM 3101 N N . ARG B 1 105 ? 17.172 25.984 -0.399 1 96.31 105 ARG B N 1
ATOM 3102 C CA . ARG B 1 105 ? 17.484 27.156 0.406 1 96.31 105 ARG B CA 1
ATOM 3103 C C . ARG B 1 105 ? 16.875 27.047 1.798 1 96.31 105 ARG B C 1
ATOM 3105 O O . ARG B 1 105 ? 15.781 26.5 1.957 1 96.31 105 ARG B O 1
ATOM 3112 N N . PRO B 1 106 ? 17.516 27.625 2.771 1 95.88 106 PRO B N 1
ATOM 3113 C CA . PRO B 1 106 ? 17.016 27.516 4.148 1 95.88 106 PRO B CA 1
ATOM 3114 C C . PRO B 1 106 ? 15.602 28.062 4.312 1 95.88 106 PRO B C 1
ATOM 3116 O O . PRO B 1 106 ? 14.828 27.531 5.117 1 95.88 106 PRO B O 1
ATOM 3119 N N . GLU B 1 107 ? 15.227 29.031 3.568 1 94.81 107 GLU B N 1
ATOM 3120 C CA . GLU B 1 107 ? 13.898 29.625 3.682 1 94.81 107 GLU B CA 1
ATOM 3121 C C . GLU B 1 107 ? 12.805 28.609 3.354 1 94.81 107 GLU B C 1
ATOM 3123 O O . GLU B 1 107 ? 11.672 28.734 3.826 1 94.81 107 GLU B O 1
ATOM 3128 N N . GLN B 1 108 ? 13.141 27.562 2.625 1 94.75 108 GLN B N 1
ATOM 3129 C CA . GLN B 1 108 ? 12.195 26.531 2.238 1 94.75 108 GLN B CA 1
ATOM 3130 C C . GLN B 1 108 ? 12.023 25.5 3.35 1 94.75 108 GLN B C 1
ATOM 3132 O O . GLN B 1 108 ? 11.109 24.672 3.305 1 94.75 108 GLN B O 1
ATOM 3137 N N . ALA B 1 109 ? 12.883 25.578 4.348 1 95.69 109 ALA B N 1
ATOM 3138 C CA . ALA B 1 109 ? 12.93 24.578 5.398 1 95.69 109 ALA B CA 1
ATOM 3139 C C . ALA B 1 109 ? 13.07 25.219 6.777 1 95.69 109 ALA B C 1
ATOM 3141 O O . ALA B 1 109 ? 13.922 24.812 7.57 1 95.69 109 ALA B O 1
ATOM 3142 N N . TRP B 1 110 ? 12.297 26.25 7 1 91.81 110 TRP B N 1
ATOM 3143 C CA . TRP B 1 110 ? 12.195 26.891 8.312 1 91.81 110 TRP B CA 1
ATOM 3144 C C . TRP B 1 110 ? 13.555 27.391 8.773 1 91.81 110 TRP B C 1
ATOM 3146 O O . TRP B 1 110 ? 13.906 27.266 9.953 1 91.81 110 TRP B O 1
ATOM 3156 N N . GLY B 1 111 ? 14.422 27.734 7.832 1 94.06 111 GLY B N 1
ATOM 3157 C CA . GLY B 1 111 ? 15.719 28.328 8.125 1 94.06 111 GLY B CA 1
ATOM 3158 C C . GLY B 1 111 ? 16.828 27.297 8.273 1 94.06 111 GLY B C 1
ATOM 3159 O O . GLY B 1 111 ? 17.984 27.656 8.477 1 94.06 111 GLY B O 1
ATOM 3160 N N . LEU B 1 112 ? 16.547 26.047 8.109 1 95.5 112 LEU B N 1
ATOM 3161 C CA . LEU B 1 112 ? 17.516 24.984 8.281 1 95.5 112 LEU B CA 1
ATOM 3162 C C . LEU B 1 112 ? 18.391 24.828 7.039 1 95.5 112 LEU B C 1
ATOM 3164 O O . LEU B 1 112 ? 17.875 24.875 5.914 1 95.5 112 LEU B O 1
ATOM 3168 N N . GLN B 1 113 ? 19.641 24.719 7.305 1 97.19 113 GLN B N 1
ATOM 3169 C CA . GLN B 1 113 ? 20.531 24.328 6.219 1 97.19 113 GLN B CA 1
ATOM 3170 C C . GLN B 1 113 ? 20.484 22.828 5.98 1 97.19 113 GLN B C 1
ATOM 3172 O O . GLN B 1 113 ? 21.031 22.047 6.758 1 97.19 113 GLN B O 1
ATOM 3177 N N . VAL B 1 114 ? 19.891 22.469 4.906 1 98.19 114 VAL B N 1
ATOM 3178 C CA . VAL B 1 114 ? 19.609 21.047 4.676 1 98.19 114 VAL B CA 1
ATOM 3179 C C . VAL B 1 114 ? 20.828 20.359 4.094 1 98.19 114 VAL B C 1
ATOM 3181 O O . VAL B 1 114 ? 21.188 19.25 4.516 1 98.19 114 VAL B O 1
ATOM 3184 N N . TRP B 1 115 ? 21.5 21.031 3.186 1 97.88 115 TRP B N 1
ATOM 3185 C CA . TRP B 1 115 ? 22.562 20.406 2.41 1 97.88 115 TRP B CA 1
ATOM 3186 C C . TRP B 1 115 ? 23.922 20.984 2.799 1 97.88 115 TRP B C 1
ATOM 3188 O O . TRP B 1 115 ? 24.062 22.188 3.004 1 97.88 115 TRP B O 1
ATOM 3198 N N . ALA B 1 116 ? 24.906 20.094 2.879 1 97.31 116 ALA B N 1
ATOM 3199 C CA . ALA B 1 116 ? 26.281 20.547 3.119 1 97.31 116 ALA B CA 1
ATOM 3200 C C . ALA B 1 116 ? 26.828 21.312 1.914 1 97.31 116 ALA B C 1
ATOM 3202 O O . ALA B 1 116 ? 27.547 22.297 2.07 1 97.31 116 ALA B O 1
ATOM 3203 N N . GLU B 1 117 ? 26.547 20.781 0.804 1 95.69 117 GLU B N 1
ATOM 3204 C CA . GLU B 1 117 ? 26.797 21.406 -0.491 1 95.69 117 GLU B CA 1
ATOM 3205 C C . GLU B 1 117 ? 25.594 21.266 -1.415 1 95.69 117 GLU B C 1
ATOM 3207 O O . GLU B 1 117 ? 24.734 20.406 -1.201 1 95.69 117 GLU B O 1
ATOM 3212 N N . GLU B 1 118 ? 25.594 22.156 -2.303 1 94.81 118 GLU B N 1
ATOM 3213 C CA . GLU B 1 118 ? 24.484 22.047 -3.26 1 94.81 118 GLU B CA 1
ATOM 3214 C C . GLU B 1 118 ? 24.453 20.672 -3.92 1 94.81 118 GLU B C 1
ATOM 3216 O O . GLU B 1 118 ? 25.453 20.219 -4.48 1 94.81 118 GLU B O 1
ATOM 3221 N N . PRO B 1 119 ? 23.344 20.047 -3.781 1 96.19 119 PRO B N 1
ATOM 3222 C CA . PRO B 1 119 ? 23.312 18.719 -4.406 1 96.19 119 PRO B CA 1
ATOM 3223 C C . PRO B 1 119 ? 23.406 18.781 -5.926 1 96.19 119 PRO B C 1
ATOM 3225 O O . PRO B 1 119 ? 22.859 19.703 -6.547 1 96.19 119 PRO B O 1
ATOM 3228 N N . PRO B 1 120 ? 24.078 17.75 -6.539 1 95.75 120 PRO B N 1
ATOM 3229 C CA . PRO B 1 120 ? 24.094 17.672 -8 1 95.75 120 PRO B CA 1
ATOM 3230 C C . PRO B 1 120 ? 22.688 17.578 -8.602 1 95.75 120 PRO B C 1
ATOM 3232 O O . PRO B 1 120 ? 21.781 17.047 -7.965 1 95.75 120 PRO B O 1
ATOM 3235 N N . GLN B 1 121 ? 22.609 18.078 -9.812 1 96.06 121 GLN B N 1
ATOM 3236 C CA . GLN B 1 121 ? 21.312 18.109 -10.492 1 96.06 121 GLN B CA 1
ATOM 3237 C C . GLN B 1 121 ? 20.719 16.703 -10.625 1 96.06 121 GLN B C 1
ATOM 3239 O O . GLN B 1 121 ? 19.516 16.531 -10.539 1 96.06 121 GLN B O 1
ATOM 3244 N N . ALA B 1 122 ? 21.547 15.711 -10.82 1 94.56 122 ALA B N 1
ATOM 3245 C CA . ALA B 1 122 ? 21.078 14.336 -10.969 1 94.56 122 ALA B CA 1
ATOM 3246 C C . ALA B 1 122 ? 20.375 13.852 -9.703 1 94.56 122 ALA B C 1
ATOM 3248 O O . ALA B 1 122 ? 19.391 13.117 -9.781 1 94.56 122 ALA B O 1
ATOM 3249 N N . VAL B 1 123 ? 20.891 14.273 -8.555 1 94.31 123 VAL B N 1
ATOM 3250 C CA . VAL B 1 123 ? 20.297 13.906 -7.273 1 94.31 123 VAL B CA 1
ATOM 3251 C C . VAL B 1 123 ? 18.922 14.578 -7.125 1 94.31 123 VAL B C 1
ATOM 3253 O O . VAL B 1 123 ? 17.953 13.938 -6.73 1 94.31 123 VAL B O 1
ATOM 3256 N N . VAL B 1 124 ? 18.859 15.844 -7.488 1 96.62 124 VAL B N 1
ATOM 3257 C CA . VAL B 1 124 ? 17.609 16.609 -7.422 1 96.62 124 VAL B CA 1
ATOM 3258 C C . VAL B 1 124 ? 16.578 16.016 -8.375 1 96.62 124 VAL B C 1
ATOM 3260 O O . VAL B 1 124 ? 15.43 15.797 -8 1 96.62 124 VAL B O 1
ATOM 3263 N N . ASP B 1 125 ? 17.031 15.656 -9.57 1 95.94 125 ASP B N 1
ATOM 3264 C CA . ASP B 1 125 ? 16.125 15.102 -10.578 1 95.94 125 ASP B CA 1
ATOM 3265 C C . ASP B 1 125 ? 15.539 13.773 -10.117 1 95.94 125 ASP B C 1
ATOM 3267 O O . ASP B 1 125 ? 14.359 13.5 -10.344 1 95.94 125 ASP B O 1
ATOM 3271 N N . ALA B 1 126 ? 16.328 12.992 -9.516 1 94 126 ALA B N 1
ATOM 3272 C CA . ALA B 1 126 ? 15.852 11.711 -9 1 94 126 ALA B CA 1
ATOM 3273 C C . ALA B 1 126 ? 14.781 11.922 -7.934 1 94 126 ALA B C 1
ATOM 3275 O O . ALA B 1 126 ? 13.789 11.195 -7.895 1 94 126 ALA B O 1
ATOM 3276 N N . SER B 1 127 ? 14.992 12.898 -7.098 1 96.31 127 SER B N 1
ATOM 3277 C CA . SER B 1 127 ? 14 13.234 -6.09 1 96.31 127 SER B CA 1
ATOM 3278 C C . SER B 1 127 ? 12.711 13.758 -6.73 1 96.31 127 SER B C 1
ATOM 3280 O O . SER B 1 127 ? 11.617 13.375 -6.328 1 96.31 127 SER B O 1
ATOM 3282 N N . LEU B 1 128 ? 12.883 14.555 -7.703 1 97.88 128 LEU B N 1
ATOM 3283 C CA . LEU B 1 128 ? 11.727 15.141 -8.375 1 97.88 128 LEU B CA 1
ATOM 3284 C C . LEU B 1 128 ? 10.945 14.086 -9.141 1 97.88 128 LEU B C 1
ATOM 3286 O O . LEU B 1 128 ? 9.734 14.211 -9.312 1 97.88 128 LEU B O 1
ATOM 3290 N N . SER B 1 129 ? 11.617 13.016 -9.547 1 96.25 129 SER B N 1
ATOM 3291 C CA . SER B 1 129 ? 10.922 11.898 -10.18 1 96.25 129 SER B CA 1
ATOM 3292 C C . SER B 1 129 ? 9.945 11.234 -9.219 1 96.25 129 SER B C 1
ATOM 3294 O O . SER B 1 129 ? 8.875 10.781 -9.625 1 96.25 129 SER B O 1
ATOM 3296 N N . VAL B 1 130 ? 10.32 11.195 -7.969 1 97.06 130 VAL B N 1
ATOM 3297 C CA . VAL B 1 130 ? 9.422 10.672 -6.949 1 97.06 130 VAL B CA 1
ATOM 3298 C C . VAL B 1 130 ? 8.188 11.555 -6.84 1 97.06 130 VAL B C 1
ATOM 3300 O O . VAL B 1 130 ? 7.062 11.055 -6.766 1 97.06 130 VAL B O 1
ATOM 3303 N N . HIS B 1 131 ? 8.406 12.867 -6.852 1 98.69 131 HIS B N 1
ATOM 3304 C CA . HIS B 1 131 ? 7.316 13.836 -6.844 1 98.69 131 HIS B CA 1
ATOM 3305 C C . HIS B 1 131 ? 6.371 13.609 -8.023 1 98.69 131 HIS B C 1
ATOM 3307 O O . HIS B 1 131 ? 5.152 13.516 -7.836 1 98.69 131 HIS B O 1
ATOM 3313 N N . ASP B 1 132 ? 6.918 13.445 -9.203 1 98.56 132 ASP B N 1
ATOM 3314 C CA . ASP B 1 132 ? 6.121 13.234 -10.414 1 98.56 132 ASP B CA 1
ATOM 3315 C C . ASP B 1 132 ? 5.289 11.961 -10.297 1 98.56 132 ASP B C 1
ATOM 3317 O O . ASP B 1 132 ? 4.086 11.969 -10.578 1 98.56 132 ASP B O 1
ATOM 3321 N N . GLU B 1 133 ? 5.938 10.93 -9.883 1 98.44 133 GLU B N 1
ATOM 3322 C CA . GLU B 1 133 ? 5.266 9.641 -9.797 1 98.44 133 GLU B CA 1
ATOM 3323 C C . GLU B 1 133 ? 4.191 9.648 -8.711 1 98.44 133 GLU B C 1
ATOM 3325 O O . GLU B 1 133 ? 3.16 8.984 -8.844 1 98.44 133 GLU B O 1
ATOM 3330 N N . TYR B 1 134 ? 4.48 10.352 -7.617 1 98.75 134 TYR B N 1
ATOM 3331 C CA . TYR B 1 134 ? 3.484 10.445 -6.555 1 98.75 134 TYR B CA 1
ATOM 3332 C C . TYR B 1 134 ? 2.176 11.023 -7.082 1 98.75 134 TYR B C 1
ATOM 3334 O O . TYR B 1 134 ? 1.101 10.477 -6.824 1 98.75 134 TYR B O 1
ATOM 3342 N N . TYR B 1 135 ? 2.215 12.07 -7.801 1 98.88 135 TYR B N 1
ATOM 3343 C CA . TYR B 1 135 ? 0.991 12.742 -8.211 1 98.88 135 TYR B CA 1
ATOM 3344 C C . TYR B 1 135 ? 0.302 11.984 -9.336 1 98.88 135 TYR B C 1
ATOM 3346 O O . TYR B 1 135 ? -0.926 12 -9.453 1 98.88 135 TYR B O 1
ATOM 3354 N N . GLU B 1 136 ? 1.109 11.266 -10.188 1 98.56 136 GLU B N 1
ATOM 3355 C CA . GLU B 1 136 ? 0.484 10.328 -11.117 1 98.56 136 GLU B CA 1
ATOM 3356 C C . GLU B 1 136 ? -0.3 9.25 -10.375 1 98.56 136 GLU B C 1
ATOM 335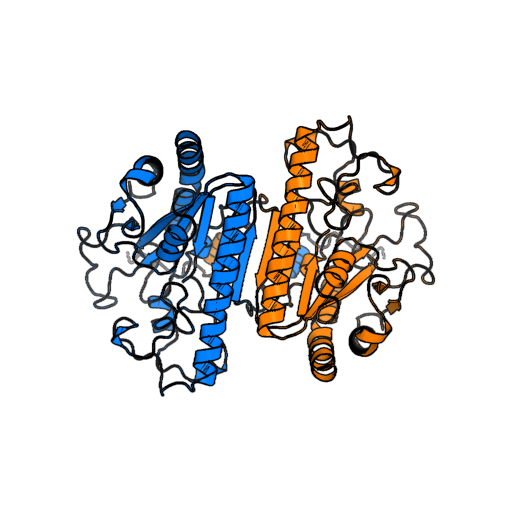8 O O . GLU B 1 136 ? -1.441 8.945 -10.727 1 98.56 136 GLU B O 1
ATOM 3363 N N . MET B 1 137 ? 0.32 8.758 -9.398 1 98.5 137 MET B N 1
ATOM 3364 C CA . MET B 1 137 ? -0.307 7.73 -8.578 1 98.5 137 MET B CA 1
ATOM 3365 C C . MET B 1 137 ? -1.541 8.273 -7.867 1 98.5 137 MET B C 1
ATOM 3367 O O . MET B 1 137 ? -2.598 7.641 -7.871 1 98.5 137 MET B O 1
ATOM 3371 N N . LEU B 1 138 ? -1.436 9.453 -7.254 1 98.88 138 LEU B N 1
ATOM 3372 C CA . LEU B 1 138 ? -2.535 10.062 -6.52 1 98.88 138 LEU B CA 1
ATOM 3373 C C . LEU B 1 138 ? -3.748 10.266 -7.422 1 98.88 138 LEU B C 1
ATOM 3375 O O . LEU B 1 138 ? -4.875 9.953 -7.035 1 98.88 138 LEU B O 1
ATOM 3379 N N . ALA B 1 139 ? -3.508 10.75 -8.594 1 98.81 139 ALA B N 1
ATOM 3380 C CA . ALA B 1 139 ? -4.586 10.969 -9.555 1 98.81 139 ALA B CA 1
ATOM 3381 C C . ALA B 1 139 ? -5.324 9.672 -9.859 1 98.81 139 ALA B C 1
ATOM 3383 O O . ALA B 1 139 ? -6.559 9.625 -9.828 1 98.81 139 ALA B O 1
ATOM 3384 N N . SER B 1 140 ? -4.59 8.641 -10.133 1 98.5 140 SER B N 1
ATOM 3385 C CA . SER B 1 140 ? -5.188 7.352 -10.461 1 98.5 140 SER B CA 1
ATOM 3386 C C . SER B 1 140 ? -5.941 6.77 -9.273 1 98.5 140 SER B C 1
ATOM 3388 O O . SER B 1 140 ? -7.051 6.254 -9.422 1 98.5 140 SER B O 1
ATOM 3390 N N . PHE B 1 141 ? -5.328 6.852 -8.109 1 98.75 141 PHE B N 1
ATOM 3391 C CA . PHE B 1 141 ? -5.914 6.332 -6.883 1 98.75 141 PHE B CA 1
ATOM 3392 C C . PHE B 1 141 ? -7.266 6.98 -6.613 1 98.75 141 PHE B C 1
ATOM 3394 O O . PHE B 1 141 ? -8.266 6.285 -6.41 1 98.75 141 PHE B O 1
ATOM 3401 N N . LEU B 1 142 ? -7.281 8.289 -6.695 1 98.88 142 LEU B N 1
ATOM 3402 C CA . LEU B 1 142 ? -8.484 9.039 -6.371 1 98.88 142 LEU B CA 1
ATOM 3403 C C . LEU B 1 142 ? -9.531 8.898 -7.477 1 98.88 142 LEU B C 1
ATOM 3405 O O . LEU B 1 142 ? -10.734 8.891 -7.207 1 98.88 142 LEU B O 1
ATOM 3409 N N . ALA B 1 143 ? -9.078 8.781 -8.719 1 98.75 143 ALA B N 1
ATOM 3410 C CA . ALA B 1 143 ? -10.008 8.516 -9.812 1 98.75 143 ALA B CA 1
ATOM 3411 C C . ALA B 1 143 ? -10.742 7.195 -9.602 1 98.75 143 ALA B C 1
ATOM 3413 O O . ALA B 1 143 ? -11.922 7.07 -9.938 1 98.75 143 ALA B O 1
ATOM 3414 N N . GLY B 1 144 ? -10.031 6.223 -9.102 1 98.38 144 GLY B N 1
ATOM 3415 C CA . GLY B 1 144 ? -10.664 4.957 -8.773 1 98.38 144 GLY B CA 1
ATOM 3416 C C . GLY B 1 144 ? -11.758 5.09 -7.734 1 98.38 144 GLY B C 1
ATOM 3417 O O . GLY B 1 144 ? -12.836 4.504 -7.883 1 98.38 144 GLY B O 1
ATOM 3418 N N . ILE B 1 145 ? -11.469 5.848 -6.727 1 98.19 145 ILE B N 1
ATOM 3419 C CA . ILE B 1 145 ? -12.461 6.059 -5.68 1 98.19 145 ILE B CA 1
ATOM 3420 C C . ILE B 1 145 ? -13.656 6.824 -6.242 1 98.19 145 ILE B C 1
ATOM 3422 O O . ILE B 1 145 ? -14.812 6.5 -5.941 1 98.19 145 ILE B O 1
ATOM 3426 N N . GLU B 1 146 ? -13.383 7.816 -7.066 1 98.25 146 GLU B N 1
ATOM 3427 C CA . GLU B 1 146 ? -14.445 8.578 -7.723 1 98.25 146 GLU B CA 1
ATOM 3428 C C . GLU B 1 146 ? -15.336 7.676 -8.562 1 98.25 146 GLU B C 1
ATOM 3430 O O . GLU B 1 146 ? -16.562 7.801 -8.539 1 98.25 146 GLU B O 1
ATOM 3435 N N . ARG B 1 147 ? -14.75 6.75 -9.305 1 97.5 147 ARG B N 1
ATOM 3436 C CA . ARG B 1 147 ? -15.523 5.828 -10.133 1 97.5 147 ARG B CA 1
ATOM 3437 C C . ARG B 1 147 ? -16.438 4.961 -9.281 1 97.5 147 ARG B C 1
ATOM 3439 O O . ARG B 1 147 ? -17.578 4.695 -9.656 1 97.5 147 ARG B O 1
ATOM 3446 N N . CYS B 1 148 ? -15.992 4.594 -8.125 1 96.5 148 CYS B N 1
ATOM 3447 C CA . CYS B 1 148 ? -16.734 3.662 -7.281 1 96.5 148 CYS B CA 1
ATOM 3448 C C . CYS B 1 148 ? -17.812 4.383 -6.484 1 96.5 148 CYS B C 1
ATOM 3450 O O . CYS B 1 148 ? -18.891 3.834 -6.254 1 96.5 148 CYS B O 1
ATOM 3452 N N . HIS B 1 149 ? -17.531 5.691 -6.086 1 96.69 149 HIS B N 1
ATOM 3453 C CA . HIS B 1 149 ? -18.391 6.301 -5.082 1 96.69 149 HIS B CA 1
ATOM 3454 C C . HIS B 1 149 ? -18.938 7.641 -5.566 1 96.69 149 HIS B C 1
ATOM 3456 O O . HIS B 1 149 ? -19.781 8.25 -4.898 1 96.69 149 HIS B O 1
ATOM 3462 N N . GLY B 1 150 ? -18.438 8.164 -6.645 1 97.25 150 GLY B N 1
ATOM 3463 C CA . GLY B 1 150 ? -18.891 9.414 -7.211 1 97.25 150 GLY B CA 1
ATOM 3464 C C . GLY B 1 150 ? -18.234 10.633 -6.598 1 97.25 150 GLY B C 1
ATOM 3465 O O . GLY B 1 150 ? -18.109 11.672 -7.246 1 97.25 150 GLY B O 1
ATOM 3466 N N . CYS B 1 151 ? -17.859 10.57 -5.344 1 97.81 151 CYS B N 1
ATOM 3467 C CA . CYS B 1 151 ? -17.172 11.617 -4.594 1 97.81 151 CYS B CA 1
ATOM 3468 C C . CYS B 1 151 ? -16.281 11.023 -3.52 1 97.81 151 CYS B C 1
ATOM 3470 O O . CYS B 1 151 ? -16.312 9.812 -3.277 1 97.81 151 CYS B O 1
ATOM 3472 N N . PHE B 1 152 ? -15.422 11.852 -2.975 1 98.62 152 PHE B N 1
ATOM 3473 C CA . PHE B 1 152 ? -14.562 11.383 -1.901 1 98.62 152 PHE B CA 1
ATOM 3474 C C . PHE B 1 152 ? -14.094 12.539 -1.027 1 98.62 152 PHE B C 1
ATOM 3476 O O . PHE B 1 152 ? -14.219 13.703 -1.412 1 98.62 152 PHE B O 1
ATOM 3483 N N . VAL B 1 153 ? -13.641 12.211 0.167 1 98.81 153 VAL B N 1
ATOM 3484 C CA . VAL B 1 153 ? -12.953 13.133 1.069 1 98.81 153 VAL B CA 1
ATOM 3485 C C . VAL B 1 153 ? -11.555 12.594 1.385 1 98.81 153 VAL B C 1
ATOM 3487 O O . VAL B 1 153 ? -11.383 11.391 1.609 1 98.81 153 VAL B O 1
ATOM 3490 N N . VAL B 1 154 ? -10.594 13.438 1.275 1 98.94 154 VAL B N 1
ATOM 3491 C CA . VAL B 1 154 ? -9.227 13.109 1.686 1 98.94 154 VAL B CA 1
ATOM 3492 C C . VAL B 1 154 ? -8.875 13.867 2.965 1 98.94 154 VAL B C 1
ATOM 3494 O O . VAL B 1 154 ? -8.992 15.094 3.018 1 98.94 154 VAL B O 1
ATOM 3497 N N . LEU B 1 155 ? -8.562 13.141 4.02 1 98.94 155 LEU B N 1
ATOM 3498 C CA . LEU B 1 155 ? -7.93 13.727 5.195 1 98.94 155 LEU B CA 1
ATOM 3499 C C . LEU B 1 155 ? -6.41 13.727 5.047 1 98.94 155 LEU B C 1
ATOM 3501 O O . LEU B 1 155 ? -5.773 12.672 5.121 1 98.94 155 LEU B O 1
ATOM 3505 N N . ASP B 1 156 ? -5.879 14.883 4.727 1 98.88 156 ASP B N 1
ATOM 3506 C CA . ASP B 1 156 ? -4.438 15.078 4.602 1 98.88 156 ASP B CA 1
ATOM 3507 C C . ASP B 1 156 ? -3.801 15.352 5.961 1 98.88 156 ASP B C 1
ATOM 3509 O O . ASP B 1 156 ? -3.701 16.5 6.383 1 98.88 156 ASP B O 1
ATOM 3513 N N . VAL B 1 157 ? -3.266 14.305 6.609 1 98.88 157 VAL B N 1
ATOM 3514 C CA . VAL B 1 157 ? -2.93 14.359 8.023 1 98.88 157 VAL B CA 1
ATOM 3515 C C . VAL B 1 157 ? -1.475 14.789 8.195 1 98.88 157 VAL B C 1
ATOM 3517 O O . VAL B 1 157 ? -0.569 14.188 7.617 1 98.88 157 VAL B O 1
ATOM 3520 N N . HIS B 1 158 ? -1.331 15.805 8.922 1 98.81 158 HIS B N 1
ATOM 3521 C CA . HIS B 1 158 ? -0.041 16.375 9.289 1 98.81 158 HIS B CA 1
ATOM 3522 C C . HIS B 1 158 ? 0.046 16.625 10.797 1 98.81 158 HIS B C 1
ATOM 3524 O O . HIS B 1 158 ? -0.932 16.422 11.516 1 98.81 158 HIS B O 1
ATOM 3530 N N . SER B 1 159 ? 1.216 16.984 11.227 1 98.56 159 SER B N 1
ATOM 3531 C CA . SER B 1 159 ? 1.453 17.453 12.586 1 98.56 159 SER B CA 1
ATOM 3532 C C . SER B 1 159 ? 2.381 18.656 12.594 1 98.56 159 SER B C 1
ATOM 3534 O O . SER B 1 159 ? 3.025 18.969 11.586 1 98.56 159 SER B O 1
ATOM 3536 N N . TYR B 1 160 ? 2.326 19.375 13.703 1 97.56 160 TYR B N 1
ATOM 3537 C CA . TYR B 1 160 ? 3.168 20.578 13.742 1 97.56 160 TYR B CA 1
ATOM 3538 C C . TYR B 1 160 ? 3.715 20.812 15.141 1 97.56 160 TYR B C 1
ATOM 3540 O O . TYR B 1 160 ? 3.123 20.375 16.125 1 97.56 160 TYR B O 1
ATOM 3548 N N . ASN B 1 161 ? 4.836 21.438 15.188 1 96.56 161 ASN B N 1
ATOM 3549 C CA . ASN B 1 161 ? 5.527 21.781 16.422 1 96.56 161 ASN B CA 1
ATOM 3550 C C . ASN B 1 161 ? 4.887 23 17.109 1 96.56 161 ASN B C 1
ATOM 3552 O O . ASN B 1 161 ? 4.379 23.891 16.438 1 96.56 161 ASN B O 1
ATOM 3556 N N . HIS B 1 162 ? 5.016 22.953 18.469 1 95.12 162 HIS B N 1
ATOM 3557 C CA . HIS B 1 162 ? 4.434 24.078 19.203 1 95.12 162 HIS B CA 1
ATOM 3558 C C . HIS B 1 162 ? 5.422 24.656 20.203 1 95.12 162 HIS B C 1
ATOM 3560 O O . HIS B 1 162 ? 5.062 25.531 21 1 95.12 162 HIS B O 1
ATOM 3566 N N . ARG B 1 163 ? 6.672 24.141 20.25 1 92.62 163 ARG B N 1
ATOM 3567 C CA . ARG B 1 163 ? 7.758 24.703 21.062 1 92.62 163 ARG B CA 1
ATOM 3568 C C . ARG B 1 163 ? 8.961 25.047 20.188 1 92.62 163 ARG B C 1
ATOM 3570 O O . ARG B 1 163 ? 10.047 24.5 20.359 1 92.62 163 ARG B O 1
ATOM 3577 N N . ARG B 1 164 ? 8.805 26.062 19.344 1 88.19 164 ARG B N 1
ATOM 3578 C CA . ARG B 1 164 ? 9.789 26.297 18.281 1 88.19 164 ARG B CA 1
ATOM 3579 C C . ARG B 1 164 ? 11.008 27.031 18.828 1 88.19 164 ARG B C 1
ATOM 3581 O O . ARG B 1 164 ? 12.086 26.984 18.234 1 88.19 164 ARG B O 1
ATOM 3588 N N . ALA B 1 165 ? 10.867 27.656 20.016 1 88.12 165 ALA B N 1
ATOM 3589 C CA . ALA B 1 165 ? 11.945 28.484 20.562 1 88.12 165 ALA B CA 1
ATOM 3590 C C . ALA B 1 165 ? 12.914 27.641 21.391 1 88.12 165 ALA B C 1
ATOM 3592 O O . ALA B 1 165 ? 13.82 28.188 22.031 1 88.12 165 ALA B O 1
ATOM 3593 N N . GLY B 1 166 ? 12.742 26.359 21.484 1 89.5 166 GLY B N 1
ATOM 3594 C CA . GLY B 1 166 ? 13.625 25.484 22.25 1 89.5 166 GLY B CA 1
ATOM 3595 C C . GLY B 1 166 ? 12.883 24.484 23.109 1 89.5 166 GLY B C 1
ATOM 3596 O O . GLY B 1 166 ? 11.688 24.641 23.359 1 89.5 166 GLY B O 1
ATOM 3597 N N . PRO B 1 167 ? 13.594 23.484 23.531 1 88.12 167 PRO B N 1
ATOM 3598 C CA . PRO B 1 167 ? 12.977 22.406 24.312 1 88.12 167 PRO B CA 1
ATOM 3599 C C . PRO B 1 167 ? 12.398 22.891 25.641 1 88.12 167 PRO B C 1
ATOM 3601 O O . PRO B 1 167 ? 11.422 22.328 26.125 1 88.12 167 PRO B O 1
ATOM 3604 N N . GLU B 1 168 ? 13 23.953 26.172 1 89.94 168 GLU B N 1
ATOM 3605 C CA . GLU B 1 168 ? 12.555 24.453 27.469 1 89.94 168 GLU B CA 1
ATOM 3606 C C . GLU B 1 168 ? 11.695 25.703 27.328 1 89.94 168 GLU B C 1
ATOM 3608 O O . GLU B 1 168 ? 11.281 26.297 28.328 1 89.94 168 GLU B O 1
ATOM 3613 N N . ALA B 1 169 ? 11.492 26.016 26.109 1 90.25 169 ALA B N 1
ATOM 3614 C CA . ALA B 1 169 ? 10.719 27.234 25.875 1 90.25 169 ALA B CA 1
ATOM 3615 C C . ALA B 1 169 ? 9.234 27.016 26.141 1 90.25 169 ALA B C 1
ATOM 3617 O O . ALA B 1 169 ? 8.766 25.875 26.125 1 90.25 169 ALA B O 1
ATOM 3618 N N . GLU B 1 170 ? 8.602 28.109 26.469 1 91.62 170 GLU B N 1
ATOM 3619 C CA . GLU B 1 170 ? 7.152 28.031 26.578 1 91.62 170 GLU B CA 1
ATOM 3620 C C . GLU B 1 170 ? 6.504 27.656 25.25 1 91.62 170 GLU B C 1
ATOM 3622 O O . GLU B 1 170 ? 6.945 28.094 24.188 1 91.62 170 GLU B O 1
ATOM 3627 N N . PRO B 1 171 ? 5.477 26.859 25.375 1 92.62 171 PRO B N 1
ATOM 3628 C CA . PRO B 1 171 ? 4.766 26.516 24.141 1 92.62 171 PRO B CA 1
ATOM 3629 C C . PRO B 1 171 ? 4.113 27.719 23.469 1 92.62 171 PRO B C 1
ATOM 3631 O O . PRO B 1 171 ? 3.842 28.719 24.141 1 92.62 171 PRO B O 1
ATOM 3634 N N . THR B 1 172 ? 3.955 27.641 22.156 1 93.62 172 THR B N 1
ATOM 3635 C CA . THR B 1 172 ? 3.156 28.625 21.438 1 93.62 172 THR B CA 1
ATOM 3636 C C . THR B 1 172 ? 1.781 28.781 22.078 1 93.62 172 THR B C 1
ATOM 3638 O O . THR B 1 172 ? 1.188 27.797 22.531 1 93.62 172 THR B O 1
ATOM 3641 N N . LEU B 1 173 ? 1.259 29.984 22.109 1 92.56 173 LEU B N 1
ATOM 3642 C CA . LEU B 1 173 ? -0.045 30.266 22.703 1 92.56 173 LEU B CA 1
ATOM 3643 C C . LEU B 1 173 ? -1.142 29.469 22.016 1 92.56 173 LEU B C 1
ATOM 3645 O O . LEU B 1 173 ? -1.13 29.328 20.781 1 92.56 173 LEU B O 1
ATOM 3649 N N . SER B 1 174 ? -2.051 29.047 22.812 1 91.31 174 SER B N 1
ATOM 3650 C CA . SER B 1 174 ? -3.148 28.25 22.297 1 91.31 174 SER B CA 1
ATOM 3651 C C . SER B 1 174 ? -3.926 29 21.219 1 91.31 174 SER B C 1
ATOM 3653 O O . SER B 1 174 ? -4.469 28.391 20.297 1 91.31 174 SER B O 1
ATOM 3655 N N . THR B 1 175 ? -3.943 30.281 21.312 1 95 175 THR B N 1
ATOM 3656 C CA . THR B 1 175 ? -4.672 31.109 20.344 1 95 175 THR B CA 1
ATOM 3657 C C . THR B 1 175 ? -4.094 30.938 18.953 1 95 175 THR B C 1
ATOM 3659 O O . THR B 1 175 ? -4.809 31.062 17.953 1 95 175 THR B O 1
ATOM 3662 N N . ASP B 1 176 ? -2.834 30.578 18.938 1 95.75 176 ASP B N 1
ATOM 3663 C CA . ASP B 1 176 ? -2.16 30.469 17.656 1 95.75 176 ASP B CA 1
ATOM 3664 C C . ASP B 1 176 ? -1.86 29 17.312 1 95.75 176 ASP B C 1
ATOM 3666 O O . ASP B 1 176 ? -1.431 28.688 16.203 1 95.75 176 ASP B O 1
ATOM 3670 N N . ALA B 1 177 ? -2.109 28.172 18.281 1 97 177 ALA B N 1
ATOM 3671 C CA . ALA B 1 177 ? -1.752 26.766 18.109 1 97 177 ALA B CA 1
ATOM 3672 C C . ALA B 1 177 ? -2.822 25.844 18.703 1 97 177 ALA B C 1
ATOM 3674 O O . ALA B 1 177 ? -2.605 25.219 19.75 1 97 177 ALA B O 1
ATOM 3675 N N . PRO B 1 178 ? -3.943 25.766 18.031 1 98.06 178 PRO B N 1
ATOM 3676 C CA . PRO B 1 178 ? -4.949 24.812 18.516 1 98.06 178 PRO B CA 1
ATOM 3677 C C . PRO B 1 178 ? -4.449 23.375 18.516 1 98.06 178 PRO B C 1
ATOM 3679 O O . PRO B 1 178 ? -3.424 23.078 17.906 1 98.06 178 PRO B O 1
ATOM 3682 N N . ASP B 1 179 ? -5.152 22.484 19.234 1 98 179 ASP B N 1
ATOM 3683 C CA . ASP B 1 179 ? -4.777 21.078 19.266 1 98 179 ASP B CA 1
ATOM 3684 C C . ASP B 1 179 ? -4.883 20.438 17.875 1 98 179 ASP B C 1
ATOM 3686 O O . ASP B 1 179 ? -4.051 19.609 17.516 1 98 179 ASP B O 1
ATOM 3690 N N . ILE B 1 180 ? -5.961 20.797 17.188 1 98.62 180 ILE B N 1
ATOM 3691 C CA . ILE B 1 180 ? -6.164 20.359 15.812 1 98.62 180 ILE B CA 1
ATOM 3692 C C . ILE B 1 180 ? -6.484 21.562 14.938 1 98.62 180 ILE B C 1
ATOM 3694 O O . ILE B 1 180 ? -7.438 22.297 15.211 1 98.62 180 ILE B O 1
ATOM 3698 N N . ASN B 1 181 ? -5.652 21.844 13.969 1 98.75 181 ASN B N 1
ATOM 3699 C CA . ASN B 1 181 ? -5.883 22.906 12.984 1 98.75 181 ASN B CA 1
ATOM 3700 C C . ASN B 1 181 ? -6.395 22.344 11.664 1 98.75 181 ASN B C 1
ATOM 3702 O O . ASN B 1 181 ? -5.781 21.438 11.094 1 98.75 181 ASN B O 1
ATOM 3706 N N . ILE B 1 182 ? -7.504 22.844 11.219 1 98.75 182 ILE B N 1
ATOM 3707 C CA . ILE B 1 182 ? -8.109 22.438 9.961 1 98.75 182 ILE B CA 1
ATOM 3708 C C . ILE B 1 182 ? -7.828 23.484 8.891 1 98.75 182 ILE B C 1
ATOM 3710 O O . ILE B 1 182 ? -8.141 24.672 9.07 1 98.75 182 ILE B O 1
ATOM 3714 N N . GLY B 1 183 ? -7.148 23.047 7.844 1 98.62 183 GLY B N 1
ATOM 3715 C CA . GLY B 1 183 ? -6.863 23.938 6.727 1 98.62 183 GLY B CA 1
ATOM 3716 C C . GLY B 1 183 ? -7.797 23.734 5.547 1 98.62 183 GLY B C 1
ATOM 3717 O O . GLY B 1 183 ? -7.969 22.609 5.078 1 98.62 183 GLY B O 1
ATOM 3718 N N . THR B 1 184 ? -8.406 24.859 5.023 1 98.12 184 THR B N 1
ATOM 3719 C CA . THR B 1 184 ? -9.445 24.688 4.012 1 98.12 184 THR B CA 1
ATOM 3720 C C . THR B 1 184 ? -9.281 25.719 2.898 1 98.12 184 THR B C 1
ATOM 3722 O O . THR B 1 184 ? -10.18 25.906 2.072 1 98.12 184 THR B O 1
ATOM 3725 N N . ILE B 1 185 ? -8.141 26.328 2.791 1 97.06 185 ILE B N 1
ATOM 3726 C CA . ILE B 1 185 ? -8.016 27.484 1.901 1 97.06 185 ILE B CA 1
ATOM 3727 C C . ILE B 1 185 ? -7.973 27 0.45 1 97.06 185 ILE B C 1
ATOM 3729 O O . ILE B 1 185 ? -8.258 27.781 -0.47 1 97.06 185 ILE B O 1
ATOM 3733 N N . SER B 1 186 ? -7.594 25.781 0.209 1 96 186 SER B N 1
ATOM 3734 C CA . SER B 1 186 ? -7.41 25.297 -1.154 1 96 186 SER B CA 1
ATOM 3735 C C . SER B 1 186 ? -8.742 24.891 -1.782 1 96 186 SER B C 1
ATOM 3737 O O . SER B 1 186 ? -8.797 24.547 -2.965 1 96 186 SER B O 1
ATOM 3739 N N . MET B 1 187 ? -9.852 24.953 -1.02 1 97 187 MET B N 1
ATOM 3740 C CA . MET B 1 187 ? -11.125 24.469 -1.532 1 97 187 MET B CA 1
ATOM 3741 C C . MET B 1 187 ? -12.125 25.625 -1.67 1 97 187 MET B C 1
ATOM 3743 O O . MET B 1 187 ? -11.906 26.703 -1.142 1 97 187 MET B O 1
ATOM 3747 N N . GLU B 1 188 ? -13.18 25.391 -2.506 1 95.75 188 GLU B N 1
ATOM 3748 C CA . GLU B 1 188 ? -14.383 26.219 -2.379 1 95.75 188 GLU B CA 1
ATOM 3749 C C . GLU B 1 188 ? -15.148 25.875 -1.103 1 95.75 188 GLU B C 1
ATOM 3751 O O . GLU B 1 188 ? -15.992 24.969 -1.102 1 95.75 188 GLU B O 1
ATOM 3756 N N . ARG B 1 189 ? -14.93 26.625 -0.132 1 96.25 189 ARG B N 1
ATOM 3757 C CA . ARG B 1 189 ? -15.312 26.281 1.234 1 96.25 189 ARG B CA 1
ATOM 3758 C C . ARG B 1 189 ? -16.828 26.141 1.358 1 96.25 189 ARG B C 1
ATOM 3760 O O . ARG B 1 189 ? -17.312 25.281 2.098 1 96.25 189 ARG B O 1
ATOM 3767 N N . ARG B 1 190 ? -17.609 26.953 0.708 1 96.44 190 ARG B N 1
ATOM 3768 C CA . ARG B 1 190 ? -19.062 26.891 0.785 1 96.44 190 ARG B CA 1
ATOM 3769 C C . ARG B 1 190 ? -19.578 2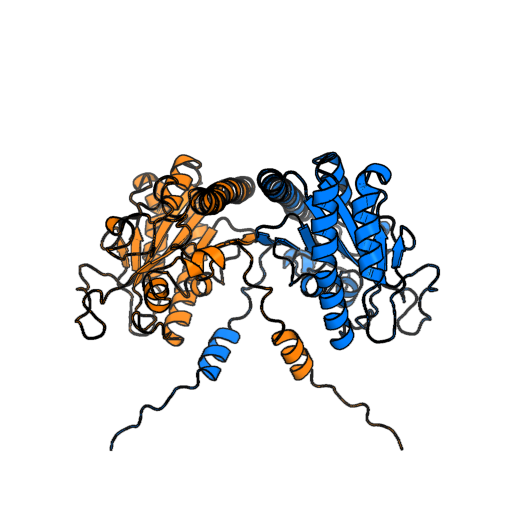5.578 0.207 1 96.44 190 ARG B C 1
ATOM 3771 O O . ARG B 1 190 ? -20.5 24.969 0.756 1 96.44 190 ARG B O 1
ATOM 3778 N N . LYS B 1 191 ? -18.984 25.172 -0.832 1 95.88 191 LYS B N 1
ATOM 3779 C CA . LYS B 1 191 ? -19.375 23.938 -1.503 1 95.88 191 LYS B CA 1
ATOM 3780 C C . LYS B 1 191 ? -19.203 22.734 -0.585 1 95.88 191 LYS B C 1
ATOM 3782 O O . LYS B 1 191 ? -20.031 21.812 -0.597 1 95.88 191 LYS B O 1
ATOM 3787 N N . TRP B 1 192 ? -18.188 22.75 0.189 1 97.31 192 TRP B N 1
ATOM 3788 C CA . TRP B 1 192 ? -17.844 21.578 0.984 1 97.31 192 TRP B CA 1
ATOM 3789 C C . TRP B 1 192 ? -18.172 21.812 2.457 1 97.31 192 TRP B C 1
ATOM 3791 O O . TRP B 1 192 ? -17.703 21.062 3.322 1 97.31 192 TRP B O 1
ATOM 3801 N N . ALA B 1 193 ? -18.953 22.828 2.773 1 97.44 193 ALA B N 1
ATOM 3802 C CA . ALA B 1 193 ? -19.297 23.188 4.145 1 97.44 193 ALA B CA 1
ATOM 3803 C C . ALA B 1 193 ? -19.891 22.016 4.906 1 97.44 193 ALA B C 1
ATOM 3805 O O . ALA B 1 193 ? -19.516 21.75 6.051 1 97.44 193 ALA B O 1
ATOM 3806 N N . HIS B 1 194 ? -20.75 21.266 4.25 1 97 194 HIS B N 1
ATOM 3807 C CA . HIS B 1 194 ? -21.438 20.172 4.914 1 97 194 HIS B CA 1
ATOM 3808 C C . HIS B 1 194 ? -20.469 19.062 5.316 1 97 194 HIS B C 1
ATOM 3810 O O . HIS B 1 194 ? -20.641 18.422 6.348 1 97 194 HIS B O 1
ATOM 3816 N N . VAL B 1 195 ? -19.391 18.906 4.59 1 98.12 195 VAL B N 1
ATOM 3817 C CA . VAL B 1 195 ? -18.391 17.891 4.891 1 98.12 195 VAL B CA 1
ATOM 3818 C C . VAL B 1 195 ? -17.453 18.391 5.984 1 98.12 195 VAL B C 1
ATOM 3820 O O . VAL B 1 195 ? -17.266 17.719 7.004 1 98.12 195 VAL B O 1
ATOM 3823 N N . VAL B 1 196 ? -16.922 19.594 5.82 1 98.5 196 VAL B N 1
ATOM 3824 C CA . VAL B 1 196 ? -15.93 20.156 6.73 1 98.5 196 VAL B CA 1
ATOM 3825 C C . VAL B 1 196 ? -16.562 20.391 8.102 1 98.5 196 VAL B C 1
ATOM 3827 O O . VAL B 1 196 ? -15.977 20.047 9.133 1 98.5 196 VAL B O 1
ATOM 3830 N N . ASP B 1 197 ? -17.766 20.953 8.102 1 98.19 197 ASP B N 1
ATOM 3831 C CA . ASP B 1 197 ? -18.453 21.234 9.359 1 98.19 197 ASP B CA 1
ATOM 3832 C C . ASP B 1 197 ? -18.781 19.953 10.109 1 98.19 197 ASP B C 1
ATOM 3834 O O . ASP B 1 197 ? -18.641 19.875 11.328 1 98.19 197 ASP B O 1
ATOM 3838 N N . SER B 1 198 ? -19.234 18.953 9.375 1 98.31 198 SER B N 1
ATOM 3839 C CA . SER B 1 198 ? -19.516 17.656 9.992 1 98.31 198 SER B CA 1
ATOM 3840 C C . SER B 1 198 ? -18.25 17.031 10.578 1 98.31 198 SER B C 1
ATOM 3842 O O . SER B 1 198 ? -18.281 16.484 11.688 1 98.31 198 SER B O 1
ATOM 3844 N N . PHE B 1 199 ? -17.172 17.156 9.891 1 98.75 199 PHE B N 1
ATOM 3845 C CA . PHE B 1 199 ? -15.891 16.625 10.344 1 98.75 199 PHE B CA 1
ATOM 3846 C C . PHE B 1 199 ? -15.43 17.328 11.617 1 98.75 199 PHE B C 1
ATOM 3848 O O . PHE B 1 199 ? -15.102 16.672 12.609 1 98.75 199 PHE B O 1
ATOM 3855 N N . MET B 1 200 ? -15.461 18.641 11.633 1 98.69 200 MET B N 1
ATOM 3856 C CA . MET B 1 200 ? -15.023 19.422 12.789 1 98.69 200 MET B CA 1
ATOM 3857 C C . MET B 1 200 ? -15.93 19.156 13.992 1 98.69 200 MET B C 1
ATOM 3859 O O . MET B 1 200 ? -15.453 19.078 15.125 1 98.69 200 MET B O 1
ATOM 3863 N N . ALA B 1 201 ? -17.234 19.031 13.727 1 98.25 201 ALA B N 1
ATOM 3864 C CA . ALA B 1 201 ? -18.156 18.719 14.812 1 98.25 201 ALA B CA 1
ATOM 3865 C C . ALA B 1 201 ? -17.844 17.359 15.438 1 98.25 201 ALA B C 1
ATOM 3867 O O . ALA B 1 201 ? -17.859 17.203 16.656 1 98.25 201 ALA B O 1
ATOM 3868 N N . ALA B 1 202 ? -17.516 16.406 14.594 1 98.25 202 ALA B N 1
ATOM 3869 C CA . ALA B 1 202 ? -17.156 15.086 15.094 1 98.25 202 ALA B CA 1
ATOM 3870 C C . ALA B 1 202 ? -15.891 15.133 15.93 1 98.25 202 ALA B C 1
ATOM 3872 O O . ALA B 1 202 ? -15.812 14.508 16.984 1 98.25 202 ALA B O 1
ATOM 3873 N N . LEU B 1 203 ? -14.914 15.859 15.469 1 98.38 203 LEU B N 1
ATOM 3874 C CA . LEU B 1 203 ? -13.68 16.016 16.219 1 98.38 203 LEU B CA 1
ATOM 3875 C C . LEU B 1 203 ? -13.953 16.625 17.594 1 98.38 203 LEU B C 1
ATOM 3877 O O . LEU B 1 203 ? -13.453 16.125 18.609 1 98.38 203 LEU B O 1
ATOM 3881 N N . ARG B 1 204 ? -14.773 17.578 17.656 1 97.44 204 ARG B N 1
ATOM 3882 C CA . ARG B 1 204 ? -15.039 18.312 18.891 1 97.44 204 ARG B CA 1
ATOM 3883 C C . ARG B 1 204 ? -15.875 17.484 19.859 1 97.44 204 ARG B C 1
ATOM 3885 O O . ARG B 1 204 ? -15.805 17.672 21.062 1 97.44 204 ARG B O 1
ATOM 3892 N N . SER B 1 205 ? -16.625 16.578 19.328 1 96.44 205 SER B N 1
ATOM 3893 C CA . SER B 1 205 ? -17.578 15.828 20.141 1 96.44 205 SER B CA 1
ATOM 3894 C C . SER B 1 205 ? -16.922 14.609 20.766 1 96.44 205 SER B C 1
ATOM 3896 O O . SER B 1 205 ? -17.484 13.992 21.688 1 96.44 205 SER B O 1
ATOM 3898 N N . PHE B 1 206 ? -15.773 14.273 20.266 1 96.44 206 PHE B N 1
ATOM 3899 C CA . PHE B 1 206 ? -15.094 13.078 20.766 1 96.44 206 PHE B CA 1
ATOM 3900 C C . PHE B 1 206 ? -14.68 13.266 22.219 1 96.44 206 PHE B C 1
ATOM 3902 O O . PHE B 1 206 ? -14.203 14.328 22.609 1 96.44 206 PHE B O 1
ATOM 3909 N N . ASP B 1 207 ? -14.906 12.242 23.078 1 94.25 207 ASP B N 1
ATOM 3910 C CA . ASP B 1 207 ? -14.5 12.25 24.484 1 94.25 207 ASP B CA 1
ATOM 3911 C C . ASP B 1 207 ? -13.008 11.938 24.625 1 94.25 207 ASP B C 1
ATOM 3913 O O . ASP B 1 207 ? -12.633 10.805 24.938 1 94.25 207 ASP B O 1
ATOM 3917 N N . PHE B 1 208 ? -12.211 12.914 24.438 1 95.5 208 PHE B N 1
ATOM 3918 C CA . PHE B 1 208 ? -10.766 12.766 24.516 1 95.5 208 PHE B CA 1
ATOM 3919 C C . PHE B 1 208 ? -10.297 12.734 25.969 1 95.5 208 PHE B C 1
ATOM 3921 O O . PHE B 1 208 ? -10.82 13.477 26.797 1 95.5 208 PHE B O 1
ATOM 3928 N N . PRO B 1 209 ? -9.305 11.883 26.297 1 92.5 209 PRO B N 1
ATOM 3929 C CA . PRO B 1 209 ? -8.758 11.922 27.656 1 92.5 209 PRO B CA 1
ATOM 3930 C C . PRO B 1 209 ? -8.188 13.297 28.016 1 92.5 209 PRO B C 1
ATOM 3932 O O . PRO B 1 209 ? -7.344 13.828 27.281 1 92.5 209 PRO B O 1
ATOM 3935 N N . GLY B 1 210 ? -8.625 13.883 29.094 1 90.94 210 GLY B N 1
ATOM 3936 C CA . GLY B 1 210 ? -8.164 15.203 29.484 1 90.94 210 GLY B CA 1
ATOM 3937 C C . GLY B 1 210 ? -9.094 16.312 29.047 1 90.94 210 GLY B C 1
ATOM 3938 O O . GLY B 1 210 ? -8.875 17.484 29.375 1 90.94 210 GLY B O 1
ATOM 3939 N N . GLY B 1 211 ? -10.172 15.922 28.234 1 91.44 211 GLY B N 1
ATOM 3940 C CA . GLY B 1 211 ? -11.156 16.906 27.844 1 91.44 211 GLY B CA 1
ATOM 3941 C C . GLY B 1 211 ? -11.188 17.156 26.344 1 91.44 211 GLY B C 1
ATOM 3942 O O . GLY B 1 211 ? -10.336 16.641 25.609 1 91.44 211 GLY B O 1
ATOM 3943 N N . PRO B 1 212 ? -12.172 17.922 25.922 1 92.12 212 PRO B N 1
ATOM 3944 C CA . PRO B 1 212 ? -12.312 18.188 24.484 1 92.12 212 PRO B CA 1
ATOM 3945 C C . PRO B 1 212 ? -11.109 18.906 23.891 1 92.12 212 PRO B C 1
ATOM 3947 O O . PRO B 1 212 ? -10.516 19.766 24.547 1 92.12 212 PRO B O 1
ATOM 3950 N N . LEU B 1 213 ? -10.828 18.562 22.719 1 96.44 213 LEU B N 1
ATOM 3951 C CA . LEU B 1 213 ? -9.695 19.172 22.031 1 96.44 213 LEU B CA 1
ATOM 3952 C C . LEU B 1 213 ? -10.109 20.5 21.391 1 96.44 213 LEU B C 1
ATOM 3954 O O . LEU B 1 213 ? -11.25 20.656 20.953 1 96.44 213 LEU B O 1
ATOM 3958 N N . ASP B 1 214 ? -9.18 21.438 21.406 1 97.56 214 ASP B N 1
ATOM 3959 C CA . ASP B 1 214 ? -9.344 22.703 20.703 1 97.56 214 ASP B CA 1
ATOM 3960 C C . ASP B 1 214 ? -9.164 22.531 19.203 1 97.56 214 ASP B C 1
ATOM 3962 O O . ASP B 1 214 ? -8.039 22.375 18.719 1 97.56 214 ASP B O 1
ATOM 3966 N N . VAL B 1 215 ? -10.312 22.547 18.438 1 98.38 215 VAL B N 1
ATOM 3967 C CA . VAL B 1 215 ? -10.32 22.359 16.984 1 98.38 215 VAL B CA 1
ATOM 3968 C C . VAL B 1 215 ? -10.688 23.672 16.297 1 98.38 215 VAL B C 1
ATOM 3970 O O . VAL B 1 215 ? -11.773 24.219 16.5 1 98.38 215 VAL B O 1
ATOM 3973 N N . ARG B 1 216 ? -9.758 24.188 15.492 1 98.31 216 ARG B N 1
ATOM 3974 C CA . ARG B 1 216 ? -10.031 25.453 14.828 1 98.31 216 ARG B CA 1
ATOM 3975 C C . ARG B 1 216 ? -9.617 25.406 13.359 1 98.31 216 ARG B C 1
ATOM 3977 O O . ARG B 1 216 ? -8.883 24.5 12.953 1 98.31 216 ARG B O 1
ATOM 3984 N N . GLU B 1 217 ? -10.188 26.328 12.641 1 98.31 217 GLU B N 1
ATOM 3985 C CA . GLU B 1 217 ? -9.984 26.375 11.195 1 98.31 217 GLU B CA 1
ATOM 3986 C C . GLU B 1 217 ? -9.055 27.516 10.812 1 98.31 217 GLU B C 1
ATOM 3988 O O . GLU B 1 217 ? -9.266 28.656 11.211 1 98.31 217 GLU B O 1
ATOM 3993 N N . ASN B 1 218 ? -8.008 27.188 10.133 1 98.12 218 ASN B N 1
ATOM 3994 C CA . ASN B 1 218 ? -7.113 28.141 9.469 1 98.12 218 ASN B CA 1
ATOM 3995 C C . ASN B 1 218 ? -6.441 29.062 10.477 1 98.12 218 ASN B C 1
ATOM 3997 O O . ASN B 1 218 ? -6.391 30.281 10.273 1 98.12 218 ASN B O 1
ATOM 4001 N N . ILE B 1 219 ? -5.91 28.531 11.523 1 97.19 219 ILE B N 1
ATOM 4002 C CA . ILE B 1 219 ? -5.234 29.312 12.547 1 97.19 219 ILE B CA 1
ATOM 4003 C C . ILE B 1 219 ? -3.723 29.188 12.391 1 97.19 219 ILE B C 1
ATOM 4005 O O . ILE B 1 219 ? -3.074 30.047 11.805 1 97.19 219 ILE B O 1
ATOM 4009 N N . ALA B 1 220 ? -3.229 28 12.68 1 94.25 220 ALA B N 1
ATOM 4010 C CA . ALA B 1 220 ? -1.792 27.766 12.562 1 94.25 220 ALA B CA 1
ATOM 4011 C C . ALA B 1 220 ? -1.389 27.578 11.102 1 94.25 220 ALA B C 1
ATOM 4013 O O . ALA B 1 220 ? -0.344 28.062 10.672 1 94.25 220 ALA B O 1
ATOM 4014 N N . PHE B 1 221 ? -2.207 26.828 10.383 1 94 221 PHE B N 1
ATOM 4015 C CA . PHE B 1 221 ? -2.004 26.5 8.977 1 94 221 PHE B CA 1
ATOM 4016 C C . PHE B 1 221 ? -3.301 26.656 8.188 1 94 221 PHE B C 1
ATOM 4018 O O . PHE B 1 221 ? -4.375 26.281 8.672 1 94 221 PHE B O 1
ATOM 4025 N N . GLN B 1 222 ? -3.207 27.047 7.004 1 92.88 222 GLN B N 1
ATOM 4026 C CA . GLN B 1 222 ? -4.398 27.359 6.227 1 92.88 222 GLN B CA 1
ATOM 4027 C C . GLN B 1 222 ? -4.688 26.281 5.191 1 92.88 222 GLN B C 1
ATOM 4029 O O . GLN B 1 222 ? -5.707 26.328 4.496 1 92.88 222 GLN B O 1
ATOM 4034 N N . GLY B 1 223 ? -3.846 25.297 5.07 1 92.94 223 GLY B N 1
ATOM 4035 C CA . GLY B 1 223 ? -4.078 24.234 4.109 1 92.94 223 GLY B CA 1
ATOM 4036 C C . GLY B 1 223 ? -3.645 24.594 2.701 1 92.94 223 GLY B C 1
ATOM 4037 O O . GLY B 1 223 ? -4.395 24.391 1.744 1 92.94 223 GLY B O 1
ATOM 4038 N N . ARG B 1 224 ? -2.424 25.078 2.564 1 93.56 224 ARG B N 1
ATOM 4039 C CA . ARG B 1 224 ? -1.917 25.562 1.281 1 93.56 224 ARG B CA 1
ATOM 4040 C C . ARG B 1 224 ? -0.996 24.531 0.638 1 93.56 224 ARG B C 1
ATOM 4042 O O . ARG B 1 224 ? -0.299 24.828 -0.333 1 93.56 224 ARG B O 1
ATOM 4049 N N . GLY B 1 225 ? -0.996 23.375 1.148 1 97.44 225 GLY B N 1
ATOM 4050 C CA . GLY B 1 225 ? -0.122 22.344 0.627 1 97.44 225 GLY B CA 1
ATOM 4051 C C . GLY B 1 225 ? -0.468 21.922 -0.79 1 97.44 225 GLY B C 1
ATOM 4052 O O . GLY B 1 225 ? -1.618 22.047 -1.216 1 97.44 225 GLY B O 1
ATOM 4053 N N . GLU B 1 226 ? 0.525 21.453 -1.518 1 98.69 226 GLU B N 1
ATOM 4054 C CA . GLU B 1 226 ? 0.388 21.047 -2.914 1 98.69 226 GLU B CA 1
ATOM 4055 C C . GLU B 1 226 ? -0.646 19.938 -3.07 1 98.69 226 GLU B C 1
ATOM 4057 O O . GLU B 1 226 ? -1.405 19.922 -4.043 1 98.69 226 GLU B O 1
ATOM 4062 N N . GLN B 1 227 ? -0.74 19.016 -2.129 1 98.81 227 GLN B N 1
ATOM 4063 C CA . GLN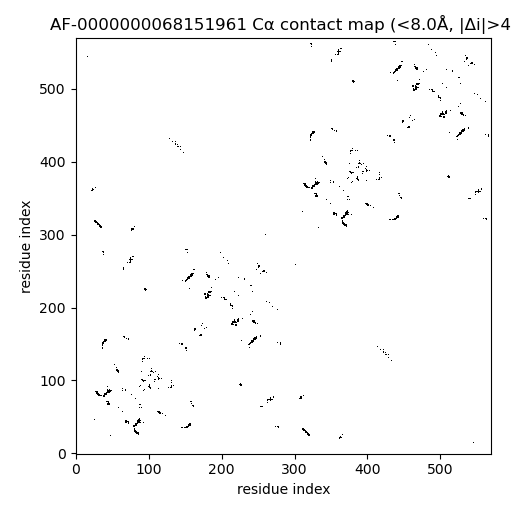 B 1 227 ? -1.625 17.859 -2.281 1 98.81 227 GLN B CA 1
ATOM 4064 C C . GLN B 1 227 ? -3.088 18.297 -2.299 1 98.81 227 GLN B C 1
ATOM 4066 O O . GLN B 1 227 ? -3.854 17.875 -3.168 1 98.81 227 GLN B O 1
ATOM 4071 N N . THR B 1 228 ? -3.48 19.125 -1.319 1 98.75 228 THR B N 1
ATOM 4072 C CA . THR B 1 228 ? -4.871 19.562 -1.302 1 98.75 228 THR B CA 1
ATOM 4073 C C . THR B 1 228 ? -5.184 20.406 -2.529 1 98.75 228 THR B C 1
ATOM 4075 O O . THR B 1 228 ? -6.254 20.281 -3.125 1 98.75 228 THR B O 1
ATOM 4078 N N . ARG B 1 229 ? -4.23 21.266 -2.928 1 98.38 229 ARG B N 1
ATOM 4079 C CA . ARG B 1 229 ? -4.422 22.062 -4.129 1 98.38 229 ARG B CA 1
ATOM 4080 C C . ARG B 1 229 ? -4.625 21.188 -5.355 1 98.38 229 ARG B C 1
ATOM 4082 O O . ARG B 1 229 ? -5.547 21.406 -6.145 1 98.38 229 ARG B O 1
ATOM 4089 N N . PHE B 1 230 ? -3.775 20.234 -5.504 1 98.81 230 PHE B N 1
ATOM 4090 C CA . PHE B 1 230 ? -3.854 19.297 -6.621 1 98.81 230 PHE B CA 1
ATOM 4091 C C . PHE B 1 230 ? -5.223 18.625 -6.672 1 98.81 230 PHE B C 1
ATOM 4093 O O . PHE B 1 230 ? -5.84 18.547 -7.734 1 98.81 230 PHE B O 1
ATOM 4100 N N . ILE B 1 231 ? -5.695 18.156 -5.551 1 98.81 231 ILE B N 1
ATOM 4101 C CA . ILE B 1 231 ? -6.949 17.422 -5.48 1 98.81 231 ILE B CA 1
ATOM 4102 C C . ILE B 1 231 ? -8.109 18.328 -5.867 1 98.81 231 ILE B C 1
ATOM 4104 O O . ILE B 1 231 ? -8.977 17.938 -6.652 1 98.81 231 ILE B O 1
ATOM 4108 N N . HIS B 1 232 ? -8.125 19.531 -5.363 1 98.62 232 HIS B N 1
ATOM 4109 C CA . HIS B 1 232 ? -9.219 20.453 -5.656 1 98.62 232 HIS B CA 1
ATOM 4110 C C . HIS B 1 232 ? -9.172 20.922 -7.109 1 98.62 232 HIS B C 1
ATOM 4112 O O . HIS B 1 232 ? -10.203 21.219 -7.703 1 98.62 232 HIS B O 1
ATOM 4118 N N . GLU B 1 233 ? -8 20.984 -7.684 1 98.25 233 GLU B N 1
ATOM 4119 C CA . GLU B 1 233 ? -7.852 21.344 -9.086 1 98.25 233 GLU B CA 1
ATOM 4120 C C . GLU B 1 233 ? -8.32 20.219 -10 1 98.25 233 GLU B C 1
ATOM 4122 O O . GLU B 1 233 ? -9.008 20.453 -10.992 1 98.25 233 GLU B O 1
ATOM 4127 N N . HIS B 1 234 ? -8.039 19 -9.695 1 98.5 234 HIS B N 1
ATOM 4128 C CA . HIS B 1 234 ? -8.258 17.859 -10.594 1 98.5 234 HIS B CA 1
ATOM 4129 C C . HIS B 1 234 ? -9.617 17.219 -10.344 1 98.5 234 HIS B C 1
ATOM 4131 O O . HIS B 1 234 ? -10.156 16.547 -11.219 1 98.5 234 HIS B O 1
ATOM 4137 N N . PHE B 1 235 ? -10.117 17.391 -9.125 1 98.38 235 PHE B N 1
ATOM 4138 C CA . PHE B 1 235 ? -11.422 16.875 -8.75 1 98.38 235 PHE B CA 1
ATOM 4139 C C . PHE B 1 235 ? -12.273 17.953 -8.102 1 98.38 235 PHE B C 1
ATOM 4141 O O . PHE B 1 235 ? -12.758 17.797 -6.984 1 98.38 235 PHE B O 1
ATOM 4148 N N . PRO B 1 236 ? -12.562 19.016 -8.766 1 96.75 236 PRO B N 1
ATOM 4149 C CA . PRO B 1 236 ? -13.172 20.203 -8.18 1 96.75 236 PRO B CA 1
ATOM 4150 C C . PRO B 1 236 ? -14.586 19.953 -7.664 1 96.75 236 PRO B C 1
ATOM 4152 O O . PRO B 1 236 ? -15.016 20.562 -6.688 1 96.75 236 PRO B O 1
ATOM 4155 N N . ASP B 1 237 ? -15.305 18.984 -8.266 1 96.12 237 ASP B N 1
ATOM 4156 C CA . ASP B 1 237 ? -16.719 18.828 -7.922 1 96.12 237 ASP B CA 1
ATOM 4157 C C . ASP B 1 237 ? -16.938 17.562 -7.09 1 96.12 237 ASP B C 1
ATOM 4159 O O . ASP B 1 237 ? -17.984 17.391 -6.477 1 96.12 237 ASP B O 1
ATOM 4163 N N . THR B 1 238 ? -15.875 16.75 -7.078 1 97.88 238 THR B N 1
ATOM 4164 C CA . THR B 1 238 ? -16.125 15.43 -6.504 1 97.88 238 THR B CA 1
ATOM 4165 C C . THR B 1 238 ? -15.164 15.148 -5.359 1 97.88 238 THR B C 1
ATOM 4167 O O . THR B 1 238 ? -15.367 14.203 -4.59 1 97.88 238 THR B O 1
ATOM 4170 N N . GLY B 1 239 ? -14.078 15.93 -5.254 1 98.44 239 GLY B N 1
ATOM 4171 C CA . GLY B 1 239 ? -13.062 15.656 -4.246 1 98.44 239 GLY B CA 1
ATOM 4172 C C . GLY B 1 239 ? -12.906 16.781 -3.238 1 98.44 239 GLY B C 1
ATOM 4173 O O . GLY B 1 239 ? -12.656 17.922 -3.611 1 98.44 239 GLY B O 1
ATOM 4174 N N . CYS B 1 240 ? -13.062 16.484 -1.967 1 98.56 240 CYS B N 1
ATOM 4175 C CA . CYS B 1 240 ? -12.797 17.406 -0.866 1 98.56 240 CYS B CA 1
ATOM 4176 C C . CYS B 1 240 ? -11.562 16.984 -0.082 1 98.56 240 CYS B C 1
ATOM 4178 O O . CYS B 1 240 ? -11.531 15.898 0.5 1 98.56 240 CYS B O 1
ATOM 4180 N N . ALA B 1 241 ? -10.586 17.781 -0.113 1 98.81 241 ALA B N 1
ATOM 4181 C CA . ALA B 1 241 ? -9.375 17.516 0.651 1 98.81 241 ALA B CA 1
ATOM 4182 C C . ALA B 1 241 ? -9.25 18.453 1.843 1 98.81 241 ALA B C 1
ATOM 4184 O O . ALA B 1 241 ? -9.281 19.672 1.68 1 98.81 241 ALA B O 1
ATOM 4185 N N . ILE B 1 242 ? -9.094 17.906 3.02 1 98.81 242 ILE B N 1
ATOM 4186 C CA . ILE B 1 242 ? -8.984 18.656 4.266 1 98.81 242 ILE B CA 1
ATOM 4187 C C . ILE B 1 242 ? -7.59 18.469 4.855 1 98.81 242 ILE B C 1
ATOM 4189 O O . ILE B 1 242 ? -7.16 17.344 5.117 1 98.81 242 ILE B O 1
ATOM 4193 N N . ALA B 1 243 ? -6.891 19.562 4.996 1 98.81 243 ALA B N 1
ATOM 4194 C CA . ALA B 1 243 ? -5.629 19.5 5.73 1 98.81 243 ALA B CA 1
ATOM 4195 C C . ALA B 1 243 ? -5.875 19.406 7.234 1 98.81 243 ALA B C 1
ATOM 4197 O O . ALA B 1 243 ? -6.543 20.281 7.812 1 98.81 243 ALA B O 1
ATOM 4198 N N . VAL B 1 244 ? -5.406 18.359 7.848 1 98.88 244 VAL B N 1
ATOM 4199 C CA . VAL B 1 244 ? -5.574 18.141 9.281 1 98.88 244 VAL B CA 1
ATOM 4200 C C . VAL B 1 244 ? -4.215 18.203 9.977 1 98.88 244 VAL B C 1
ATOM 4202 O O . VAL B 1 244 ? -3.365 17.328 9.766 1 98.88 244 VAL B O 1
ATOM 4205 N N . GLU B 1 245 ? -4.051 19.172 10.812 1 98.75 245 GLU B N 1
ATOM 4206 C CA . GLU B 1 245 ? -2.787 19.375 11.508 1 98.75 245 GLU B CA 1
ATOM 4207 C C . GLU B 1 245 ? -2.939 19.125 13.008 1 98.75 245 GLU B C 1
ATOM 4209 O O . GLU B 1 245 ? -3.625 19.875 13.703 1 98.75 245 GLU B O 1
ATOM 4214 N N . PHE B 1 246 ? -2.279 18.141 13.461 1 98.62 246 PHE B N 1
ATOM 4215 C CA . PHE B 1 246 ? -2.275 17.844 14.891 1 98.62 246 PHE B CA 1
ATOM 4216 C C . PHE B 1 246 ? -1.083 18.5 15.57 1 98.62 246 PHE B C 1
ATOM 4218 O O . PHE B 1 246 ? 0.059 18.344 15.141 1 98.62 246 PHE B O 1
ATOM 4225 N N . LYS B 1 247 ? -1.394 19.219 16.609 1 98.06 247 LYS B N 1
ATOM 4226 C CA . LYS B 1 247 ? -0.317 19.688 17.484 1 98.06 247 LYS B CA 1
ATOM 4227 C C . LYS B 1 247 ? 0.428 18.516 18.109 1 98.06 247 LYS B C 1
ATOM 4229 O O . LYS B 1 247 ? -0.192 17.562 18.562 1 98.06 247 LYS B O 1
ATOM 4234 N N . LYS B 1 248 ? 1.695 18.547 18.125 1 97.5 248 LYS B N 1
ATOM 4235 C CA . LYS B 1 248 ? 2.518 17.438 18.609 1 97.5 248 LYS B CA 1
ATOM 4236 C C . LYS B 1 248 ? 2.436 17.312 20.125 1 97.5 248 LYS B C 1
ATOM 4238 O O . LYS B 1 248 ? 3.459 17.203 20.812 1 97.5 248 LYS B O 1
ATOM 4243 N N . VAL B 1 249 ? 1.271 17.281 20.641 1 94.56 249 VAL B N 1
ATOM 4244 C CA . VAL B 1 249 ? 1.076 17.031 22.062 1 94.56 249 VAL B CA 1
ATOM 4245 C C . VAL B 1 249 ? 1.238 15.531 22.328 1 94.56 249 VAL B C 1
ATOM 4247 O O . VAL B 1 249 ? 1.316 15.109 23.484 1 94.56 249 VAL B O 1
ATOM 4250 N N . PHE B 1 250 ? 1.339 14.742 21.297 1 96.44 250 PHE B N 1
ATOM 4251 C CA . PHE B 1 250 ? 1.41 13.289 21.391 1 96.44 250 PHE B CA 1
ATOM 4252 C C . PHE B 1 250 ? 2.859 12.82 21.453 1 96.44 250 PHE B C 1
ATOM 4254 O O . PHE B 1 250 ? 3.129 11.617 21.484 1 96.44 250 PHE B O 1
ATOM 4261 N N . MET B 1 251 ? 3.764 13.734 21.469 1 95.81 251 MET B N 1
ATOM 4262 C CA . MET B 1 251 ? 5.188 13.422 21.562 1 95.81 251 MET B CA 1
ATOM 4263 C C . MET B 1 251 ? 5.965 14.602 22.125 1 95.81 251 MET B C 1
ATOM 4265 O O . MET B 1 251 ? 5.461 15.727 22.172 1 95.81 251 MET B O 1
ATOM 4269 N N . GLU B 1 252 ? 7.137 14.273 22.656 1 94.44 252 GLU B N 1
ATOM 4270 C CA . GLU B 1 252 ? 8.109 15.328 22.891 1 94.44 252 GLU B CA 1
ATOM 4271 C C . GLU B 1 252 ? 8.805 15.742 21.594 1 94.44 252 GLU B C 1
ATOM 4273 O O . GLU B 1 252 ? 9.609 14.984 21.047 1 94.44 252 GLU B O 1
ATOM 4278 N N . GLU B 1 253 ? 8.484 16.891 21.031 1 94.62 253 GLU B N 1
ATOM 4279 C CA . GLU B 1 253 ? 8.836 17.25 19.672 1 94.62 253 GLU B CA 1
ATOM 4280 C C . GLU B 1 253 ? 10.344 17.438 19.516 1 94.62 253 GLU B C 1
ATOM 4282 O O . GLU B 1 253 ? 10.875 17.422 18.406 1 94.62 253 GLU B O 1
ATOM 4287 N N . TRP B 1 254 ? 11.133 17.609 20.625 1 94.12 254 TRP B N 1
ATOM 4288 C CA . TRP B 1 254 ? 12.57 17.828 20.516 1 94.12 254 TRP B C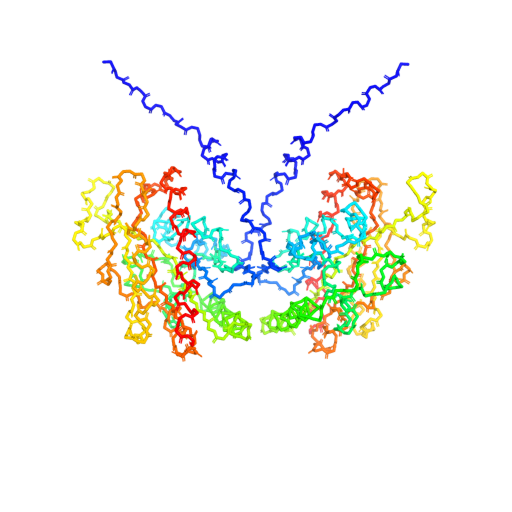A 1
ATOM 4289 C C . TRP B 1 254 ? 13.328 16.5 20.656 1 94.12 254 TRP B C 1
ATOM 4291 O O . TRP B 1 254 ? 14.43 16.359 20.125 1 94.12 254 TRP B O 1
ATOM 4301 N N . THR B 1 255 ? 12.727 15.492 21.266 1 92.19 255 THR B N 1
ATOM 4302 C CA . THR B 1 255 ? 13.406 14.211 21.438 1 92.19 255 THR B CA 1
ATOM 4303 C C . THR B 1 255 ? 12.781 13.141 20.531 1 92.19 255 THR B C 1
ATOM 4305 O O . THR B 1 255 ? 13.391 12.102 20.281 1 92.19 255 THR B O 1
ATOM 4308 N N . GLY B 1 256 ? 11.562 13.352 20.172 1 93.25 256 GLY B N 1
ATOM 4309 C CA . GLY B 1 256 ? 10.875 12.375 19.328 1 93.25 256 GLY B CA 1
ATOM 4310 C C . GLY B 1 256 ? 10.164 11.305 20.141 1 93.25 256 GLY B C 1
ATOM 4311 O O . GLY B 1 256 ? 9.516 10.422 19.562 1 93.25 256 GLY B O 1
ATOM 4312 N N . GLU B 1 257 ? 10.219 11.367 21.438 1 94.81 257 GLU B N 1
ATOM 4313 C CA . GLU B 1 257 ? 9.594 10.359 22.281 1 94.81 257 GLU B CA 1
ATOM 4314 C C . GLU B 1 257 ? 8.07 10.453 22.219 1 94.81 257 GLU B C 1
ATOM 4316 O O . GLU B 1 257 ? 7.496 11.516 22.469 1 94.81 257 GLU B O 1
ATOM 4321 N N . PRO B 1 258 ? 7.461 9.336 21.938 1 96.12 258 PRO B N 1
ATOM 4322 C CA . PRO B 1 258 ? 6 9.375 21.812 1 96.12 258 PRO B CA 1
ATOM 4323 C C . PRO B 1 258 ? 5.293 9.312 23.156 1 96.12 258 PRO B C 1
ATOM 4325 O O . PRO B 1 258 ? 5.887 8.875 24.156 1 96.12 258 PRO B O 1
ATOM 4328 N N . CYS B 1 259 ? 4.129 9.844 23.203 1 95 259 CYS B N 1
ATOM 4329 C CA . CYS B 1 259 ? 3.152 9.586 24.25 1 95 259 CYS B CA 1
ATOM 4330 C C . CYS B 1 259 ? 2.084 8.609 23.781 1 95 259 CYS B C 1
ATOM 4332 O O . CYS B 1 259 ? 1.067 9.016 23.219 1 95 259 CYS B O 1
ATOM 4334 N N . PRO B 1 260 ? 2.254 7.324 24.047 1 94.56 260 PRO B N 1
ATOM 4335 C CA . PRO B 1 260 ? 1.406 6.285 23.453 1 94.56 260 PRO B CA 1
ATOM 4336 C C . PRO B 1 260 ? -0.073 6.477 23.781 1 94.56 260 PRO B C 1
ATOM 4338 O O . PRO B 1 260 ? -0.932 6.254 22.922 1 94.56 260 PRO B O 1
ATOM 4341 N N . GLU B 1 261 ? -0.395 6.863 24.969 1 93.19 261 GLU B N 1
ATOM 4342 C CA . GLU B 1 261 ? -1.789 7.035 25.375 1 93.19 261 GLU B CA 1
ATOM 4343 C C . GLU B 1 261 ? -2.477 8.102 24.516 1 93.19 261 GLU B C 1
ATOM 4345 O O . GLU B 1 261 ? -3.611 7.91 24.078 1 93.19 261 GLU B O 1
ATOM 4350 N N . VAL B 1 262 ? -1.759 9.195 24.312 1 95.62 262 VAL B N 1
ATOM 4351 C CA . VAL B 1 262 ? -2.318 10.289 23.516 1 95.62 262 VAL B CA 1
ATOM 4352 C C . VAL B 1 262 ? -2.436 9.852 22.047 1 95.62 262 VAL B C 1
ATOM 4354 O O . VAL B 1 262 ? -3.434 10.141 21.391 1 95.62 262 VAL B O 1
ATOM 4357 N N . LEU B 1 263 ? -1.451 9.102 21.562 1 96.62 263 LEU B N 1
ATOM 4358 C CA . LEU B 1 263 ? -1.468 8.609 20.188 1 96.62 263 LEU B CA 1
ATOM 4359 C C . LEU B 1 263 ? -2.664 7.688 19.953 1 96.62 263 LEU B C 1
ATOM 4361 O O . LEU B 1 263 ? -3.379 7.836 18.953 1 96.62 263 LEU B O 1
ATOM 4365 N N . VAL B 1 264 ? -2.875 6.816 20.844 1 95.94 264 VAL B N 1
ATOM 4366 C CA . VAL B 1 264 ? -3.986 5.879 20.734 1 95.94 264 VAL B CA 1
ATOM 4367 C C . VAL B 1 264 ? -5.309 6.641 20.75 1 95.94 264 VAL B C 1
ATOM 4369 O O . VAL B 1 264 ? -6.215 6.348 19.969 1 95.94 264 VAL B O 1
ATOM 4372 N N . ALA B 1 265 ? -5.387 7.617 21.641 1 96.44 265 ALA B N 1
ATOM 4373 C CA . ALA B 1 265 ? -6.602 8.43 21.734 1 96.44 265 ALA B CA 1
ATOM 4374 C C . ALA B 1 265 ? -6.844 9.195 20.438 1 96.44 265 ALA B C 1
ATOM 4376 O O . ALA B 1 265 ? -7.977 9.281 19.953 1 96.44 265 ALA B O 1
ATOM 4377 N N . LEU B 1 266 ? -5.789 9.758 19.875 1 97.88 266 LEU B N 1
ATOM 4378 C CA . LEU B 1 266 ? -5.914 10.5 18.625 1 97.88 266 LEU B CA 1
ATOM 4379 C C . LEU B 1 266 ? -6.324 9.578 17.484 1 97.88 266 LEU B C 1
ATOM 4381 O O . LEU B 1 266 ? -7.113 9.969 16.625 1 97.88 266 LEU B O 1
ATOM 4385 N N . ARG B 1 267 ? -5.77 8.391 17.422 1 97.12 267 ARG B N 1
ATOM 4386 C CA . ARG B 1 267 ? -6.16 7.414 16.406 1 97.12 267 ARG B CA 1
ATOM 4387 C C . ARG B 1 267 ? -7.648 7.098 16.5 1 97.12 267 ARG B C 1
ATOM 4389 O O . ARG B 1 267 ? -8.352 7.098 15.492 1 97.12 267 ARG B O 1
ATOM 4396 N N . ARG B 1 268 ? -8.109 6.855 17.688 1 96.88 268 ARG B N 1
ATOM 4397 C CA . ARG B 1 268 ? -9.523 6.586 17.906 1 96.88 268 ARG B CA 1
ATOM 4398 C C . ARG B 1 268 ? -10.383 7.777 17.5 1 96.88 268 ARG B C 1
ATOM 4400 O O . ARG B 1 268 ? -11.453 7.609 16.922 1 96.88 268 ARG B O 1
ATOM 4407 N N . LEU B 1 269 ? -9.891 8.914 17.891 1 97.56 269 LEU B N 1
ATOM 4408 C CA . LEU B 1 269 ? -10.586 10.148 17.531 1 97.56 269 LEU B CA 1
ATOM 4409 C C . LEU B 1 269 ? -10.766 10.25 16.016 1 97.56 269 LEU B C 1
ATOM 4411 O O . LEU B 1 269 ? -11.875 10.461 15.539 1 97.56 269 LEU B O 1
ATOM 4415 N N . LEU B 1 270 ? -9.711 10.062 15.305 1 97.94 270 LEU B N 1
ATOM 4416 C CA . LEU B 1 270 ? -9.773 10.188 13.859 1 97.94 270 LEU B CA 1
ATOM 4417 C C . LEU B 1 270 ? -10.695 9.133 13.258 1 97.94 270 LEU B C 1
ATOM 4419 O O . LEU B 1 270 ? -11.508 9.43 12.383 1 97.94 270 LEU B O 1
ATOM 4423 N N . ALA B 1 271 ? -10.578 7.926 13.719 1 96.75 271 ALA B N 1
ATOM 4424 C CA . ALA B 1 271 ? -11.422 6.832 13.25 1 96.75 271 ALA B CA 1
ATOM 4425 C C . ALA B 1 271 ? -12.898 7.129 13.508 1 96.75 271 ALA B C 1
ATOM 4427 O O . ALA B 1 271 ? -13.766 6.77 12.695 1 96.75 271 ALA B O 1
ATOM 4428 N N . SER B 1 272 ? -13.172 7.789 14.594 1 96.94 272 SER B N 1
ATOM 4429 C CA . SER B 1 272 ? -14.547 8.07 15.008 1 96.94 272 SER B CA 1
ATOM 4430 C C . SER B 1 272 ? -15.211 9.062 14.055 1 96.94 272 SER B C 1
ATOM 4432 O O . SER B 1 272 ? -16.438 9.211 14.062 1 96.94 272 SER B O 1
ATOM 4434 N N . THR B 1 273 ? -14.453 9.719 13.227 1 98.12 273 THR B N 1
ATOM 4435 C CA . THR B 1 273 ? -15.016 10.719 12.32 1 98.12 273 THR B CA 1
ATOM 4436 C C . THR B 1 273 ? -15.547 10.062 11.047 1 98.12 273 THR B C 1
ATOM 4438 O O . THR B 1 273 ? -16.266 10.695 10.273 1 98.12 273 THR B O 1
ATOM 4441 N N . LEU B 1 274 ? -15.242 8.812 10.797 1 97 274 LEU B N 1
ATOM 4442 C CA . LEU B 1 274 ? -15.523 8.125 9.547 1 97 274 LEU B CA 1
ATOM 4443 C C . LEU B 1 274 ? -17.016 8.125 9.25 1 97 274 LEU B C 1
ATOM 4445 O O . LEU B 1 274 ? -17.438 8.516 8.164 1 97 274 LEU B O 1
ATOM 4449 N N . PRO B 1 275 ? -17.891 7.762 10.211 1 96.44 275 PRO B N 1
ATOM 4450 C CA . PRO B 1 275 ? -19.328 7.754 9.914 1 96.44 275 PRO B CA 1
ATOM 4451 C C . PRO B 1 275 ? -19.859 9.141 9.547 1 96.44 275 PRO B C 1
ATOM 4453 O O . PRO B 1 275 ? -20.672 9.266 8.625 1 96.44 275 PRO B O 1
ATOM 4456 N N . ALA B 1 276 ? -19.391 10.148 10.25 1 97.44 276 ALA B N 1
ATOM 4457 C CA . ALA B 1 276 ? -19.844 11.508 9.984 1 97.44 276 ALA B CA 1
ATOM 4458 C C . ALA B 1 276 ? -19.438 11.945 8.578 1 97.44 276 ALA B C 1
ATOM 4460 O O . ALA B 1 276 ? -20.219 12.609 7.883 1 97.44 276 ALA B O 1
ATOM 4461 N N . LEU B 1 277 ? -18.25 11.562 8.188 1 98.25 277 LEU B N 1
ATOM 4462 C CA . LEU B 1 277 ? -17.766 11.922 6.859 1 98.25 277 LEU B CA 1
ATOM 4463 C C . LEU B 1 277 ? -18.562 11.211 5.773 1 98.25 277 LEU B C 1
ATOM 4465 O O . LEU B 1 277 ? -18.953 11.828 4.785 1 98.25 277 LEU B O 1
ATOM 4469 N N . ILE B 1 278 ? -18.781 9.938 5.953 1 97.31 278 ILE B N 1
ATOM 4470 C CA . ILE B 1 278 ? -19.516 9.148 4.98 1 97.31 278 ILE B CA 1
ATOM 4471 C C . ILE B 1 278 ? -20.938 9.703 4.848 1 97.31 278 ILE B C 1
ATOM 4473 O O . ILE B 1 278 ? -21.438 9.891 3.734 1 97.31 278 ILE B O 1
ATOM 4477 N N . ASP B 1 279 ? -21.562 10 5.98 1 96.69 279 ASP B N 1
ATOM 4478 C CA . ASP B 1 279 ? -22.906 10.555 5.98 1 96.69 279 ASP B CA 1
ATOM 4479 C C . ASP B 1 279 ? -22.953 11.906 5.262 1 96.69 279 ASP B C 1
ATOM 4481 O O . ASP B 1 279 ? -23.875 12.18 4.496 1 96.69 279 ASP B O 1
ATOM 4485 N N . ALA B 1 280 ? -21.969 12.711 5.57 1 97.62 280 ALA B N 1
ATOM 4486 C CA . ALA B 1 280 ? -21.906 14.039 4.961 1 97.62 280 ALA B CA 1
ATOM 4487 C C . ALA B 1 280 ? -21.797 13.945 3.443 1 97.62 280 ALA B C 1
ATOM 4489 O O . ALA B 1 280 ? -22.422 14.711 2.717 1 97.62 280 ALA B O 1
ATOM 4490 N N . LEU B 1 281 ? -21 12.977 2.934 1 96.06 281 LEU B N 1
ATOM 4491 C CA . LEU B 1 281 ? -20.828 12.797 1.495 1 96.06 281 LEU B CA 1
ATOM 4492 C C . LEU B 1 281 ? -22.125 12.312 0.849 1 96.06 281 LEU B C 1
ATOM 4494 O O . LEU B 1 281 ? -22.469 12.727 -0.262 1 96.06 281 LEU B O 1
ATOM 4498 N N . GLU B 1 282 ? -22.812 11.516 1.533 1 90.88 282 GLU B N 1
ATOM 4499 C CA . GLU B 1 282 ? -24.078 10.977 1.014 1 90.88 282 GLU B CA 1
ATOM 4500 C C . GLU B 1 282 ? -25.141 12.07 0.927 1 90.88 282 GLU B C 1
ATOM 4502 O O . GLU B 1 282 ? -25.953 12.07 0.003 1 90.88 282 GLU B O 1
ATOM 4507 N N . ARG B 1 283 ? -25.109 12.992 1.847 1 87.56 283 ARG B N 1
ATOM 4508 C CA . ARG B 1 283 ? -26.094 14.07 1.882 1 87.56 283 ARG B CA 1
ATOM 4509 C C . ARG B 1 283 ? -25.844 15.07 0.759 1 87.56 283 ARG B C 1
ATOM 4511 O O . ARG B 1 283 ? -26.781 15.742 0.306 1 87.56 283 ARG B O 1
ATOM 4518 N N . GLY B 1 284 ? -24.609 15.242 0.377 1 78.62 284 GLY B N 1
ATOM 4519 C CA . GLY B 1 284 ? -24.281 16.188 -0.671 1 78.62 284 GLY B CA 1
ATOM 4520 C C . GLY B 1 284 ? -24.578 15.672 -2.064 1 78.62 284 GLY B C 1
ATOM 4521 O O . GLY B 1 284 ? -24.469 16.422 -3.045 1 78.62 284 GLY B O 1
ATOM 4522 N N . ARG B 1 285 ? -24.906 14.406 -2.197 1 68.12 285 ARG B N 1
ATOM 4523 C CA . ARG B 1 285 ? -25.234 13.805 -3.486 1 68.12 285 ARG B CA 1
ATOM 4524 C C . ARG B 1 285 ? -26.703 14.055 -3.846 1 68.12 285 ARG B C 1
ATOM 4526 O O . ARG B 1 285 ? -27.562 14.148 -2.963 1 68.12 285 ARG B O 1
#

Solvent-accessible surface area (backbone atoms only — not comparable to full-atom values): 30153 Å² total; per-residue (Å²): 137,80,79,76,81,69,80,76,54,68,62,55,56,46,44,60,59,55,65,48,60,70,40,77,76,56,26,46,32,38,37,31,41,34,91,60,45,52,34,36,33,10,61,35,32,13,77,44,68,55,68,74,57,58,72,39,40,54,50,51,71,63,58,50,54,48,76,34,19,68,63,38,50,63,38,43,35,72,46,35,21,32,39,36,25,33,36,15,44,80,58,36,24,63,50,33,53,79,92,58,14,52,54,85,46,29,81,72,47,86,62,41,57,47,50,68,52,84,74,54,66,68,60,53,49,56,34,48,48,51,45,53,51,48,54,56,48,49,52,53,55,51,48,51,37,30,73,76,59,63,32,38,38,34,41,43,38,46,48,40,82,48,40,88,84,34,89,84,40,72,60,57,55,57,90,54,45,39,48,32,23,34,11,50,68,48,49,67,52,78,82,44,38,64,41,54,52,38,39,54,51,42,57,45,66,41,89,41,90,96,46,64,59,48,71,42,69,49,62,68,45,42,27,81,38,32,53,38,36,50,42,29,69,77,27,64,88,35,38,44,53,38,30,36,31,32,40,46,81,37,31,42,63,81,78,65,48,70,34,67,70,50,43,52,50,50,20,52,48,54,51,63,29,48,65,47,41,55,51,30,56,60,67,73,101,135,82,80,77,79,68,81,79,53,68,60,53,57,45,47,59,56,54,64,51,60,72,48,68,82,57,30,47,32,39,37,31,40,36,93,59,43,52,33,35,33,11,59,35,31,14,77,43,67,57,70,72,56,57,72,38,42,54,49,52,70,63,59,48,53,48,74,34,19,68,63,37,51,64,38,44,39,74,45,34,20,30,39,37,26,34,36,15,43,82,59,36,24,63,51,35,53,80,92,58,15,51,54,86,47,29,81,71,48,87,62,42,58,46,51,67,54,85,73,54,68,70,60,53,52,55,34,48,49,51,45,54,50,48,52,55,48,50,52,55,55,51,49,52,36,31,73,75,58,61,31,37,39,34,41,42,40,45,47,42,82,49,42,88,82,34,87,85,39,73,61,58,54,58,90,55,45,39,47,32,23,35,9,50,67,48,48,67,54,79,83,45,37,63,40,54,52,39,40,53,50,40,56,47,65,39,88,42,89,98,46,65,58,49,72,42,69,48,61,68,44,44,28,83,39,32,53,40,36,51,42,29,70,76,28,64,89,33,37,45,53,37,31,37,32,32,40,47,81,35,31,44,64,82,78,64,48,71,33,66,71,51,43,53,50,50,20,51,48,54,52,63,28,48,65,46,41,55,51,29,54,58,67,74,102

pLDDT: mean 91.27, std 16.75, range [24.25, 98.94]

Radius of gyration: 25.1 Å; Cα contacts (8 Å, |Δi|>4): 1069; chains: 2; bounding box: 54×75×76 Å